Protein AF-0000000085027355 (afdb_homodimer)

InterPro domains:
  IPR032396 Spindle assembly abnormal protein 6, N-terminal [PF16531] (20-152)
  IPR038558 SAS-6, N-terminal domain superfamily [G3DSA:2.170.210.20] (17-202)

pLDDT: mean 87.63, std 15.62, range [23.45, 98.81]

Organism: Micromonas commoda (strain RCC299 / NOUM17 / CCMP2709) (NCBI:txid296587)

Solvent-accessible surface area (backbone atoms only — not comparable to full-atom values): 22354 Å² total; per-residue (Å²): 132,74,84,71,63,80,66,77,73,63,72,82,41,53,94,65,28,38,83,74,43,77,48,74,34,56,28,31,42,26,59,26,64,80,91,42,73,54,73,63,88,41,61,77,37,69,31,36,39,35,35,28,36,28,65,51,93,83,50,54,56,30,40,37,35,38,41,36,31,87,91,39,69,79,45,42,34,38,29,74,39,39,64,71,54,40,52,53,51,29,64,75,66,69,52,92,64,54,76,66,45,44,64,56,55,52,49,52,54,49,48,38,22,61,74,35,57,90,38,21,42,34,38,36,40,35,38,87,89,37,42,30,37,40,35,33,34,35,52,69,87,85,47,79,41,80,76,47,73,47,65,30,33,49,56,54,69,69,58,41,51,51,50,41,52,47,52,50,49,52,49,52,51,50,43,52,52,49,50,51,50,46,51,50,50,49,52,49,30,44,70,74,37,48,70,54,42,55,52,51,55,50,55,72,76,99,133,73,85,73,62,79,66,77,73,62,73,82,42,52,96,65,29,38,82,74,43,76,48,73,33,58,27,31,43,26,60,25,64,82,91,43,74,55,75,61,88,40,61,77,38,69,30,35,38,35,34,30,34,27,64,50,92,81,51,54,57,31,40,37,35,38,40,34,33,89,91,39,68,79,45,40,33,38,30,74,37,40,63,70,56,40,52,53,51,28,64,74,68,67,49,92,65,55,76,65,46,44,64,58,53,52,49,50,55,49,49,38,22,61,76,35,57,89,38,22,44,33,38,36,40,35,38,86,89,37,43,31,37,40,35,32,33,35,53,68,86,85,48,79,42,78,75,48,74,46,65,30,33,49,57,54,69,69,57,41,51,50,51,41,51,48,54,51,49,52,47,53,50,50,43,53,52,50,51,50,50,47,51,50,51,50,51,49,30,46,70,76,36,51,72,54,41,56,54,51,53,51,57,72,75,97

Foldseek 3Di:
DPCPPPQPDQPVCPPNKDWPDWDWFWAFEFEDEPPDDGPDRGDTFTKIKTKIFHDDQLDTQKIKIWIAHPVDLLDIKMFIDGQVRVVVQCVVVVPPDHPSCVVVLVVVLRVCCVVPVVFWHWYWYAYPVFKIKIWIWGHPVVDIDTDGMGIMGRDDPVVSVVNSVSVVVNVVSVVVVVVVVVVVVLVVCCVPPVVVNVVVVVVVVD/DPCPPPLPDQPVCPPNKDWDDWDWFWAFEFEDEPPDDGPDRGDTFTKIKTKIFHDDQLDTQKIKIWIAHPVDLLDIKMFIDGQVRVVCQCVVQVPPDHPSCVVVLVVVLRVCCVVPVPFWHWYWYAYPVFKIKIWIWGHPVVDIDTDGMGIMGRDDPVVSVVNSVSVVVNVVSVVVVVVVVVVVVLVVCCVPPVVVNVVVVVVVVD

Nearest PDB structures (foldseek):
  4ttz-assembly2_B  TM=8.623E-01  e=1.866E-10  Chlamydomonas reinhardtii
  4ckn-assembly1_B  TM=7.982E-01  e=2.360E-11  Leishmania major
  4ckp-assembly1_E  TM=7.379E-01  e=6.435E-12  Leishmania major
  4ckp-assembly1_B  TM=7.775E-01  e=1.977E-11  Leishmania major
  4ckm-assembly1_A-2  TM=8.085E-01  e=1.235E-09  Leishmania major

Structure (mmCIF, N/CA/C/O backbone):
data_AF-0000000085027355-model_v1
#
loop_
_entity.id
_entity.type
_entity.pdbx_description
1 polymer 'Spindle assembly abnormal protein 6 N-terminal domain-containing protein'
#
loop_
_atom_site.group_PDB
_atom_site.id
_atom_site.type_symbol
_atom_site.label_atom_id
_atom_site.label_alt_id
_atom_site.label_comp_id
_atom_site.label_asym_id
_atom_site.label_entity_id
_atom_site.label_seq_id
_atom_site.pdbx_PDB_ins_code
_atom_site.Cartn_x
_atom_site.Cartn_y
_atom_site.Cartn_z
_atom_site.occupancy
_atom_site.B_iso_or_equiv
_atom_site.auth_seq_id
_atom_site.auth_comp_id
_atom_site.auth_asym_id
_atom_site.auth_atom_id
_atom_site.pdbx_PDB_model_num
ATOM 1 N N . MET A 1 1 ? 18.672 12.516 -22.016 1 23.64 1 MET A N 1
ATOM 2 C CA . MET A 1 1 ? 17.266 12.703 -21.641 1 23.64 1 MET A CA 1
ATOM 3 C C . MET A 1 1 ? 17 12.156 -20.25 1 23.64 1 MET A C 1
ATOM 5 O O . MET A 1 1 ? 17.25 10.984 -19.984 1 23.64 1 MET A O 1
ATOM 9 N N . GLY A 1 2 ? 17.203 12.805 -19.141 1 30.3 2 GLY A N 1
ATOM 10 C CA . GLY A 1 2 ? 17.25 12.461 -17.734 1 30.3 2 GLY A CA 1
ATOM 11 C C . GLY A 1 2 ? 16.047 11.641 -17.281 1 30.3 2 GLY A C 1
ATOM 12 O O . GLY A 1 2 ? 14.977 11.727 -17.875 1 30.3 2 GLY A O 1
ATOM 13 N N . LEU A 1 3 ? 16.297 10.359 -16.875 1 35.25 3 LEU A N 1
ATOM 14 C CA . LEU A 1 3 ? 15.211 9.508 -16.391 1 35.25 3 LEU A CA 1
ATOM 15 C C . LEU A 1 3 ? 14.125 10.336 -15.711 1 35.25 3 LEU A C 1
ATOM 17 O O . LEU A 1 3 ? 14.266 10.719 -14.547 1 35.25 3 LEU A O 1
ATOM 21 N N . HIS A 1 4 ? 13.672 11.305 -16.297 1 37.69 4 HIS A N 1
ATOM 22 C CA . HIS A 1 4 ? 12.453 11.984 -15.891 1 37.69 4 HIS A CA 1
ATOM 23 C C . HIS A 1 4 ? 11.422 11 -15.352 1 37.69 4 HIS A C 1
ATOM 25 O O . HIS A 1 4 ? 10.75 10.312 -16.125 1 37.69 4 HIS A O 1
ATOM 31 N N . GLU A 1 5 ? 11.805 10.148 -14.43 1 43.03 5 GLU A N 1
ATOM 32 C CA . GLU A 1 5 ? 11.023 9.18 -13.672 1 43.03 5 GLU A CA 1
ATOM 33 C C . GLU A 1 5 ? 9.594 9.672 -13.469 1 43.03 5 GLU A C 1
ATOM 35 O O . GLU A 1 5 ? 9.367 10.836 -13.133 1 43.03 5 GLU A O 1
ATOM 40 N N . LEU A 1 6 ? 8.672 9.297 -14.266 1 46.62 6 LEU A N 1
ATOM 41 C CA . LEU A 1 6 ? 7.238 9.555 -14.18 1 46.62 6 LEU A CA 1
ATOM 42 C C . LEU A 1 6 ? 6.805 9.703 -12.719 1 46.62 6 LEU A C 1
ATOM 44 O O . LEU A 1 6 ? 6.672 8.703 -12.008 1 46.62 6 LEU A O 1
ATOM 48 N N . GLU A 1 7 ? 7.438 10.57 -12.039 1 56.44 7 GLU A N 1
ATOM 49 C CA . GLU A 1 7 ? 7.023 10.828 -10.664 1 56.44 7 GLU A CA 1
ATOM 50 C C . GLU A 1 7 ? 5.5 10.875 -10.539 1 56.44 7 GLU A C 1
ATOM 52 O O . GLU A 1 7 ? 4.836 11.594 -11.289 1 56.44 7 GLU A O 1
ATOM 57 N N . GLU A 1 8 ? 4.973 9.719 -10.227 1 70.38 8 GLU A N 1
ATOM 58 C CA . GLU A 1 8 ? 3.537 9.75 -9.953 1 70.38 8 GLU A CA 1
ATOM 59 C C . GLU A 1 8 ? 3.146 11.016 -9.195 1 70.38 8 GLU A C 1
ATOM 61 O O . GLU A 1 8 ? 3.836 11.43 -8.258 1 70.38 8 GLU A O 1
ATOM 66 N N . VAL A 1 9 ? 2.252 11.758 -9.773 1 82.06 9 VAL A N 1
ATOM 67 C CA . VAL A 1 9 ? 1.75 13 -9.188 1 82.06 9 VAL A CA 1
ATOM 68 C C . VAL A 1 9 ? 1.026 12.695 -7.879 1 82.06 9 VAL A C 1
ATOM 70 O O . VAL A 1 9 ? 0.212 11.773 -7.812 1 82.06 9 VAL A O 1
ATOM 73 N N . ASP A 1 10 ? 1.48 13.359 -6.852 1 92.94 10 ASP A N 1
ATOM 74 C CA . ASP A 1 10 ? 0.798 13.297 -5.562 1 92.94 10 ASP A CA 1
ATOM 75 C C . ASP A 1 10 ? -0.682 13.648 -5.707 1 92.94 10 ASP A C 1
ATOM 77 O O . ASP A 1 10 ? -1.025 14.773 -6.078 1 92.94 10 ASP A O 1
ATOM 81 N N . PRO A 1 11 ? -1.512 12.664 -5.461 1 94.19 11 PRO A N 1
ATOM 82 C CA . PRO A 1 11 ? -2.943 12.93 -5.621 1 94.19 11 PRO A CA 1
ATOM 83 C C . PRO A 1 11 ? -3.434 14.086 -4.75 1 94.19 11 PRO A C 1
ATOM 85 O O . PRO A 1 11 ? -4.441 14.719 -5.074 1 94.19 11 PRO A O 1
ATOM 88 N N . SER A 1 12 ? -2.791 14.383 -3.67 1 94.38 12 SER A N 1
ATOM 89 C CA . SER A 1 12 ? -3.178 15.453 -2.758 1 94.38 12 SER A CA 1
ATOM 90 C C . SER A 1 12 ? -3.088 16.812 -3.436 1 94.38 12 SER A C 1
ATOM 92 O O . SER A 1 12 ? -3.666 17.797 -2.953 1 94.38 12 SER A O 1
ATOM 94 N N . LEU A 1 13 ? -2.391 16.906 -4.496 1 93.75 13 LEU A N 1
ATOM 95 C CA . LEU A 1 13 ? -2.15 18.188 -5.152 1 93.75 13 LEU A CA 1
ATOM 96 C C . LEU A 1 13 ? -3.15 18.422 -6.281 1 93.75 13 LEU A C 1
ATOM 98 O O . LEU A 1 13 ? -3.104 19.453 -6.957 1 93.75 13 LEU A O 1
ATOM 102 N N . ALA A 1 14 ? -4 17.469 -6.355 1 87.81 14 ALA A N 1
ATOM 103 C CA . ALA A 1 14 ? -5.008 17.594 -7.406 1 87.81 14 ALA A CA 1
ATOM 104 C C . ALA A 1 14 ? -5.832 18.859 -7.238 1 87.81 14 ALA A C 1
ATOM 106 O O . ALA A 1 14 ? -5.859 19.453 -6.156 1 87.81 14 ALA A O 1
ATOM 107 N N . ASP A 1 15 ? -6.379 19.422 -8.18 1 85.62 15 ASP A N 1
ATOM 108 C CA . ASP A 1 15 ? -7.352 20.5 -8.203 1 85.62 15 ASP A CA 1
ATOM 109 C C . ASP A 1 15 ? -6.707 21.828 -7.789 1 85.62 15 ASP A C 1
ATOM 111 O O . ASP A 1 15 ? -7.363 22.672 -7.176 1 85.62 15 ASP A O 1
ATOM 115 N N . GLY A 1 16 ? -5.402 21.953 -7.871 1 87.12 16 GLY A N 1
ATOM 116 C CA . GLY A 1 16 ? -4.742 23.234 -7.672 1 87.12 16 GLY A CA 1
ATOM 117 C C . GLY A 1 16 ? -4.25 23.438 -6.254 1 87.12 16 GLY A C 1
ATOM 118 O O . GLY A 1 16 ? -3.836 24.547 -5.887 1 87.12 16 GLY A O 1
ATOM 119 N N . HIS A 1 17 ? -4.297 22.438 -5.453 1 92 17 HIS A N 1
ATOM 120 C CA . HIS A 1 17 ? -3.799 22.547 -4.086 1 92 17 HIS A CA 1
ATOM 121 C C . HIS A 1 17 ? -2.275 22.609 -4.059 1 92 17 HIS A C 1
ATOM 123 O O . HIS A 1 17 ? -1.607 22.016 -4.91 1 92 17 HIS A O 1
ATOM 129 N N . ARG A 1 18 ? -1.827 23.406 -3.127 1 92.81 18 ARG A N 1
ATOM 130 C CA . ARG A 1 18 ? -0.389 23.484 -2.893 1 92.81 18 ARG A CA 1
ATOM 131 C C . ARG A 1 18 ? -0.044 23.094 -1.461 1 92.81 18 ARG A C 1
ATOM 133 O O . ARG A 1 18 ? -0.806 23.375 -0.533 1 92.81 18 ARG A O 1
ATOM 140 N N . ILE A 1 19 ? 1.086 22.547 -1.385 1 94.44 19 ILE A N 1
ATOM 141 C CA . ILE A 1 19 ? 1.514 22.109 -0.058 1 94.44 19 ILE A CA 1
ATOM 142 C C . ILE A 1 19 ? 1.962 23.328 0.757 1 94.44 19 ILE A C 1
ATOM 144 O O . ILE A 1 19 ? 2.82 24.094 0.318 1 94.44 19 ILE A O 1
ATOM 148 N N . PHE A 1 20 ? 1.403 23.453 1.896 1 94 20 PHE A N 1
ATOM 149 C CA . PHE A 1 20 ? 1.743 24.516 2.826 1 94 20 PHE A CA 1
ATOM 150 C C . PHE A 1 20 ? 2.631 24 3.951 1 94 20 PHE A C 1
ATOM 152 O O . PHE A 1 20 ? 3.441 24.75 4.504 1 94 20 PHE A O 1
ATOM 159 N N . TYR A 1 21 ? 2.48 22.828 4.254 1 97 21 TYR A N 1
ATOM 160 C CA . TYR A 1 21 ? 3.143 22.172 5.383 1 97 21 TYR A CA 1
ATOM 161 C C . TYR A 1 21 ? 3.107 20.656 5.242 1 97 21 TYR A C 1
ATOM 163 O O . TYR A 1 21 ? 2.1 20.094 4.812 1 97 21 TYR A O 1
ATOM 171 N N . GLU A 1 22 ? 4.199 20 5.527 1 97.75 22 GLU A N 1
ATOM 172 C CA . GLU A 1 22 ? 4.242 18.531 5.508 1 97.75 22 GLU A CA 1
ATOM 173 C C . GLU A 1 22 ? 5.301 18 6.465 1 97.75 22 GLU A C 1
ATOM 175 O O . GLU A 1 22 ? 6.5 18.125 6.203 1 97.75 22 GLU A O 1
ATOM 180 N N . ARG A 1 23 ? 4.852 17.391 7.602 1 98.06 23 ARG A N 1
ATOM 181 C CA . ARG A 1 23 ? 5.758 16.812 8.586 1 98.06 23 ARG A CA 1
ATOM 182 C C . ARG A 1 23 ? 5.09 15.672 9.352 1 98.06 23 ARG A C 1
ATOM 184 O O . ARG A 1 23 ? 3.863 15.555 9.344 1 98.06 23 ARG A O 1
ATOM 191 N N . GLU A 1 24 ? 5.918 14.875 9.914 1 98.06 24 GLU A N 1
ATOM 192 C CA . GLU A 1 24 ? 5.426 13.922 10.906 1 98.06 24 GLU A CA 1
ATOM 193 C C . GLU A 1 24 ? 5.305 14.57 12.281 1 98.06 24 GLU A C 1
ATOM 195 O O . GLU A 1 24 ? 6.227 15.25 12.742 1 98.06 24 GLU A O 1
ATOM 200 N N . VAL A 1 25 ? 4.242 14.414 12.898 1 98.5 25 VAL A N 1
ATOM 201 C CA . VAL A 1 25 ? 3.947 15.016 14.188 1 98.5 25 VAL A CA 1
ATOM 202 C C . VAL A 1 25 ? 3.461 13.945 15.164 1 98.5 25 VAL A C 1
ATOM 204 O O . VAL A 1 25 ? 2.672 13.078 14.797 1 98.5 25 VAL A O 1
ATOM 207 N N . PRO A 1 26 ? 3.928 13.984 16.406 1 97.81 26 PRO A N 1
ATOM 208 C CA . PRO A 1 26 ? 3.418 13.023 17.375 1 97.81 26 PRO A CA 1
ATOM 209 C C . PRO A 1 26 ? 1.979 13.312 17.797 1 97.81 26 PRO A C 1
ATOM 211 O O . PRO A 1 26 ? 1.661 14.43 18.203 1 97.81 26 PRO A O 1
ATOM 214 N N . PHE A 1 27 ? 1.113 12.312 17.656 1 97.56 27 PHE A N 1
ATOM 215 C CA . PHE A 1 27 ? -0.279 12.391 18.094 1 97.56 27 PHE A CA 1
ATOM 216 C C . PHE A 1 27 ? -0.585 11.336 19.141 1 97.56 27 PHE A C 1
ATOM 218 O O . PHE A 1 27 ? -0.101 10.203 19.047 1 97.56 27 PHE A O 1
ATOM 225 N N . GLU A 1 28 ? -1.309 11.766 20.062 1 95.44 28 GLU A N 1
ATOM 226 C CA . GLU A 1 28 ? -1.983 10.766 20.875 1 95.44 28 GLU A CA 1
ATOM 227 C C . GLU A 1 28 ? -3.293 10.312 20.234 1 95.44 28 GLU A C 1
ATOM 229 O O . GLU A 1 28 ? -4.199 11.125 20.031 1 95.44 28 GLU A O 1
ATOM 234 N N . LEU A 1 29 ? -3.379 9.07 19.953 1 94.81 29 LEU A N 1
ATOM 235 C CA . LEU A 1 29 ? -4.586 8.547 19.312 1 94.81 29 LEU A CA 1
ATOM 236 C C . LEU A 1 29 ? -5.512 7.926 20.359 1 94.81 29 LEU A C 1
ATOM 238 O O . LEU A 1 29 ? -5.078 7.121 21.172 1 94.81 29 LEU A O 1
ATOM 242 N N . ARG A 1 30 ? -6.723 8.297 20.25 1 92.56 30 ARG A N 1
ATOM 243 C CA . ARG A 1 30 ? -7.75 7.754 21.125 1 92.56 30 ARG A CA 1
ATOM 244 C C . ARG A 1 30 ? -8.961 7.289 20.328 1 92.56 30 ARG A C 1
ATOM 246 O O . ARG A 1 30 ? -9.289 7.867 19.297 1 92.56 30 ARG A O 1
ATOM 253 N N . SER A 1 31 ? -9.5 6.199 20.812 1 89 31 SER A N 1
ATOM 254 C CA . SER A 1 31 ? -10.734 5.711 20.203 1 89 31 SER A CA 1
ATOM 255 C C . SER A 1 31 ? -11.945 5.98 21.078 1 89 31 SER A C 1
ATOM 257 O O . SER A 1 31 ? -11.883 5.773 22.297 1 89 31 SER A O 1
ATOM 259 N N . ALA A 1 32 ? -12.844 6.547 20.5 1 79.38 32 ALA A N 1
ATOM 260 C CA . ALA A 1 32 ? -14.07 6.793 21.25 1 79.38 32 ALA A CA 1
ATOM 261 C C . ALA A 1 32 ? -15.133 5.75 20.922 1 79.38 32 ALA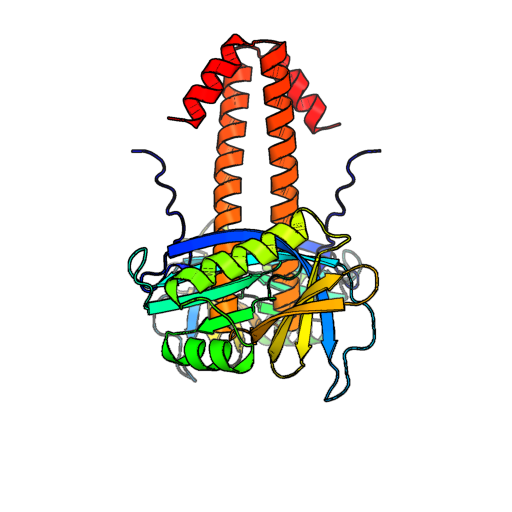 A C 1
ATOM 263 O O . ALA A 1 32 ? -15.266 5.332 19.766 1 79.38 32 ALA A O 1
ATOM 264 N N . GLN A 1 33 ? -15.445 4.977 21.953 1 69.88 33 GLN A N 1
ATOM 265 C CA . GLN A 1 33 ? -16.562 4.062 21.781 1 69.88 33 GLN A CA 1
ATOM 266 C C . GLN A 1 33 ? -17.891 4.762 22.062 1 69.88 33 GLN A C 1
ATOM 268 O O . GLN A 1 33 ? -18.188 5.113 23.219 1 69.88 33 GLN A O 1
ATOM 273 N N . GLY A 1 34 ? -18.703 4.969 21.125 1 59.41 34 GLY A N 1
ATOM 274 C CA . GLY A 1 34 ? -19.969 5.652 21.312 1 59.41 34 GLY A CA 1
ATOM 275 C C . GLY A 1 34 ? -19.812 7.078 21.812 1 59.41 34 GLY A C 1
ATOM 276 O O . GLY A 1 34 ? -19 7.84 21.266 1 59.41 34 GLY A O 1
ATOM 277 N N . ASN A 1 35 ? -20.656 7.512 22.672 1 55.94 35 ASN A N 1
ATOM 278 C CA . ASN A 1 35 ? -20.688 8.836 23.281 1 55.94 35 ASN A CA 1
ATOM 279 C C . ASN A 1 35 ? -19.703 8.953 24.438 1 55.94 35 ASN A C 1
ATOM 281 O O . ASN A 1 35 ? -19.672 9.969 25.125 1 55.94 35 ASN A O 1
ATOM 285 N N . GLU A 1 36 ? -19.062 7.855 24.594 1 56.22 36 GLU A N 1
ATOM 286 C CA . GLU A 1 36 ? -18.219 7.895 25.781 1 56.22 36 GLU A CA 1
ATOM 287 C C . GLU A 1 36 ? -16.844 8.453 25.469 1 56.22 36 GLU A C 1
ATOM 289 O O . GLU A 1 36 ? -16.328 8.273 24.359 1 56.22 36 GLU A O 1
ATOM 294 N N . GLU A 1 37 ? -16.484 9.398 26.344 1 57.44 37 GLU A N 1
ATOM 295 C CA . GLU A 1 37 ? -15.18 10.047 26.266 1 57.44 37 GLU A CA 1
ATOM 296 C C . GLU A 1 37 ? -14.062 9.008 26.141 1 57.44 37 GLU A C 1
ATOM 298 O O . GLU A 1 37 ? -14.125 7.941 26.75 1 57.44 37 GLU A O 1
ATOM 303 N N . PRO A 1 38 ? -13.195 9.203 25.188 1 60.81 38 PRO A N 1
ATOM 304 C CA . PRO A 1 38 ? -12.094 8.258 25 1 60.81 38 PRO A CA 1
ATOM 305 C C . PRO A 1 38 ? -11.367 7.918 26.297 1 60.81 38 PRO A C 1
ATOM 307 O O . PRO A 1 38 ? -11.086 8.812 27.094 1 60.81 38 PRO A O 1
ATOM 310 N N . ARG A 1 39 ? -11.461 6.773 26.828 1 52.19 39 ARG A N 1
ATOM 311 C CA . ARG A 1 39 ? -10.875 6.375 28.094 1 52.19 39 ARG A CA 1
ATOM 312 C C . ARG A 1 39 ? -9.352 6.355 28.016 1 52.19 39 ARG A C 1
ATOM 314 O O . ARG A 1 39 ? -8.672 6.723 28.984 1 52.19 39 ARG A O 1
ATOM 321 N N . GLU A 1 40 ? -8.797 5.527 27.312 1 52.97 40 GLU A N 1
ATOM 322 C CA . GLU A 1 40 ? -7.426 5.133 27.625 1 52.97 40 GLU A CA 1
ATOM 323 C C . GLU A 1 40 ? -6.418 5.961 26.828 1 52.97 40 GLU A C 1
ATOM 325 O O . GLU A 1 40 ? -6.711 6.414 25.719 1 52.97 40 GLU A O 1
ATOM 330 N N . VAL A 1 41 ? -5.531 6.594 27.609 1 54.28 41 VAL A N 1
ATOM 331 C CA . VAL A 1 41 ? -4.348 7.273 27.094 1 54.28 41 VAL A CA 1
ATOM 332 C C . VAL A 1 41 ? -3.742 6.457 25.953 1 54.28 41 VAL A C 1
ATOM 334 O O . VAL A 1 41 ? -3.42 5.281 26.125 1 54.28 41 VAL A O 1
ATOM 337 N N . GLY A 1 42 ? -4.004 6.926 24.766 1 63.69 42 GLY A N 1
ATOM 338 C CA . GLY A 1 42 ? -3.588 6.207 23.578 1 63.69 42 GLY A CA 1
ATOM 339 C C . GLY A 1 42 ? -2.094 6.285 23.312 1 63.69 42 GLY A C 1
ATOM 340 O O . GLY A 1 42 ? -1.369 6.965 24.047 1 63.69 42 GLY A O 1
ATOM 341 N N . ALA A 1 43 ? -1.544 5.562 22.578 1 75.88 43 ALA A N 1
ATOM 342 C CA . ALA A 1 43 ? -0.158 5.457 22.141 1 75.88 43 ALA A CA 1
ATOM 343 C C . ALA A 1 43 ? 0.221 6.637 21.25 1 75.88 43 ALA A C 1
ATOM 345 O O . ALA A 1 43 ? -0.613 7.148 20.5 1 75.88 43 ALA A O 1
ATOM 346 N N . LEU A 1 44 ? 1.394 7.281 21.656 1 89.44 44 LEU A N 1
ATOM 347 C CA . LEU A 1 44 ? 1.94 8.281 20.75 1 89.44 44 LEU A CA 1
ATOM 348 C C . LEU A 1 44 ? 2.344 7.648 19.422 1 89.44 44 LEU A C 1
ATOM 350 O O . LEU A 1 44 ? 2.994 6.598 19.406 1 89.44 44 LEU A O 1
ATOM 354 N N . GLU A 1 45 ? 1.798 8.266 18.406 1 94.38 45 GLU A N 1
ATOM 355 C CA . GLU A 1 45 ? 2.113 7.789 17.062 1 94.38 45 GLU A CA 1
ATOM 356 C C . GLU A 1 45 ? 2.617 8.922 16.172 1 94.38 45 GLU A C 1
ATOM 358 O O . GLU A 1 45 ? 2.16 10.062 16.297 1 94.38 45 GLU A O 1
ATOM 363 N N . ALA A 1 46 ? 3.539 8.594 15.383 1 96.5 46 ALA A N 1
ATOM 364 C CA . ALA A 1 46 ? 3.982 9.555 14.383 1 96.5 46 ALA A CA 1
ATOM 365 C C . ALA A 1 46 ? 2.98 9.648 13.234 1 96.5 46 ALA A C 1
ATOM 367 O O . ALA A 1 46 ? 2.787 8.688 12.492 1 96.5 46 ALA A O 1
ATOM 368 N N . ILE A 1 47 ? 2.363 10.773 13.102 1 98.25 47 ILE A N 1
ATOM 369 C CA . ILE A 1 47 ? 1.374 11.008 12.055 1 98.25 47 ILE A CA 1
ATOM 370 C C . ILE A 1 47 ? 1.909 12.023 11.055 1 98.25 47 ILE A C 1
ATOM 372 O O . ILE A 1 47 ? 2.408 13.086 11.438 1 98.25 47 ILE A O 1
ATOM 376 N N . ARG A 1 48 ? 1.837 11.664 9.781 1 98.38 48 ARG A N 1
ATOM 377 C CA . ARG A 1 48 ? 2.193 12.641 8.75 1 98.38 48 ARG A CA 1
ATOM 378 C C . ARG A 1 48 ? 1.05 13.617 8.508 1 98.38 48 ARG A C 1
ATOM 380 O O . ARG A 1 48 ? -0.07 13.211 8.195 1 98.38 48 ARG A O 1
ATOM 387 N N . VAL A 1 49 ? 1.352 14.859 8.664 1 98.75 49 VAL A N 1
ATOM 388 C CA . VAL A 1 49 ? 0.367 15.914 8.461 1 98.75 49 VAL A CA 1
ATOM 389 C C . VAL A 1 49 ? 0.721 16.719 7.215 1 98.75 49 VAL A C 1
ATOM 391 O O . VAL A 1 49 ? 1.839 17.219 7.09 1 98.75 49 VAL A O 1
ATOM 394 N N . LYS A 1 50 ? -0.238 16.781 6.328 1 98.25 50 LYS A N 1
ATOM 395 C CA . LYS A 1 50 ? -0.111 17.625 5.152 1 98.25 50 LYS A CA 1
ATOM 396 C C . LYS A 1 50 ? -1.168 18.734 5.16 1 98.25 50 LYS A C 1
ATOM 398 O O . LYS A 1 50 ? -2.359 18.453 5.305 1 98.25 50 LYS A O 1
ATOM 403 N N . ILE A 1 51 ? -0.734 19.953 5.172 1 98.06 51 ILE A N 1
ATOM 404 C CA . ILE A 1 51 ? -1.648 21.078 5.02 1 98.06 51 ILE A CA 1
ATOM 405 C C . ILE A 1 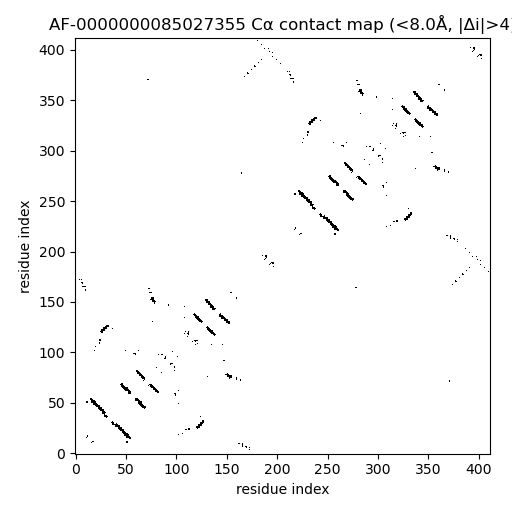51 ? -1.575 21.609 3.59 1 98.06 51 ILE A C 1
ATOM 407 O O . ILE A 1 51 ? -0.503 22 3.119 1 98.06 51 ILE A O 1
ATOM 411 N N . LEU A 1 52 ? -2.729 21.609 2.93 1 96.81 52 LEU A N 1
ATOM 412 C CA . LEU A 1 52 ? -2.844 22.031 1.539 1 96.81 52 LEU A CA 1
ATOM 413 C C . LEU A 1 52 ? -3.727 23.266 1.42 1 96.81 52 LEU A C 1
ATOM 415 O O . LEU A 1 52 ? -4.789 23.344 2.037 1 96.81 52 LEU A O 1
ATOM 419 N N . ALA A 1 53 ? -3.299 24.188 0.679 1 94.25 53 ALA A N 1
ATOM 420 C CA . ALA A 1 53 ? -4.07 25.406 0.478 1 94.25 53 ALA A CA 1
ATOM 421 C C . ALA A 1 53 ? -4.508 25.547 -0.978 1 94.25 53 ALA A C 1
ATOM 423 O O . ALA A 1 53 ? -3.76 25.203 -1.894 1 94.25 53 ALA A O 1
ATOM 424 N N . LEU A 1 54 ? -5.703 25.938 -1.103 1 93.12 54 LEU A N 1
ATOM 425 C CA . LEU A 1 54 ? -6.246 26.266 -2.418 1 93.12 54 LEU A CA 1
ATOM 426 C C . LEU A 1 54 ? -6.301 27.781 -2.625 1 93.12 54 LEU A C 1
ATOM 428 O O . LEU A 1 54 ? -6.742 28.516 -1.738 1 93.12 54 LEU A O 1
ATOM 432 N N . GLY A 1 55 ? -5.836 28.203 -3.818 1 87.38 55 GLY A N 1
ATOM 433 C CA . GLY A 1 55 ? -5.848 29.625 -4.102 1 87.38 55 GLY A CA 1
ATOM 434 C C . GLY A 1 55 ? -4.473 30.266 -4.02 1 87.38 55 GLY A C 1
ATOM 435 O O . GLY A 1 55 ? -3.473 29.562 -3.828 1 87.38 55 GLY A O 1
ATOM 436 N N . ASP A 1 56 ? -4.438 31.516 -4.188 1 82.38 56 ASP A N 1
ATOM 437 C CA . ASP A 1 56 ? -3.174 32.25 -4.211 1 82.38 56 ASP A CA 1
ATOM 438 C C . ASP A 1 56 ? -2.701 32.562 -2.793 1 82.38 56 ASP A C 1
ATOM 440 O O . ASP A 1 56 ? -3.508 32.625 -1.863 1 82.38 56 ASP A O 1
ATOM 444 N N . GLU A 1 57 ? -1.359 32.688 -2.717 1 74.81 57 GLU A N 1
ATOM 445 C CA . GLU A 1 57 ? -0.781 33.031 -1.425 1 74.81 57 GLU A CA 1
ATOM 446 C C . GLU A 1 57 ? -1.414 34.312 -0.869 1 74.81 57 GLU A C 1
ATOM 448 O O . GLU A 1 57 ? -1.469 35.344 -1.554 1 74.81 57 GLU A O 1
ATOM 453 N N . GLY A 1 58 ? -1.911 34.25 0.258 1 75.69 58 GLY A N 1
ATOM 454 C CA . GLY A 1 58 ? -2.553 35.406 0.897 1 75.69 58 GLY A CA 1
ATOM 455 C C . GLY A 1 58 ? -4.035 35.5 0.595 1 75.69 58 GLY A C 1
ATOM 456 O O . GLY A 1 58 ? -4.738 36.344 1.171 1 75.69 58 GLY A O 1
ATOM 457 N N . ALA A 1 59 ? -4.43 34.781 -0.359 1 85.62 59 ALA A N 1
ATOM 458 C CA . ALA A 1 59 ? -5.848 34.781 -0.714 1 85.62 59 ALA A CA 1
ATOM 459 C C . ALA A 1 59 ? -6.355 33.344 -0.914 1 85.62 59 ALA A C 1
ATOM 461 O O . ALA A 1 59 ? -6.871 33 -1.981 1 85.62 59 ALA A O 1
ATOM 462 N N . PHE A 1 60 ? -6.273 32.688 0.227 1 89.19 60 PHE A N 1
ATOM 463 C CA . PHE A 1 60 ? -6.695 31.297 0.167 1 89.19 60 PHE A CA 1
ATOM 464 C C . PHE A 1 60 ? -8.219 31.188 0.142 1 89.19 60 PHE A C 1
ATOM 466 O O . PHE A 1 60 ? -8.906 31.953 0.819 1 89.19 60 PHE A O 1
ATOM 473 N N . THR A 1 61 ? -8.688 30.266 -0.643 1 92.19 61 THR A N 1
ATOM 474 C CA . THR A 1 61 ? -10.133 30.047 -0.713 1 92.19 61 THR A CA 1
ATOM 475 C C . THR A 1 61 ? -10.508 28.719 -0.043 1 92.19 61 THR A C 1
ATOM 477 O O . THR A 1 61 ? -11.688 28.469 0.204 1 92.19 61 THR A O 1
ATOM 480 N N . GLY A 1 62 ? -9.508 27.906 0.24 1 94.5 62 GLY A N 1
ATOM 481 C CA . GLY A 1 62 ? -9.75 26.609 0.859 1 94.5 62 GLY A CA 1
ATOM 482 C C . GLY A 1 62 ? -8.516 26.016 1.508 1 94.5 62 GLY A C 1
ATOM 483 O O . GLY A 1 62 ? -7.391 26.344 1.131 1 94.5 62 GLY A O 1
ATOM 484 N N . LEU A 1 63 ? -8.727 25.266 2.498 1 95.81 63 LEU A N 1
ATOM 485 C CA . LEU A 1 63 ? -7.66 24.578 3.217 1 95.81 63 LEU A CA 1
ATOM 486 C C . LEU A 1 63 ? -8.023 23.109 3.449 1 95.81 63 LEU A C 1
ATOM 488 O O . LEU A 1 63 ? -9.156 22.797 3.807 1 95.81 63 LEU A O 1
ATOM 492 N N . ARG A 1 64 ? -7.039 22.234 3.201 1 97.12 64 ARG A N 1
ATOM 493 C CA . ARG A 1 64 ? -7.215 20.812 3.477 1 97.12 64 ARG A CA 1
ATOM 494 C C . ARG A 1 64 ? -6.062 20.281 4.32 1 97.12 64 ARG A C 1
ATOM 496 O O . ARG A 1 64 ? -4.895 20.562 4.043 1 97.12 64 ARG A O 1
ATOM 503 N N . VAL A 1 65 ? -6.402 19.594 5.312 1 98.44 65 VAL A N 1
ATOM 504 C CA . VAL A 1 65 ? -5.422 18.891 6.137 1 98.44 65 VAL A CA 1
ATOM 505 C C . VAL A 1 65 ? -5.578 17.375 5.949 1 98.44 65 VAL A C 1
ATOM 507 O O . VAL A 1 65 ? -6.684 16.844 6.051 1 98.44 65 VAL A O 1
ATOM 510 N N . GLU A 1 66 ? -4.52 16.766 5.652 1 98.56 66 GLU A N 1
ATOM 511 C CA . GLU A 1 66 ? -4.512 15.305 5.52 1 98.56 66 GLU A CA 1
ATOM 512 C C . GLU A 1 66 ? -3.629 14.656 6.578 1 98.56 66 GLU A C 1
ATOM 514 O O . GLU A 1 66 ? -2.5 15.102 6.809 1 98.56 66 GLU A O 1
ATOM 519 N N . LEU A 1 67 ? -4.195 13.688 7.215 1 98.75 67 LEU A N 1
ATOM 520 C CA . LEU A 1 67 ? -3.449 12.883 8.172 1 98.75 67 LEU A CA 1
ATOM 521 C C . LEU A 1 67 ? -3.227 11.477 7.645 1 98.75 67 LEU A C 1
ATOM 523 O O . LEU A 1 67 ? -4.18 10.797 7.242 1 98.75 67 LEU A O 1
ATOM 527 N N . THR A 1 68 ? -1.986 11.039 7.602 1 98.31 68 THR A N 1
ATOM 528 C CA . THR A 1 68 ? -1.658 9.68 7.184 1 98.31 68 THR A CA 1
ATOM 529 C C . THR A 1 68 ? -0.646 9.055 8.141 1 98.31 68 THR A C 1
ATOM 531 O O . THR A 1 68 ? -0.036 9.75 8.953 1 98.31 68 THR A O 1
ATOM 534 N N . SER A 1 69 ? -0.511 7.742 8.07 1 96.38 69 SER A N 1
ATOM 535 C CA . SER A 1 69 ? 0.418 7 8.922 1 96.38 69 SER A CA 1
ATOM 536 C C . SER A 1 69 ? 1.194 5.965 8.109 1 96.38 69 SER A C 1
ATOM 538 O O . SER A 1 69 ? 0.628 5.297 7.246 1 96.38 69 SER A O 1
ATOM 540 N N . GLU A 1 70 ? 2.439 5.82 8.414 1 92.88 70 GLU A N 1
ATOM 541 C CA . GLU A 1 70 ? 3.256 4.781 7.797 1 92.88 70 GLU A CA 1
ATOM 542 C C . GLU A 1 70 ? 2.998 3.42 8.438 1 92.88 70 GLU A C 1
ATOM 544 O O . GLU A 1 70 ? 3.279 2.381 7.84 1 92.88 70 GLU A O 1
ATOM 549 N N . SER A 1 71 ? 2.535 3.48 9.641 1 91.5 71 SER A N 1
ATOM 550 C CA . SER A 1 71 ? 2.301 2.236 10.367 1 91.5 71 SER A CA 1
ATOM 551 C C . SER A 1 71 ? 0.946 1.634 10 1 91.5 71 SER A C 1
ATOM 553 O O . SER A 1 71 ? 0.705 0.448 10.234 1 91.5 71 SER A O 1
ATOM 555 N N . ASN A 1 72 ? 0.051 2.412 9.484 1 94.5 72 ASN A N 1
ATOM 556 C CA . ASN A 1 72 ? -1.255 1.987 8.992 1 94.5 72 ASN A CA 1
ATOM 557 C C . ASN A 1 72 ? -1.602 2.666 7.668 1 94.5 72 ASN A C 1
ATOM 559 O O . ASN A 1 72 ? -2.131 3.779 7.656 1 94.5 72 ASN A O 1
ATOM 563 N N . LEU A 1 73 ? -1.438 1.953 6.617 1 95.12 73 LEU A N 1
ATOM 564 C CA . LEU A 1 73 ? -1.562 2.525 5.281 1 95.12 73 LEU A CA 1
ATOM 565 C C . LEU A 1 73 ? -2.992 2.984 5.016 1 95.12 73 LEU A C 1
ATOM 567 O O . LEU A 1 73 ? -3.229 3.814 4.133 1 95.12 73 LEU A O 1
ATOM 571 N N . PHE A 1 74 ? -3.895 2.473 5.78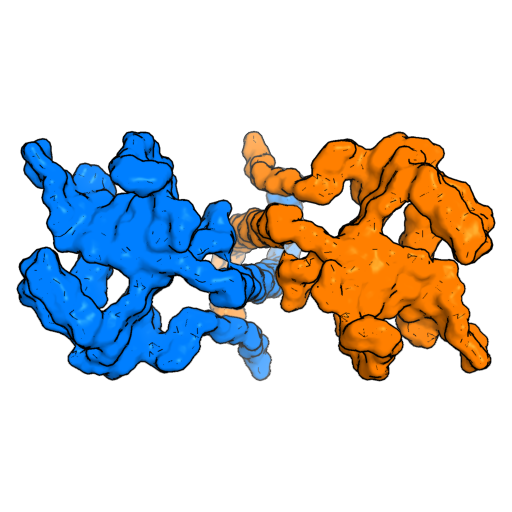5 1 96.12 74 PHE A N 1
ATOM 572 C CA . PHE A 1 74 ? -5.301 2.756 5.508 1 96.12 74 PHE A CA 1
ATOM 573 C C . PHE A 1 74 ? -5.793 3.922 6.355 1 96.12 74 PHE A C 1
ATOM 575 O O . PHE A 1 74 ? -6.941 4.348 6.227 1 96.12 74 PHE A O 1
ATOM 582 N N . PHE A 1 75 ? -4.949 4.398 7.188 1 96.88 75 PHE A N 1
ATOM 583 C CA . PHE A 1 75 ? -5.219 5.582 7.996 1 96.88 75 PHE A CA 1
ATOM 584 C C . PHE A 1 75 ? -5.141 6.848 7.148 1 96.88 75 PHE A C 1
ATOM 586 O O . PHE A 1 75 ? -4.062 7.234 6.703 1 96.88 75 PHE A O 1
ATOM 593 N N . HIS A 1 76 ? -6.305 7.414 6.895 1 98.25 76 HIS A N 1
ATOM 594 C CA . HIS A 1 76 ? -6.379 8.641 6.113 1 98.25 76 HIS A CA 1
ATOM 595 C C . HIS A 1 76 ? -7.566 9.5 6.539 1 98.25 76 HIS A C 1
ATOM 597 O O . HIS A 1 76 ? -8.719 9.109 6.352 1 98.25 76 HIS A O 1
ATOM 603 N N . TYR A 1 77 ? -7.297 10.594 7.148 1 98.62 77 TYR A N 1
ATOM 604 C CA . TYR A 1 77 ? -8.32 11.531 7.598 1 98.62 77 TYR A CA 1
ATOM 605 C C . TYR A 1 77 ? -8.125 12.906 6.957 1 98.62 77 TYR A C 1
ATOM 607 O O . TYR A 1 77 ? -6.992 13.305 6.68 1 98.62 77 TYR A O 1
ATOM 615 N N . VAL A 1 78 ? -9.258 13.57 6.793 1 98.56 78 VAL A N 1
ATOM 616 C CA . VAL A 1 78 ? -9.164 14.867 6.121 1 98.56 78 VAL A CA 1
ATOM 617 C C . VAL A 1 78 ? -10.008 15.898 6.867 1 98.56 78 VAL A C 1
ATOM 619 O O . VAL A 1 78 ? -11.102 15.586 7.344 1 98.56 78 VAL A O 1
ATOM 622 N N . HIS A 1 79 ? -9.492 17.047 7.059 1 98.25 79 HIS A N 1
ATOM 623 C CA . HIS A 1 79 ? -10.18 18.266 7.453 1 98.25 79 HIS A CA 1
ATOM 624 C C . HIS A 1 79 ? -10.188 19.281 6.32 1 98.25 79 HIS A C 1
ATOM 626 O O . HIS A 1 79 ? -9.125 19.719 5.863 1 98.25 79 HIS A O 1
ATOM 632 N N . GLU A 1 80 ? -11.336 19.609 5.867 1 96.62 80 GLU A N 1
ATOM 633 C CA . GLU A 1 80 ? -11.461 20.562 4.777 1 96.62 80 GLU A CA 1
ATOM 634 C C . GLU A 1 80 ? -12.336 21.75 5.188 1 96.62 80 GLU A C 1
ATOM 636 O O . GLU A 1 80 ? -13.414 21.562 5.746 1 96.62 80 GLU A O 1
ATOM 641 N N . LEU A 1 81 ? -11.805 22.906 4.844 1 95.19 81 LEU A N 1
ATOM 642 C CA . LEU A 1 81 ? -12.539 24.109 5.223 1 95.19 81 LEU A CA 1
ATOM 643 C C . LEU A 1 81 ? -12.438 25.172 4.129 1 95.19 81 LEU A C 1
ATOM 645 O O . LEU A 1 81 ? -11.359 25.391 3.576 1 95.19 81 LEU A O 1
ATOM 649 N N . ASP A 1 82 ? -13.594 25.75 3.779 1 94.56 82 ASP A N 1
ATOM 650 C CA . ASP A 1 82 ? -13.594 26.984 2.998 1 94.56 82 ASP A CA 1
ATOM 651 C C . ASP A 1 82 ? -13.805 28.203 3.893 1 94.56 82 ASP A C 1
ATOM 653 O O . ASP A 1 82 ? -13.812 28.078 5.121 1 94.56 82 ASP A O 1
ATOM 657 N N . ILE A 1 83 ? -13.953 29.344 3.324 1 93.69 83 ILE A N 1
ATOM 658 C CA . ILE A 1 83 ? -14.055 30.594 4.066 1 93.69 83 ILE A CA 1
ATOM 659 C C . ILE A 1 83 ? -15.289 30.562 4.965 1 93.69 83 ILE A C 1
ATOM 661 O O . ILE A 1 83 ? -15.227 30.969 6.129 1 93.69 83 ILE A O 1
ATOM 665 N N . ALA A 1 84 ? -16.328 30.078 4.441 1 94.69 84 ALA A N 1
ATOM 666 C CA . ALA A 1 84 ? -17.578 30.016 5.211 1 94.69 84 ALA A CA 1
ATOM 667 C C . ALA A 1 84 ? -17.422 29.062 6.398 1 94.69 84 ALA A C 1
ATOM 669 O O . ALA A 1 84 ? -17.844 29.391 7.516 1 94.69 84 ALA A O 1
ATOM 670 N N . GLY A 1 85 ? -16.859 27.922 6.148 1 95.31 85 GLY A N 1
ATOM 671 C CA . GLY A 1 85 ? -16.609 26.969 7.223 1 95.31 85 GLY A CA 1
ATOM 672 C C . GLY A 1 85 ? -15.688 27.516 8.297 1 95.31 85 GLY A C 1
ATOM 673 O O . GLY A 1 85 ? -15.891 27.25 9.484 1 95.31 85 GLY A O 1
ATOM 674 N N . PHE A 1 86 ? -14.805 28.281 7.855 1 96.31 86 PHE A N 1
ATOM 675 C CA . PHE A 1 86 ? -13.859 28.859 8.812 1 96.31 86 PHE A CA 1
ATOM 676 C C . PHE A 1 86 ? -14.555 29.859 9.719 1 96.31 86 PHE A C 1
ATOM 678 O O . PHE A 1 86 ? -14.25 29.953 10.914 1 96.31 86 PHE A O 1
ATOM 685 N N . LYS A 1 87 ? -15.406 30.609 9.188 1 95.88 87 LYS A N 1
ATOM 686 C CA . LYS A 1 87 ? -16.109 31.609 9.992 1 95.88 87 LYS A CA 1
ATOM 687 C C . LYS A 1 87 ? -16.828 30.953 11.172 1 95.88 87 LYS A C 1
ATOM 689 O O . LYS A 1 87 ? -16.828 31.484 12.281 1 95.88 87 LYS A O 1
ATOM 694 N N . LYS A 1 88 ? -17.406 29.844 10.922 1 96.12 88 LYS A N 1
ATOM 695 C CA . LYS A 1 88 ? -18.062 29.094 11.984 1 96.12 88 LYS A CA 1
ATOM 696 C C . LYS A 1 88 ? -17.062 28.625 13.039 1 96.12 88 LYS A C 1
ATOM 698 O O . LYS A 1 88 ? -17.328 28.734 14.242 1 96.12 88 LYS A O 1
ATOM 703 N N . LEU A 1 89 ? -15.953 28.125 12.609 1 96.19 89 LEU A N 1
ATOM 704 C CA . LEU A 1 89 ? -14.891 27.672 13.5 1 96.19 89 LEU A CA 1
ATOM 705 C C . LEU A 1 89 ? -14.32 28.844 14.297 1 96.19 89 LEU A C 1
ATOM 707 O O . LEU A 1 89 ? -14.109 28.719 15.508 1 96.19 89 LEU A O 1
ATOM 711 N N . GLN A 1 90 ? -14.109 29.891 13.578 1 96.38 90 GLN A N 1
ATOM 712 C CA . GLN A 1 90 ? -13.562 31.109 14.156 1 96.38 90 GLN A CA 1
ATOM 713 C C . GLN A 1 90 ? -14.445 31.625 15.289 1 96.38 90 GLN A C 1
ATOM 715 O O . GLN A 1 90 ? -13.953 31.906 16.375 1 96.38 90 GLN A O 1
ATOM 720 N N . GLN A 1 91 ? -15.703 31.719 15.031 1 95.88 91 GLN A N 1
ATOM 721 C CA . GLN A 1 91 ? -16.656 32.188 16.016 1 95.88 91 GLN A CA 1
ATOM 722 C C . GLN A 1 91 ? -16.797 31.203 17.172 1 95.88 91 GLN A C 1
ATOM 724 O O . GLN A 1 91 ? -16.781 31.578 18.344 1 95.88 91 GLN A O 1
ATOM 729 N N . GLY A 1 92 ? -16.875 29.969 16.828 1 96.12 92 GLY A N 1
ATOM 730 C CA . GLY A 1 92 ? -17.094 28.922 17.812 1 96.12 92 GLY A CA 1
ATOM 731 C C . GLY A 1 92 ? -15.938 28.766 18.781 1 96.12 92 GLY A C 1
ATOM 732 O O . GLY A 1 92 ? -16.141 28.391 19.938 1 96.12 92 GLY A O 1
ATOM 733 N N . GLN A 1 93 ? -14.727 29.078 18.312 1 96.19 93 GLN A N 1
ATOM 734 C CA . GLN A 1 93 ? -13.562 28.859 19.156 1 96.19 93 GLN A CA 1
ATOM 735 C C . GLN A 1 93 ? -12.867 30.172 19.5 1 96.19 93 GLN A C 1
ATOM 737 O O . GLN A 1 93 ? -11.75 30.172 20.016 1 96.19 93 GLN A O 1
ATOM 742 N N . ASN A 1 94 ? -13.484 31.297 19.203 1 96.12 94 ASN A N 1
ATOM 743 C CA . ASN A 1 94 ? -13.016 32.625 19.516 1 96.12 94 ASN A CA 1
ATOM 744 C C . ASN A 1 94 ? -11.602 32.875 19 1 96.12 94 ASN A C 1
ATOM 746 O O . ASN A 1 94 ? -10.742 33.344 19.75 1 96.12 94 ASN A O 1
ATOM 750 N N . LEU A 1 95 ? -11.461 32.438 17.734 1 94.88 95 LEU A N 1
ATOM 751 C CA . LEU A 1 95 ? -10.172 32.688 17.094 1 94.88 95 LEU A CA 1
ATOM 752 C C . LEU A 1 95 ? -10.055 34.125 16.656 1 94.88 95 LEU A C 1
ATOM 754 O O . LEU A 1 95 ? -11.016 34.719 16.141 1 94.88 95 LEU A O 1
ATOM 758 N N . MET A 1 96 ? -8.891 34.719 16.828 1 94.94 96 MET A N 1
ATOM 759 C CA . MET A 1 96 ? -8.68 36.125 16.484 1 94.94 96 MET A CA 1
ATOM 760 C C . MET A 1 96 ? -7.887 36.281 15.195 1 94.94 96 MET A C 1
ATOM 762 O O . MET A 1 96 ? -7.137 37.219 15.016 1 94.94 96 MET A O 1
ATOM 766 N N . VAL A 1 97 ? -7.973 35.375 14.391 1 95.25 97 VAL A N 1
ATOM 767 C CA . VAL A 1 97 ? -7.25 35.406 13.125 1 95.25 97 VAL A CA 1
ATOM 768 C C . VAL A 1 97 ? -8.242 35.312 11.961 1 95.25 97 VAL A C 1
ATOM 770 O O . VAL A 1 97 ? -9.391 34.906 12.156 1 95.25 97 VAL A O 1
ATOM 773 N N . ASP A 1 98 ? -7.766 35.75 10.797 1 93.38 98 ASP A N 1
ATOM 774 C CA . ASP A 1 98 ? -8.578 35.594 9.594 1 93.38 98 ASP A CA 1
ATOM 775 C C . ASP A 1 98 ? -8.219 34.281 8.875 1 93.38 98 ASP A C 1
ATOM 777 O O . ASP A 1 98 ? -7.332 33.562 9.312 1 93.38 98 ASP A O 1
ATOM 781 N N . PHE A 1 99 ? -9 33.969 7.832 1 94.19 99 PHE A N 1
ATOM 782 C CA . PHE A 1 99 ? -8.844 32.688 7.121 1 94.19 99 PHE A CA 1
ATOM 783 C C . PHE A 1 99 ? -7.434 32.594 6.543 1 94.19 99 PHE A C 1
ATOM 785 O O . PHE A 1 99 ? -6.852 31.5 6.539 1 94.19 99 PHE A O 1
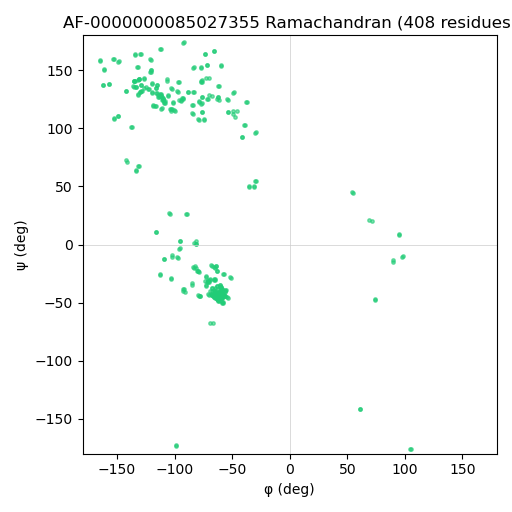ATOM 792 N N . ALA A 1 100 ? -6.844 33.656 6.066 1 91.5 100 ALA A N 1
ATOM 793 C CA . ALA A 1 100 ? -5.516 33.656 5.457 1 91.5 100 ALA A CA 1
ATOM 794 C C . ALA A 1 100 ? -4.449 33.25 6.473 1 91.5 100 ALA A C 1
ATOM 796 O O . ALA A 1 100 ? -3.383 32.75 6.094 1 91.5 100 ALA A O 1
ATOM 797 N N . GLU A 1 101 ? -4.703 33.406 7.766 1 93.38 101 GLU A N 1
ATOM 798 C CA . GLU A 1 101 ? -3.736 33.125 8.828 1 93.38 101 GLU A CA 1
ATOM 799 C C . GLU A 1 101 ? -3.959 31.75 9.422 1 93.38 101 GLU A C 1
ATOM 801 O O . GLU A 1 101 ? -3.111 31.25 10.164 1 93.38 101 GLU A O 1
ATOM 806 N N . TYR A 1 102 ? -5.035 31.172 9.086 1 94.81 102 TYR A N 1
ATOM 807 C CA . TYR A 1 102 ? -5.461 29.906 9.695 1 94.81 102 TYR A CA 1
ATOM 808 C C . TYR A 1 102 ? -4.414 28.828 9.484 1 94.81 102 TYR A C 1
ATOM 810 O O . TYR A 1 102 ? -4.035 28.125 10.43 1 94.81 102 TYR A O 1
ATOM 818 N N . PRO A 1 103 ? -3.863 28.688 8.281 1 95 103 PRO A N 1
ATOM 819 C CA . PRO A 1 103 ? -2.826 27.672 8.094 1 95 103 PRO A CA 1
ATOM 820 C C . PRO A 1 103 ? -1.625 27.875 9.016 1 95 103 PRO A C 1
ATOM 822 O O . PRO A 1 103 ? -1.09 26.922 9.562 1 95 103 PRO A O 1
ATOM 825 N N . SER A 1 104 ? -1.257 29.094 9.219 1 94.81 104 SER A N 1
ATOM 826 C CA . SER A 1 104 ? -0.114 29.391 10.078 1 94.81 104 SER A CA 1
ATOM 827 C C . SER A 1 104 ? -0.403 29.047 11.531 1 94.81 104 SER A C 1
ATOM 829 O O . SER A 1 104 ? 0.491 28.609 12.258 1 94.81 104 SER A O 1
ATOM 831 N N . VAL A 1 105 ? -1.584 29.281 11.922 1 95.94 105 VAL A N 1
ATOM 832 C CA . VAL A 1 105 ? -1.997 28.906 13.273 1 95.94 105 VAL A CA 1
ATOM 833 C C . VAL A 1 105 ? -1.859 27.406 13.469 1 95.94 105 VAL A C 1
ATOM 835 O O . VAL A 1 105 ? -1.319 26.938 14.477 1 95.94 105 VAL A O 1
ATOM 838 N N . MET A 1 106 ? -2.309 26.641 12.5 1 96.62 106 MET A N 1
ATOM 839 C CA . MET A 1 106 ? -2.219 25.188 12.555 1 96.62 106 MET A CA 1
ATOM 840 C C . MET A 1 106 ? -0.764 24.734 12.617 1 96.62 106 MET A C 1
ATOM 842 O O . MET A 1 106 ? -0.406 23.906 13.453 1 96.62 106 MET A O 1
ATOM 846 N N . VAL A 1 107 ? 0.017 25.328 11.789 1 98.19 107 VAL A N 1
ATOM 847 C CA . VAL A 1 107 ? 1.431 24.969 11.711 1 98.19 107 VAL A CA 1
ATOM 848 C C . VAL A 1 107 ? 2.104 25.219 13.062 1 98.19 107 VAL A C 1
ATOM 850 O O . VAL A 1 107 ? 2.871 24.391 13.539 1 98.19 107 VAL A O 1
ATOM 853 N N . ARG A 1 108 ? 1.8 26.312 13.617 1 98 108 ARG A N 1
ATOM 854 C CA . ARG A 1 108 ? 2.383 26.656 14.906 1 98 108 ARG A CA 1
ATOM 855 C C . ARG A 1 108 ? 2.053 25.609 15.961 1 98 108 ARG A C 1
ATOM 857 O O . ARG A 1 108 ? 2.93 25.188 16.703 1 98 108 ARG A O 1
ATOM 864 N N . ASN A 1 109 ? 0.837 25.234 16 1 98.06 109 ASN A N 1
ATOM 865 C CA . ASN A 1 109 ? 0.429 24.203 16.953 1 98.06 109 ASN A CA 1
ATOM 866 C C . ASN A 1 109 ? 1.13 22.875 16.688 1 98.06 109 ASN A C 1
ATOM 868 O O . ASN A 1 109 ? 1.602 22.219 17.625 1 98.06 109 ASN A O 1
ATOM 872 N N . LEU A 1 110 ? 1.219 22.547 15.477 1 98.62 110 LEU A N 1
ATOM 873 C CA . LEU A 1 110 ? 1.887 21.312 15.086 1 98.62 110 LEU A CA 1
ATOM 874 C C . LEU A 1 110 ? 3.365 21.359 15.453 1 98.62 110 LEU A C 1
ATOM 876 O O . LEU A 1 110 ? 3.891 20.406 16.047 1 98.62 110 LEU A O 1
ATOM 880 N N . ASP A 1 111 ? 3.957 22.422 15.18 1 98.56 111 ASP A N 1
ATOM 881 C CA . ASP A 1 111 ? 5.379 22.562 15.477 1 98.56 111 ASP A CA 1
ATOM 882 C C . ASP A 1 111 ? 5.637 22.531 16.984 1 98.56 111 ASP A C 1
ATOM 884 O O . ASP A 1 111 ? 6.641 21.969 17.422 1 98.56 111 ASP A O 1
ATOM 888 N N . ASN A 1 112 ? 4.805 23.125 17.672 1 98.25 112 ASN A N 1
ATOM 889 C CA . ASN A 1 112 ? 4.945 23.094 19.125 1 98.25 112 ASN A CA 1
ATOM 890 C C . ASN A 1 112 ? 4.879 21.672 19.656 1 98.25 112 ASN A C 1
ATOM 892 O O . ASN A 1 112 ? 5.594 21.328 20.594 1 98.25 112 ASN A O 1
ATOM 896 N N . CYS A 1 113 ? 4.047 20.844 19.062 1 97.94 113 CYS A N 1
ATOM 897 C CA . CYS A 1 113 ? 3.947 19.453 19.469 1 97.94 113 CYS A CA 1
ATOM 898 C C . CYS A 1 113 ? 5.25 18.703 19.203 1 97.94 113 CYS A C 1
ATOM 900 O O . CYS A 1 113 ? 5.582 17.75 19.922 1 97.94 113 CYS A O 1
ATOM 902 N N . ILE A 1 114 ? 5.902 19.125 18.234 1 98 114 ILE A N 1
ATOM 903 C CA . ILE A 1 114 ? 7.18 18.516 17.875 1 98 114 ILE A CA 1
ATOM 904 C C . ILE A 1 114 ? 8.273 19.031 18.812 1 98 114 ILE A C 1
ATOM 906 O O . ILE A 1 114 ? 9.031 18.25 19.391 1 98 114 ILE A O 1
ATOM 910 N N . LYS A 1 115 ? 8.305 20.297 19.078 1 97.69 115 LYS A N 1
ATOM 911 C CA . LYS A 1 115 ? 9.414 20.953 19.75 1 97.69 115 LYS A CA 1
ATOM 912 C C . LYS A 1 115 ? 9.281 20.844 21.266 1 97.69 115 LYS A C 1
ATOM 914 O O . LYS A 1 115 ? 10.281 20.766 21.984 1 97.69 115 LYS A O 1
ATOM 919 N N . GLN A 1 116 ? 8.039 20.859 21.703 1 97.12 116 GLN A N 1
ATOM 920 C CA . GLN A 1 116 ? 7.758 20.891 23.125 1 97.12 116 GLN A CA 1
ATOM 921 C C . GLN A 1 116 ? 6.707 19.844 23.5 1 97.12 116 GLN A C 1
ATOM 923 O O . GLN A 1 116 ? 5.645 20.188 24.031 1 97.12 116 GLN A O 1
ATOM 928 N N . PRO A 1 117 ? 7.035 18.578 23.391 1 92.5 117 PRO A N 1
ATOM 929 C CA . PRO A 1 117 ? 6.027 17.531 23.578 1 92.5 117 PRO A CA 1
ATOM 930 C C . PRO A 1 117 ? 5.543 17.422 25.016 1 92.5 117 PRO A C 1
ATOM 932 O O . PRO A 1 117 ? 4.473 16.875 25.281 1 92.5 117 PRO A O 1
ATOM 935 N N . HIS A 1 118 ? 6.293 17.984 25.953 1 91.62 118 HIS A N 1
ATOM 936 C CA . HIS A 1 118 ? 5.895 17.906 27.359 1 91.62 118 HIS A CA 1
ATOM 937 C C . HIS A 1 118 ? 4.824 18.953 27.672 1 91.62 118 HIS A C 1
ATOM 939 O O . HIS A 1 118 ? 4.086 18.797 28.656 1 91.62 118 HIS A O 1
ATOM 945 N N . SER A 1 119 ? 4.801 19.969 26.844 1 96.12 119 SER A N 1
ATOM 946 C CA . SER A 1 119 ? 3.875 21.047 27.141 1 96.12 119 SER A CA 1
ATOM 947 C C . SER A 1 119 ? 2.766 21.141 26.094 1 96.12 119 SER A C 1
ATOM 949 O O . SER A 1 119 ? 1.695 21.688 26.359 1 96.12 119 SER A O 1
ATOM 951 N N . HIS A 1 120 ? 3.062 20.672 24.906 1 97.19 120 HIS A N 1
ATOM 952 C CA . HIS A 1 120 ? 2.094 20.734 23.828 1 97.19 120 HIS A CA 1
ATOM 953 C C . HIS A 1 120 ? 1.763 19.328 23.312 1 97.19 120 HIS A C 1
ATOM 955 O O . HIS A 1 120 ? 2.666 18.547 23.016 1 97.19 120 HIS A O 1
ATOM 961 N N . LEU A 1 121 ? 0.415 19.109 23.203 1 96 121 LEU A N 1
ATOM 962 C CA . LEU A 1 121 ? -0.044 17.797 22.797 1 96 121 LEU A CA 1
ATOM 963 C C . LEU A 1 121 ? -1.087 17.906 21.688 1 96 121 LEU A C 1
ATOM 965 O O . LEU A 1 121 ? -1.904 18.828 21.688 1 96 121 LEU A O 1
ATOM 969 N N . ALA A 1 122 ? -1.006 17.016 20.797 1 97.88 122 ALA A N 1
ATOM 970 C CA . ALA A 1 122 ? -2.074 16.797 19.812 1 97.88 122 ALA A CA 1
ATOM 971 C C . ALA A 1 122 ? -2.811 15.484 20.094 1 97.88 122 ALA A C 1
ATOM 973 O O . ALA A 1 122 ? -2.191 14.414 20.156 1 97.88 122 ALA A O 1
ATOM 974 N N . VAL A 1 123 ? -4.082 15.594 20.281 1 96.69 123 VAL A N 1
ATOM 975 C CA . VAL A 1 123 ? -4.883 14.414 20.594 1 96.69 123 VAL A CA 1
ATOM 976 C C . VAL A 1 123 ? -5.934 14.195 19.516 1 96.69 123 VAL A C 1
ATOM 978 O O . VAL A 1 123 ? -6.766 15.062 19.266 1 96.69 123 VAL A O 1
ATOM 981 N N . LEU A 1 124 ? -5.883 13.102 18.875 1 97.31 124 LEU A N 1
ATOM 982 C CA . LEU A 1 124 ? -6.859 12.719 17.875 1 97.31 124 LEU A CA 1
ATOM 983 C C . LEU A 1 124 ? -7.836 11.68 18.422 1 97.31 124 LEU A C 1
ATOM 985 O O . LEU A 1 124 ? -7.441 10.562 18.734 1 97.31 124 LEU A O 1
ATOM 989 N N . VAL A 1 125 ? -9.016 12.047 18.484 1 96.06 125 VAL A N 1
ATOM 990 C CA . VAL A 1 125 ? -10.062 11.148 18.953 1 96.06 125 VAL A CA 1
ATOM 991 C C . VAL A 1 125 ? -10.867 10.633 17.766 1 96.06 125 VAL A C 1
ATOM 993 O O . VAL A 1 125 ? -11.539 11.406 17.078 1 96.06 125 VAL A O 1
ATOM 996 N N . MET A 1 126 ? -10.812 9.414 17.562 1 95.25 126 MET A N 1
ATOM 997 C CA . MET A 1 126 ? -11.445 8.805 16.406 1 95.25 126 MET A CA 1
ATOM 998 C C . MET A 1 126 ? -12.703 8.031 16.812 1 95.25 126 MET A C 1
ATOM 1000 O O . MET A 1 126 ? -12.703 7.348 17.844 1 95.25 126 MET A O 1
ATOM 1004 N N . LYS A 1 127 ? -13.68 8.117 16.016 1 94.5 127 LYS A N 1
ATOM 1005 C CA . LYS A 1 127 ? -14.922 7.406 16.266 1 94.5 127 LYS A CA 1
ATOM 1006 C C . LYS A 1 127 ? -15.148 6.297 15.242 1 94.5 127 LYS A C 1
ATOM 1008 O O . LYS A 1 127 ? -14.516 6.289 14.188 1 94.5 127 LYS A O 1
ATOM 1013 N N . ARG A 1 128 ? -16.094 5.449 15.5 1 91 128 ARG A N 1
ATOM 1014 C CA . ARG A 1 128 ? -16.359 4.285 14.664 1 91 128 ARG A CA 1
ATOM 1015 C C . ARG A 1 128 ? -17 4.695 13.336 1 91 128 ARG A C 1
ATOM 1017 O O . ARG A 1 128 ? -16.844 4.008 12.328 1 91 128 ARG A O 1
ATOM 1024 N N . ASP A 1 129 ? -17.734 5.844 13.336 1 94.31 129 ASP A N 1
ATOM 1025 C CA . ASP A 1 129 ? -18.438 6.262 12.133 1 94.31 129 ASP A CA 1
ATOM 1026 C C . ASP A 1 129 ? -17.5 6.98 11.164 1 94.31 129 ASP A C 1
ATOM 1028 O O . ASP A 1 129 ? -17.953 7.488 10.133 1 94.31 129 ASP A O 1
ATOM 1032 N N . GLY A 1 130 ? -16.281 7.059 11.508 1 95.31 130 GLY A N 1
ATOM 1033 C CA . GLY A 1 130 ? -15.305 7.668 10.617 1 95.31 130 GLY A CA 1
ATOM 1034 C C . GLY A 1 130 ? -15.008 9.117 10.953 1 95.31 130 GLY A C 1
ATOM 1035 O O . GLY A 1 130 ? -14.102 9.719 10.383 1 95.31 130 GLY A O 1
ATOM 1036 N N . SER A 1 131 ? -15.812 9.711 11.852 1 97.38 131 SER A N 1
ATOM 1037 C CA . SER A 1 131 ? -15.531 11.07 12.289 1 97.38 131 SER A CA 1
ATOM 1038 C C . SER A 1 131 ? -14.383 11.094 13.297 1 97.38 131 SER A C 1
ATOM 1040 O O . SER A 1 131 ? -14.133 10.109 13.992 1 97.38 131 SER A O 1
ATOM 1042 N N . ALA A 1 132 ? -13.68 12.234 13.32 1 97.44 132 ALA A N 1
ATOM 1043 C CA . ALA A 1 132 ? -12.594 12.414 14.281 1 97.44 132 ALA A CA 1
ATOM 1044 C C . ALA A 1 132 ? -12.445 13.875 14.68 1 97.44 132 ALA A C 1
ATOM 1046 O O . ALA A 1 132 ? -12.945 14.766 13.992 1 97.44 132 ALA A O 1
ATOM 1047 N N . ARG A 1 133 ? -11.867 14.031 15.797 1 97.94 133 ARG A N 1
ATOM 1048 C CA . ARG A 1 133 ? -11.562 15.367 16.297 1 97.94 133 ARG A CA 1
ATOM 1049 C C . ARG A 1 133 ? -10.102 15.469 16.734 1 97.94 133 ARG A C 1
ATOM 1051 O O . ARG A 1 133 ? -9.594 14.602 17.438 1 97.94 133 ARG A O 1
ATOM 1058 N N . LEU A 1 134 ? -9.469 16.453 16.297 1 98.25 134 LEU A N 1
ATOM 1059 C CA . LEU A 1 134 ? -8.086 16.734 16.688 1 98.25 134 LEU A CA 1
ATOM 1060 C C . LEU A 1 134 ? -8.016 17.953 17.594 1 98.25 134 LEU A C 1
ATOM 1062 O O . LEU A 1 134 ? -8.406 19.047 17.203 1 98.25 134 LEU A O 1
ATOM 1066 N N . ASP A 1 135 ? -7.465 17.719 18.766 1 97.94 135 ASP A N 1
ATOM 1067 C CA . ASP A 1 135 ? -7.324 18.797 19.75 1 97.94 135 ASP A CA 1
ATOM 1068 C C . ASP A 1 135 ? -5.855 19.125 20 1 97.94 135 ASP A C 1
ATOM 1070 O O . ASP A 1 135 ? -5.059 18.234 20.297 1 97.94 135 ASP A O 1
ATOM 1074 N N . PHE A 1 136 ? -5.57 20.328 19.859 1 98.31 136 PHE A N 1
ATOM 1075 C CA . PHE A 1 136 ? -4.273 20.828 20.328 1 98.31 136 PHE A CA 1
ATOM 1076 C C . PHE A 1 136 ? -4.371 21.359 21.75 1 98.31 136 PHE A C 1
ATOM 1078 O O . PHE A 1 136 ? -5.16 22.281 22.016 1 98.31 136 PHE A O 1
ATOM 1085 N N . ILE A 1 137 ? -3.52 20.812 22.562 1 97.56 137 ILE A N 1
ATOM 1086 C CA . ILE A 1 137 ? -3.648 21.094 24 1 97.56 137 ILE A CA 1
ATOM 1087 C C . ILE A 1 137 ? -2.318 21.609 24.547 1 97.56 137 ILE A C 1
ATOM 1089 O O . ILE A 1 137 ? -1.257 21.078 24.203 1 97.56 137 ILE A O 1
ATOM 1093 N N . GLN A 1 138 ? -2.332 22.609 25.312 1 97.12 138 GLN A N 1
ATOM 1094 C CA . GLN A 1 138 ? -1.152 23.094 26.016 1 97.12 138 GLN A CA 1
ATOM 1095 C C . GLN A 1 138 ? -1.275 22.859 27.516 1 97.12 138 GLN A C 1
ATOM 1097 O O . GLN A 1 138 ? -2.297 23.188 28.125 1 97.12 138 GLN A O 1
ATOM 1102 N N . ASN A 1 139 ? -0.342 22.25 28.078 1 94.88 139 ASN A N 1
ATOM 1103 C CA . ASN A 1 139 ? -0.216 22.125 29.531 1 94.88 139 ASN A CA 1
ATOM 1104 C C . ASN A 1 139 ? 0.364 23.375 30.156 1 94.88 139 ASN A C 1
ATOM 1106 O O . ASN A 1 139 ? 1.554 23.672 30 1 94.88 139 ASN A O 1
ATOM 1110 N N . MET A 1 140 ? -0.467 24.141 30.859 1 91.44 140 MET A N 1
ATOM 1111 C CA . MET A 1 140 ? -0.056 25.375 31.516 1 91.44 140 MET A CA 1
ATOM 1112 C C . MET A 1 140 ? 0.421 25.109 32.938 1 91.44 140 MET A C 1
ATOM 1114 O O . MET A 1 140 ? 0.503 26.031 33.75 1 91.44 140 MET A O 1
ATOM 1118 N N . GLU A 1 141 ? 0.907 23.953 33.281 1 89.25 141 GLU A N 1
ATOM 1119 C CA . GLU A 1 141 ? 1.388 23.516 34.594 1 89.25 141 GLU A CA 1
ATOM 1120 C C . GLU A 1 141 ? 0.228 23.266 35.562 1 89.25 141 GLU A C 1
ATOM 1122 O O . GLU A 1 141 ? 0.174 22.219 36.219 1 89.25 141 GLU A O 1
ATOM 1127 N N . TYR A 1 142 ? -0.724 24.203 35.625 1 92.56 142 TYR A N 1
ATOM 1128 C CA . TYR A 1 142 ? -1.821 24.062 36.562 1 92.56 142 TYR A CA 1
ATOM 1129 C C . TYR A 1 142 ? -3.092 23.594 35.875 1 92.56 142 TYR A C 1
ATOM 1131 O O . TYR A 1 142 ? -4.074 23.234 36.531 1 92.56 142 TYR A O 1
ATOM 1139 N N . LYS A 1 143 ? -3.1 23.594 34.5 1 94.94 143 LYS A N 1
ATOM 1140 C CA . LYS A 1 143 ? -4.273 23.141 33.75 1 94.94 143 LYS A CA 1
ATOM 1141 C C . LYS A 1 143 ? -3.932 22.875 32.281 1 94.94 143 LYS A C 1
ATOM 1143 O O . LYS A 1 143 ? -2.949 23.391 31.766 1 94.94 143 LYS A O 1
ATOM 1148 N N . PHE A 1 144 ? -4.812 22.031 31.656 1 92.75 144 PHE A N 1
ATOM 1149 C CA . PHE A 1 144 ? -4.746 21.812 30.219 1 92.75 144 PHE A CA 1
ATOM 1150 C C . PHE A 1 144 ? -5.668 22.766 29.484 1 92.75 144 PHE A C 1
ATOM 1152 O O . PHE A 1 144 ? -6.844 22.906 29.828 1 92.75 144 PHE A O 1
ATOM 1159 N N . VAL A 1 145 ? -5.012 23.484 28.5 1 95.69 145 VAL A N 1
ATOM 1160 C CA . VAL A 1 145 ? -5.781 24.438 27.719 1 95.69 145 VAL A CA 1
ATOM 1161 C C . VAL A 1 145 ? -5.879 23.969 26.281 1 95.69 145 VAL A C 1
ATOM 1163 O O . VAL A 1 145 ? -4.867 23.656 25.656 1 95.69 145 VAL A O 1
ATOM 1166 N N . GLU A 1 146 ? -7.113 23.906 25.766 1 96.38 146 GLU A N 1
ATOM 1167 C CA . GLU A 1 146 ? -7.324 23.594 24.359 1 96.38 146 GLU A CA 1
ATOM 1168 C C . GLU A 1 146 ? -7.027 24.812 23.484 1 96.38 146 GLU A C 1
ATOM 1170 O O . GLU A 1 146 ? -7.641 25.875 23.656 1 96.38 146 GLU A O 1
ATOM 1175 N N . LEU A 1 147 ? -6.137 24.703 22.609 1 97 147 LEU A N 1
ATOM 1176 C CA . LEU A 1 147 ? -5.715 25.797 21.75 1 97 147 LEU A CA 1
ATOM 1177 C C . LEU A 1 147 ? -6.523 25.828 20.469 1 97 147 LEU A C 1
ATOM 1179 O O . LEU A 1 147 ? -6.906 26.906 19.984 1 97 147 LEU A O 1
ATOM 1183 N N . LEU A 1 148 ? -6.773 24.734 19.922 1 97.62 148 LEU A N 1
ATOM 1184 C CA . LEU A 1 148 ? -7.48 24.562 18.656 1 97.62 148 LEU A CA 1
ATOM 1185 C C . LEU A 1 148 ? -8.094 23.172 18.562 1 97.62 148 LEU A C 1
ATOM 1187 O O . LEU A 1 148 ? -7.469 22.188 18.953 1 97.62 148 LEU A O 1
ATOM 1191 N N . SER A 1 149 ? -9.258 23.141 18.078 1 98.06 149 SER A N 1
ATOM 1192 C CA . SER A 1 149 ? -9.945 21.875 17.844 1 98.06 149 SER A CA 1
ATOM 1193 C C . SER A 1 149 ? -10.547 21.812 16.438 1 98.06 149 SER A C 1
ATOM 1195 O O . SER A 1 149 ? -11.242 22.734 16.031 1 98.06 149 SER A O 1
ATOM 1197 N N . ILE A 1 150 ? -10.266 20.75 15.734 1 98.31 150 ILE A N 1
ATOM 1198 C CA . ILE A 1 150 ? -10.812 20.672 14.383 1 98.31 150 ILE A CA 1
ATOM 1199 C C . ILE A 1 150 ? -11.445 19.297 14.172 1 98.31 150 ILE A C 1
ATOM 1201 O O . ILE A 1 150 ? -11.008 18.312 14.758 1 98.31 150 ILE A O 1
ATOM 1205 N N . ASP A 1 151 ? -12.414 19.281 13.281 1 97.94 151 ASP A N 1
ATOM 1206 C CA . ASP A 1 151 ? -13.078 18.031 12.922 1 97.94 151 ASP A CA 1
ATOM 1207 C C . ASP A 1 151 ? -12.484 17.438 11.648 1 97.94 151 ASP A C 1
ATOM 1209 O O . ASP A 1 151 ? -12.148 18.172 10.711 1 97.94 151 ASP A O 1
ATOM 1213 N N . LEU A 1 152 ? -12.367 16.172 11.703 1 98.56 152 LEU A N 1
ATOM 1214 C CA . LEU A 1 152 ? -11.883 15.438 10.539 1 98.56 152 LEU A CA 1
ATOM 1215 C C . LEU A 1 152 ? -12.812 14.273 10.219 1 98.56 152 LEU A C 1
ATOM 1217 O O . LEU A 1 152 ? -13.664 13.906 11.031 1 98.56 152 LEU A O 1
ATOM 1221 N N . LYS A 1 153 ? -12.633 13.805 9.039 1 98.5 153 LYS A N 1
ATOM 1222 C CA . LYS A 1 153 ? -13.367 12.617 8.602 1 98.5 153 LYS A CA 1
ATOM 1223 C C . LYS A 1 153 ? -12.445 11.633 7.883 1 98.5 153 LYS A C 1
ATOM 1225 O O . LYS A 1 153 ? -11.594 12.039 7.09 1 98.5 153 LYS A O 1
ATOM 1230 N N . ALA A 1 154 ? -12.68 10.398 8.156 1 98.25 154 ALA A N 1
ATOM 1231 C CA . ALA A 1 154 ? -11.969 9.375 7.395 1 98.25 154 ALA A CA 1
ATOM 1232 C C . ALA A 1 154 ? -12.32 9.445 5.91 1 98.25 154 ALA A C 1
ATOM 1234 O O . ALA A 1 154 ? -13.484 9.641 5.551 1 98.25 154 ALA A O 1
ATOM 1235 N N . SER A 1 155 ? -11.32 9.336 5.113 1 98.12 155 SER A N 1
ATOM 1236 C CA . SER A 1 155 ? -11.555 9.391 3.674 1 98.12 155 SER A CA 1
ATOM 1237 C C . SER A 1 155 ? -12.242 8.125 3.176 1 98.12 155 SER A C 1
ATOM 1239 O O . SER A 1 155 ? -12.148 7.074 3.811 1 98.12 155 SER A O 1
ATOM 1241 N N . GLY A 1 156 ? -12.938 8.32 2.057 1 96.38 156 GLY A N 1
ATOM 1242 C CA . GLY A 1 156 ? -13.562 7.172 1.418 1 96.38 156 GLY A CA 1
ATOM 1243 C C . GLY A 1 156 ? -12.562 6.172 0.873 1 96.38 156 GLY A C 1
ATOM 1244 O O . GLY A 1 156 ? -11.375 6.48 0.739 1 96.38 156 GLY A O 1
ATOM 1245 N N . GLU A 1 157 ? -13.047 5.027 0.54 1 93.69 157 GLU A N 1
ATOM 1246 C CA . GLU A 1 157 ? -12.211 3.918 0.094 1 93.69 157 GLU A CA 1
ATOM 1247 C C . GLU A 1 157 ? -11.43 4.289 -1.162 1 93.69 157 GLU A C 1
ATOM 1249 O O . GLU A 1 157 ? -10.25 3.943 -1.29 1 93.69 157 GLU A O 1
ATOM 1254 N N . ASP A 1 158 ? -12.016 4.965 -2.074 1 95.19 158 ASP A N 1
ATOM 1255 C CA . ASP A 1 158 ? -11.359 5.32 -3.33 1 95.19 158 ASP A CA 1
ATOM 1256 C C . ASP A 1 158 ? -10.156 6.219 -3.086 1 95.19 158 ASP A C 1
ATOM 1258 O O . ASP A 1 158 ? -9.094 6.02 -3.68 1 95.19 158 ASP A O 1
ATOM 1262 N N . VAL A 1 159 ? -10.328 7.156 -2.238 1 95.69 159 VAL A N 1
ATOM 1263 C CA . VAL A 1 159 ? -9.25 8.086 -1.917 1 95.69 159 VAL A CA 1
ATOM 1264 C C . VAL A 1 159 ? -8.109 7.344 -1.219 1 95.69 159 VAL A C 1
ATOM 1266 O O . VAL A 1 159 ? -6.941 7.531 -1.554 1 95.69 159 VAL A O 1
ATOM 1269 N N . VAL A 1 160 ? -8.5 6.496 -0.288 1 96.81 160 VAL A N 1
ATOM 1270 C CA . VAL A 1 160 ? -7.508 5.73 0.463 1 96.81 160 VAL A CA 1
ATOM 1271 C C . VAL A 1 160 ? -6.707 4.848 -0.489 1 96.81 160 VAL A C 1
ATOM 1273 O O . VAL A 1 160 ? -5.477 4.805 -0.419 1 96.81 160 VAL A O 1
ATOM 1276 N N . ARG A 1 161 ? -7.395 4.215 -1.392 1 96 161 ARG A N 1
ATOM 1277 C CA . ARG A 1 161 ? -6.734 3.352 -2.365 1 96 161 ARG A CA 1
ATOM 1278 C C . ARG A 1 161 ? -5.762 4.145 -3.23 1 96 161 ARG A C 1
ATOM 1280 O O . ARG A 1 161 ? -4.633 3.705 -3.467 1 96 161 ARG A O 1
ATOM 1287 N N . GLU A 1 162 ? -6.168 5.277 -3.629 1 95.5 162 GLU A N 1
ATOM 1288 C CA . GLU A 1 162 ? -5.328 6.133 -4.461 1 95.5 162 GLU A CA 1
ATOM 1289 C C . GLU A 1 162 ? -4.086 6.594 -3.707 1 95.5 162 GLU A C 1
ATOM 1291 O O . GLU A 1 162 ? -2.979 6.566 -4.25 1 95.5 162 GLU A O 1
ATOM 1296 N N . GLN A 1 163 ? -4.328 6.93 -2.537 1 96 163 GLN A N 1
ATOM 1297 C CA . GLN A 1 163 ? -3.227 7.426 -1.716 1 96 163 GLN A CA 1
ATOM 1298 C C . GLN A 1 163 ? -2.217 6.32 -1.425 1 96 163 GLN A C 1
ATOM 1300 O O . GLN A 1 163 ? -1.006 6.543 -1.49 1 96 163 GLN A O 1
ATOM 1305 N N . ILE A 1 164 ? -2.695 5.195 -1.108 1 96.19 164 ILE A N 1
ATOM 1306 C CA . ILE A 1 164 ? -1.821 4.059 -0.83 1 96.19 164 ILE A CA 1
ATOM 1307 C C . ILE A 1 164 ? -1.017 3.707 -2.08 1 96.19 164 ILE A C 1
ATOM 1309 O O . ILE A 1 164 ? 0.196 3.496 -2.006 1 96.19 164 ILE A O 1
ATOM 1313 N N . SER A 1 165 ? -1.688 3.617 -3.195 1 96 165 SER A N 1
ATOM 1314 C CA . SER A 1 165 ? -1.016 3.318 -4.457 1 96 165 SER A CA 1
ATOM 1315 C C . SER A 1 165 ? 0.082 4.336 -4.754 1 96 165 SER A C 1
ATOM 1317 O O . SER A 1 165 ? 1.189 3.963 -5.148 1 96 165 SER A O 1
ATOM 1319 N N . TYR A 1 166 ? -0.211 5.578 -4.559 1 95.31 166 TYR A N 1
ATOM 1320 C CA . TYR A 1 166 ? 0.77 6.637 -4.777 1 95.31 166 TYR A CA 1
ATOM 1321 C C . TYR A 1 166 ? 1.995 6.434 -3.893 1 95.31 166 TYR A C 1
ATOM 1323 O O . TYR A 1 166 ? 3.129 6.477 -4.375 1 95.31 166 TYR A O 1
ATOM 1331 N N . ARG A 1 167 ? 1.714 6.234 -2.646 1 94.81 167 ARG A N 1
ATOM 1332 C CA . ARG A 1 167 ? 2.811 6.09 -1.695 1 94.81 167 ARG A CA 1
ATOM 1333 C C . ARG A 1 167 ? 3.672 4.879 -2.031 1 94.81 167 ARG A C 1
ATOM 1335 O O . ARG A 1 167 ? 4.902 4.945 -1.956 1 94.81 167 ARG A O 1
ATOM 1342 N N . TYR A 1 168 ? 3.004 3.826 -2.346 1 95.12 168 TYR A N 1
ATOM 1343 C CA . TYR A 1 168 ? 3.721 2.613 -2.715 1 95.12 168 TYR A CA 1
ATOM 1344 C C . TYR A 1 168 ? 4.574 2.84 -3.957 1 95.12 168 TYR A C 1
ATOM 1346 O O . TYR A 1 168 ? 5.75 2.475 -3.986 1 95.12 168 TYR A O 1
ATOM 1354 N N . ASN A 1 169 ? 4.016 3.391 -4.922 1 94.56 169 ASN A N 1
ATOM 1355 C CA . ASN A 1 169 ? 4.727 3.641 -6.172 1 94.56 169 ASN A CA 1
ATOM 1356 C C . ASN A 1 169 ? 5.883 4.621 -5.973 1 94.56 169 ASN A C 1
ATOM 1358 O O . ASN A 1 169 ? 6.938 4.477 -6.59 1 94.56 169 ASN A O 1
ATOM 1362 N N . ALA A 1 170 ? 5.648 5.605 -5.23 1 93.06 170 ALA A N 1
ATOM 1363 C CA . ALA A 1 170 ? 6.719 6.547 -4.906 1 93.06 170 ALA A CA 1
ATOM 1364 C C . ALA A 1 170 ? 7.906 5.832 -4.266 1 93.06 170 ALA A C 1
ATOM 1366 O O . ALA A 1 170 ? 9.062 6.113 -4.598 1 93.06 170 ALA A O 1
ATOM 1367 N N . MET A 1 171 ? 7.578 4.961 -3.352 1 92.12 171 MET A N 1
ATOM 1368 C CA . MET A 1 171 ? 8.625 4.18 -2.695 1 92.12 171 MET A CA 1
ATOM 1369 C C . MET A 1 171 ? 9.344 3.287 -3.697 1 92.12 171 MET A C 1
ATOM 1371 O O . MET A 1 171 ? 10.57 3.166 -3.654 1 92.12 171 MET A O 1
ATOM 1375 N N . LYS A 1 172 ? 8.586 2.623 -4.477 1 92.5 172 LYS A N 1
ATOM 1376 C CA . LYS A 1 172 ? 9.148 1.766 -5.516 1 92.5 172 LYS A CA 1
ATOM 1377 C C . LYS A 1 172 ? 10.117 2.543 -6.406 1 92.5 172 LYS A C 1
ATOM 1379 O O . LYS A 1 172 ? 11.211 2.066 -6.703 1 92.5 172 LYS A O 1
ATOM 1384 N N . ASN A 1 173 ? 9.742 3.678 -6.809 1 92.75 173 ASN A N 1
ATOM 1385 C CA . ASN A 1 173 ? 10.586 4.527 -7.645 1 92.75 173 ASN A CA 1
ATOM 1386 C C . ASN A 1 173 ? 11.859 4.941 -6.918 1 92.75 173 ASN A C 1
ATOM 1388 O O . ASN A 1 173 ? 12.945 4.926 -7.504 1 92.75 173 ASN A O 1
ATOM 1392 N N . ARG A 1 174 ? 11.672 5.328 -5.734 1 92.06 174 ARG A N 1
ATOM 1393 C CA . ARG A 1 174 ? 12.836 5.688 -4.926 1 92.06 174 ARG A CA 1
ATOM 1394 C C . ARG A 1 174 ? 13.805 4.516 -4.805 1 92.06 174 ARG A C 1
ATOM 1396 O O . ARG A 1 174 ? 15.016 4.699 -4.879 1 92.06 174 ARG A O 1
ATOM 1403 N N . MET A 1 175 ? 13.266 3.387 -4.598 1 91 175 MET A N 1
ATOM 1404 C CA . MET A 1 175 ? 14.078 2.174 -4.5 1 91 175 MET A CA 1
ATOM 1405 C C . MET A 1 175 ? 14.867 1.943 -5.785 1 91 175 MET A C 1
ATOM 1407 O O . MET A 1 175 ? 16.047 1.604 -5.738 1 91 175 MET A O 1
ATOM 1411 N N . ALA A 1 176 ? 14.188 2.08 -6.848 1 91.5 176 ALA A N 1
ATOM 1412 C CA . ALA A 1 176 ? 14.844 1.895 -8.141 1 91.5 176 ALA A CA 1
ATOM 1413 C C . ALA A 1 176 ? 16 2.869 -8.312 1 91.5 176 ALA A C 1
ATOM 1415 O O . ALA A 1 176 ? 17.062 2.496 -8.82 1 91.5 176 ALA A O 1
ATOM 1416 N N . LEU A 1 177 ? 15.797 4.074 -7.941 1 90.56 177 LEU A N 1
ATOM 1417 C CA . LEU A 1 177 ? 16.844 5.094 -8.016 1 90.56 177 LEU A CA 1
ATOM 1418 C C . LEU A 1 177 ? 18.016 4.73 -7.125 1 90.56 177 LEU A C 1
ATOM 1420 O O . LEU A 1 177 ? 19.172 4.883 -7.527 1 90.56 177 LEU A O 1
ATOM 1424 N N . MET A 1 178 ? 17.672 4.277 -5.977 1 89 178 MET A N 1
ATOM 1425 C CA . MET A 1 178 ? 18.719 3.889 -5.031 1 89 178 MET A CA 1
ATOM 1426 C C . MET A 1 178 ? 19.531 2.709 -5.566 1 89 178 MET A C 1
ATOM 1428 O O . MET A 1 178 ? 20.75 2.672 -5.426 1 89 178 MET A O 1
ATOM 1432 N N . GLN A 1 179 ? 18.891 1.783 -6.094 1 89.56 179 GLN A N 1
ATOM 1433 C CA . GLN A 1 179 ? 19.562 0.633 -6.684 1 89.56 179 GLN A CA 1
ATOM 1434 C C . GLN A 1 179 ? 20.484 1.062 -7.82 1 89.56 179 GLN A C 1
ATOM 1436 O O . GLN A 1 179 ? 21.609 0.574 -7.926 1 89.56 179 GLN A O 1
ATOM 1441 N N . ALA A 1 180 ? 19.922 1.914 -8.586 1 89.56 180 ALA A N 1
ATOM 1442 C CA . ALA A 1 180 ? 20.734 2.434 -9.68 1 89.56 180 ALA A CA 1
ATOM 1443 C C . ALA A 1 180 ? 21.969 3.154 -9.156 1 89.56 180 ALA A C 1
ATOM 1445 O O . ALA A 1 180 ? 23.062 2.994 -9.695 1 89.56 180 ALA A O 1
ATOM 1446 N N . ARG A 1 181 ? 21.781 3.945 -8.164 1 86.31 181 ARG A N 1
ATOM 1447 C CA . ARG A 1 181 ? 22.891 4.672 -7.547 1 86.31 181 ARG A CA 1
ATOM 1448 C C . ARG A 1 181 ? 23.922 3.713 -6.98 1 86.31 181 ARG A C 1
ATOM 1450 O O . ARG A 1 181 ? 25.125 3.92 -7.156 1 86.31 181 ARG A O 1
ATOM 1457 N N . LEU A 1 182 ? 23.516 2.73 -6.32 1 86.62 182 LEU A N 1
ATOM 1458 C CA . LEU A 1 182 ? 24.422 1.73 -5.758 1 86.62 182 LEU A CA 1
ATOM 1459 C C . LEU A 1 182 ? 25.203 1.02 -6.855 1 86.62 182 LEU A C 1
ATOM 1461 O O . LEU A 1 182 ? 26.391 0.755 -6.707 1 86.62 182 LEU A O 1
ATOM 1465 N N . ALA A 1 183 ? 24.453 0.658 -7.836 1 86.19 183 ALA A N 1
ATOM 1466 C CA . ALA A 1 183 ? 25.094 0.011 -8.969 1 86.19 183 ALA A CA 1
ATOM 1467 C C . ALA A 1 183 ? 26.188 0.908 -9.562 1 86.19 183 ALA A C 1
ATOM 1469 O O . ALA A 1 183 ? 27.281 0.436 -9.898 1 86.19 183 ALA A O 1
ATOM 1470 N N . ASP A 1 184 ? 25.891 2.16 -9.695 1 83.94 184 ASP A N 1
ATOM 1471 C CA . ASP A 1 184 ? 26.844 3.135 -10.219 1 83.94 184 ASP A CA 1
ATOM 1472 C C . ASP A 1 184 ? 28.078 3.232 -9.328 1 83.94 184 ASP A C 1
ATOM 1474 O O . ASP A 1 184 ? 29.203 3.248 -9.82 1 83.94 184 ASP A O 1
ATOM 1478 N N . VAL A 1 185 ? 27.859 3.316 -8.109 1 82.44 185 VAL A N 1
ATOM 1479 C CA . VAL A 1 185 ? 28.953 3.43 -7.141 1 82.44 185 VAL A CA 1
ATOM 1480 C C . VAL A 1 185 ? 29.812 2.172 -7.191 1 82.44 185 VAL A C 1
ATOM 1482 O O . VAL A 1 185 ? 31.047 2.258 -7.176 1 82.44 185 VAL A O 1
ATOM 1485 N N . ASN A 1 186 ? 29.188 1.046 -7.238 1 80.81 186 ASN A N 1
ATOM 1486 C CA . ASN A 1 186 ? 29.922 -0.213 -7.324 1 80.81 186 ASN A CA 1
ATOM 1487 C C . ASN A 1 186 ? 30.766 -0.284 -8.594 1 80.81 186 ASN A C 1
ATOM 1489 O O . ASN A 1 186 ? 31.906 -0.765 -8.562 1 80.81 186 ASN A O 1
ATOM 1493 N N . ALA A 1 187 ? 30.125 0.154 -9.625 1 83.31 187 ALA A N 1
ATOM 1494 C CA . ALA A 1 187 ? 30.859 0.166 -10.891 1 83.31 187 ALA A CA 1
ATOM 1495 C C . ALA A 1 187 ? 32.094 1.077 -10.805 1 83.31 187 ALA A C 1
ATOM 1497 O O . ALA A 1 187 ? 33.156 0.736 -11.312 1 83.31 187 ALA A O 1
ATOM 1498 N N . LEU A 1 188 ? 31.891 2.207 -10.188 1 78.19 188 LEU A N 1
ATOM 1499 C CA . LEU A 1 188 ? 32.969 3.164 -10.039 1 78.19 188 LEU A CA 1
ATOM 1500 C C . LEU A 1 188 ? 34.062 2.604 -9.141 1 78.19 188 LEU A C 1
ATOM 1502 O O . LEU A 1 188 ? 35.25 2.752 -9.438 1 78.19 188 LEU A O 1
ATOM 1506 N N . VAL A 1 189 ? 33.688 1.954 -8.109 1 76.81 189 VAL A N 1
ATOM 1507 C CA . VAL A 1 189 ? 34.625 1.363 -7.176 1 76.81 189 VAL A CA 1
ATOM 1508 C C . VAL A 1 189 ? 35.406 0.237 -7.863 1 76.81 189 VAL A C 1
ATOM 1510 O O . VAL A 1 189 ? 36.625 0.077 -7.648 1 76.81 189 VAL A O 1
ATOM 1513 N N . LYS A 1 190 ? 34.625 -0.546 -8.57 1 77.75 190 LYS A N 1
ATOM 1514 C CA . LYS A 1 190 ? 35.25 -1.635 -9.305 1 77.75 190 LYS A CA 1
ATOM 1515 C C . LYS A 1 190 ? 36.344 -1.107 -10.234 1 77.75 190 LYS A C 1
ATOM 1517 O O . LYS A 1 190 ? 37.406 -1.729 -10.367 1 77.75 190 LYS A O 1
ATOM 1522 N N . ILE A 1 191 ? 36.062 -0.034 -10.797 1 76.06 191 ILE A N 1
ATOM 1523 C CA . ILE A 1 191 ? 37 0.54 -11.766 1 76.06 191 ILE A CA 1
ATOM 1524 C C . ILE A 1 191 ? 38.156 1.219 -11.031 1 76.06 191 ILE A C 1
ATOM 1526 O O . ILE A 1 191 ? 39.312 1.044 -11.398 1 76.06 191 ILE A O 1
ATOM 1530 N N . LYS A 1 192 ? 37.844 1.971 -10 1 72.81 192 LYS A N 1
ATOM 1531 C CA . LYS A 1 192 ? 38.844 2.85 -9.406 1 72.81 192 LYS A CA 1
ATOM 1532 C C . LYS A 1 192 ? 39.594 2.15 -8.266 1 72.81 192 LYS A C 1
ATOM 1534 O O . LYS A 1 192 ? 40.75 2.465 -7.984 1 72.81 192 LYS A O 1
ATOM 1539 N N . ASN A 1 193 ? 38.875 1.395 -7.52 1 70.19 193 ASN A N 1
ATOM 1540 C CA . ASN A 1 193 ? 39.5 0.693 -6.402 1 70.19 193 ASN A CA 1
ATOM 1541 C C . ASN A 1 193 ? 38.938 -0.707 -6.223 1 70.19 193 ASN A C 1
ATOM 1543 O O . ASN A 1 193 ? 38.188 -0.954 -5.281 1 70.19 193 ASN A O 1
ATOM 1547 N N . PRO A 1 194 ? 39.281 -1.609 -7.184 1 66.44 194 PRO A N 1
ATOM 1548 C CA . PRO A 1 194 ? 38.719 -2.965 -7.188 1 66.44 194 PRO A CA 1
ATOM 1549 C C . PRO A 1 194 ? 38.875 -3.664 -5.836 1 66.44 194 PRO A C 1
ATOM 1551 O O . PRO A 1 194 ? 38.031 -4.496 -5.48 1 66.44 194 PRO A O 1
ATOM 1554 N N . SER A 1 195 ? 39.969 -3.195 -5.137 1 66.56 195 SER A N 1
ATOM 1555 C CA . SER A 1 195 ? 40.188 -3.857 -3.854 1 66.56 195 SER A CA 1
ATOM 1556 C C . SER A 1 195 ? 39.094 -3.486 -2.85 1 66.56 195 SER A C 1
ATOM 1558 O O . SER A 1 195 ? 38.781 -4.277 -1.964 1 66.56 195 SER A O 1
ATOM 1560 N N . LEU A 1 196 ? 38.562 -2.279 -3.002 1 63.75 196 LEU A N 1
ATOM 1561 C CA . LEU A 1 196 ? 37.531 -1.774 -2.105 1 63.75 196 LEU A CA 1
ATOM 1562 C C . LEU A 1 196 ? 36.219 -2.51 -2.326 1 63.75 196 LEU A C 1
ATOM 1564 O O . LEU A 1 196 ? 35.438 -2.697 -1.387 1 63.75 196 LEU A O 1
ATOM 1568 N N . LEU A 1 197 ? 35.969 -2.918 -3.549 1 63 197 LEU A N 1
ATOM 1569 C CA . LEU A 1 197 ? 34.75 -3.65 -3.879 1 63 197 LEU A CA 1
ATOM 1570 C C . LEU A 1 197 ? 34.656 -4.953 -3.09 1 63 197 LEU A C 1
ATOM 1572 O O . LEU A 1 197 ? 33.594 -5.34 -2.631 1 63 197 LEU A O 1
ATOM 1576 N N . LEU A 1 198 ? 35.812 -5.492 -3.002 1 62.47 198 LEU A N 1
ATOM 1577 C CA . LEU A 1 198 ? 35.906 -6.738 -2.244 1 62.47 198 LEU A CA 1
ATOM 1578 C C . LEU A 1 198 ? 35.531 -6.508 -0.784 1 62.47 198 LEU A C 1
ATOM 1580 O O . LEU A 1 198 ? 34.844 -7.34 -0.176 1 62.47 198 LEU A O 1
ATOM 1584 N N . GLN A 1 199 ? 35.875 -5.402 -0.311 1 60.94 199 GLN A N 1
ATOM 1585 C CA . GLN A 1 199 ? 35.562 -5.066 1.074 1 60.94 199 GLN A CA 1
ATOM 1586 C C . GLN A 1 199 ? 34.094 -4.773 1.25 1 60.94 199 GLN A C 1
ATOM 1588 O O . GLN A 1 199 ? 33.5 -5.141 2.266 1 60.94 199 GLN A O 1
ATOM 1593 N N . LEU A 1 200 ? 33.562 -4.191 0.301 1 64.75 200 LEU A N 1
ATOM 1594 C CA . LEU A 1 200 ? 32.156 -3.818 0.331 1 64.75 200 LEU A CA 1
ATOM 1595 C C . LEU A 1 200 ? 31.281 -5.055 0.24 1 64.75 200 LEU A C 1
ATOM 1597 O O . LEU A 1 200 ? 30.234 -5.125 0.898 1 64.75 200 LEU A O 1
ATOM 1601 N N . LYS A 1 201 ? 31.594 -5.969 -0.595 1 60.16 201 LYS A N 1
ATOM 1602 C CA . LYS A 1 201 ? 30.859 -7.223 -0.704 1 60.16 201 LYS A CA 1
ATOM 1603 C C . LYS A 1 201 ? 30.922 -8.008 0.601 1 60.16 201 LYS A C 1
ATOM 1605 O O . LYS A 1 201 ? 29.938 -8.625 1.005 1 60.16 201 LYS A O 1
ATOM 1610 N N . LYS A 1 202 ? 32.031 -8.016 1.185 1 54.88 202 LYS A N 1
ATOM 1611 C CA . LYS A 1 202 ? 32.188 -8.719 2.453 1 54.88 202 LYS A CA 1
ATOM 1612 C C . LYS A 1 202 ? 31.344 -8.086 3.551 1 54.88 202 LYS A C 1
ATOM 1614 O O . LYS A 1 202 ? 30.766 -8.797 4.387 1 54.88 202 LYS A O 1
ATOM 1619 N N . ALA A 1 203 ? 31.281 -6.82 3.514 1 50.75 203 ALA A N 1
ATOM 1620 C CA . ALA A 1 203 ? 30.5 -6.129 4.539 1 50.75 203 ALA A CA 1
ATOM 1621 C C . ALA A 1 203 ? 29 -6.359 4.336 1 50.75 203 ALA A C 1
ATOM 1623 O O . ALA A 1 203 ? 28.234 -6.344 5.301 1 50.75 203 ALA A O 1
ATOM 1624 N N . SER A 1 204 ? 28.516 -6.527 3.131 1 54.31 204 SER A N 1
ATOM 1625 C CA . SER A 1 204 ? 27.109 -6.801 2.85 1 54.31 204 SER A CA 1
ATOM 1626 C C . SER A 1 204 ? 26.734 -8.219 3.262 1 54.31 204 SER A C 1
ATOM 1628 O O . SER A 1 204 ? 25.562 -8.5 3.533 1 54.31 204 SER A O 1
ATOM 1630 N N . LEU A 1 205 ? 27.625 -9.203 3.186 1 48.06 205 LEU A N 1
ATOM 1631 C CA . LEU A 1 205 ? 27.406 -10.594 3.561 1 48.06 205 LEU A CA 1
ATOM 1632 C C . LEU A 1 205 ? 27.578 -10.789 5.066 1 48.06 205 LEU A C 1
ATOM 1634 O O . LEU A 1 205 ? 27.078 -11.766 5.629 1 48.06 205 LEU A O 1
ATOM 1638 N N . SER A 1 206 ? 28.188 -9.961 5.773 1 40.72 206 SER A N 1
ATOM 1639 C CA . SER A 1 206 ? 28.391 -10.133 7.207 1 40.72 206 SER A CA 1
ATOM 1640 C C . SER A 1 206 ? 27.297 -9.438 8.008 1 40.72 206 SER A C 1
ATOM 1642 O O . SER A 1 206 ? 26.828 -8.359 7.633 1 40.72 206 SER A O 1
ATOM 1644 N N . MET B 1 1 ? 25.266 -8.469 16.953 1 23.45 1 MET B N 1
ATOM 1645 C CA . MET B 1 1 ? 23.875 -8.93 16.875 1 23.45 1 MET B CA 1
ATOM 1646 C C . MET B 1 1 ? 23.203 -8.422 15.594 1 23.45 1 MET B C 1
ATOM 1648 O O . MET B 1 1 ? 23.172 -7.215 15.344 1 23.45 1 MET B O 1
ATOM 1652 N N . GLY B 1 2 ? 23.328 -8.977 14.422 1 30.08 2 GLY B N 1
ATOM 1653 C CA . GLY B 1 2 ? 22.984 -8.625 13.047 1 30.08 2 GLY B CA 1
ATOM 1654 C C . GLY B 1 2 ? 21.578 -8.078 12.906 1 30.08 2 GLY B C 1
ATOM 1655 O O . GLY B 1 2 ? 20.703 -8.391 13.703 1 30.08 2 GLY B O 1
ATOM 1656 N N . LEU B 1 3 ? 21.453 -6.777 12.508 1 35.19 3 LEU B N 1
ATOM 1657 C CA . LEU B 1 3 ? 20.156 -6.164 12.297 1 35.19 3 LEU B CA 1
ATOM 1658 C C . LEU B 1 3 ? 19.141 -7.199 11.82 1 35.19 3 LEU B C 1
ATOM 1660 O O . LEU B 1 3 ? 19.094 -7.52 10.625 1 35.19 3 LEU B O 1
ATOM 1664 N N . HIS B 1 4 ? 19.031 -8.258 12.438 1 37.62 4 HIS B N 1
ATOM 1665 C CA . HIS B 1 4 ? 17.906 -9.172 12.266 1 37.62 4 HIS B CA 1
ATOM 1666 C C . HIS B 1 4 ? 16.609 -8.414 12.023 1 37.62 4 HIS B C 1
ATOM 1668 O O . HIS B 1 4 ? 16 -7.895 12.969 1 37.62 4 HIS B O 1
ATOM 1674 N N . GLU B 1 5 ? 16.578 -7.496 11.125 1 43.16 5 GLU B N 1
ATOM 1675 C CA . GLU B 1 5 ? 15.453 -6.707 10.625 1 43.16 5 GLU B CA 1
ATOM 1676 C C . GLU B 1 5 ? 14.148 -7.496 10.719 1 43.16 5 GLU B C 1
ATOM 1678 O O . GLU B 1 5 ? 14.109 -8.68 10.375 1 43.16 5 GLU B O 1
ATOM 1683 N N . LEU B 1 6 ? 13.375 -7.332 11.703 1 47.03 6 LEU B N 1
ATOM 1684 C CA . LEU B 1 6 ? 12.047 -7.898 11.93 1 47.03 6 LEU B CA 1
ATOM 1685 C C . LEU B 1 6 ? 11.328 -8.141 10.609 1 47.03 6 LEU B C 1
ATOM 1687 O O . LEU B 1 6 ? 10.828 -7.195 9.984 1 47.03 6 LEU B O 1
ATOM 1691 N N . GLU B 1 7 ? 11.961 -8.852 9.758 1 56.53 7 GLU B N 1
ATOM 1692 C CA . GLU B 1 7 ? 11.289 -9.203 8.516 1 56.53 7 GLU B CA 1
ATOM 1693 C C . GLU B 1 7 ? 9.828 -9.578 8.758 1 56.53 7 GLU B C 1
ATOM 1695 O O . GLU B 1 7 ? 9.531 -10.422 9.602 1 56.53 7 GLU B O 1
ATOM 1700 N N . GLU B 1 8 ? 9.008 -8.578 8.641 1 70.25 8 GLU B N 1
ATOM 1701 C CA . GLU B 1 8 ? 7.594 -8.922 8.711 1 70.25 8 GLU B CA 1
ATOM 1702 C C . GLU B 1 8 ? 7.316 -10.258 8.023 1 70.25 8 GLU B C 1
ATOM 1704 O O . GLU B 1 8 ? 7.832 -10.523 6.938 1 70.25 8 GLU B O 1
ATOM 1709 N N . VAL B 1 9 ? 6.77 -11.156 8.766 1 81.88 9 VAL B N 1
ATOM 1710 C CA . VAL B 1 9 ? 6.422 -12.484 8.273 1 81.88 9 VAL B CA 1
ATOM 1711 C C . VAL B 1 9 ? 5.395 -12.367 7.152 1 81.88 9 VAL B C 1
ATOM 1713 O O . VAL B 1 9 ? 4.414 -11.633 7.273 1 81.88 9 VAL B O 1
ATOM 1716 N N . ASP B 1 10 ? 5.758 -12.945 6.031 1 92.94 10 ASP B N 1
ATOM 1717 C CA . ASP B 1 10 ? 4.82 -13.055 4.914 1 92.94 10 ASP B CA 1
ATOM 1718 C C . ASP B 1 10 ? 3.514 -13.711 5.35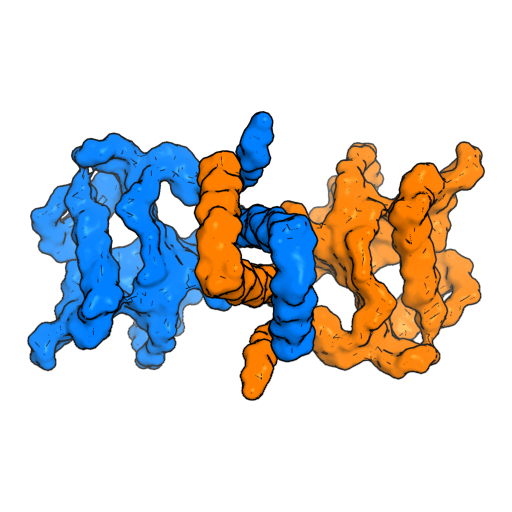9 1 92.94 10 ASP B C 1
ATOM 1720 O O . ASP B 1 10 ? 3.502 -14.875 5.77 1 92.94 10 ASP B O 1
ATOM 1724 N N . PRO B 1 11 ? 2.457 -12.93 5.324 1 94.19 11 PRO B N 1
ATOM 1725 C CA . PRO B 1 11 ? 1.181 -13.484 5.781 1 94.19 11 PRO B CA 1
ATOM 1726 C C . PRO B 1 11 ? 0.772 -14.734 5.012 1 94.19 11 PRO B C 1
ATOM 1728 O O . PRO B 1 11 ? 0.014 -15.562 5.527 1 94.19 11 PRO B O 1
ATOM 1731 N N . SER B 1 12 ? 1.218 -14.914 3.805 1 94.38 12 SER B N 1
ATOM 1732 C CA . SER B 1 12 ? 0.878 -16.062 2.973 1 94.38 12 SER B CA 1
ATOM 1733 C C . SER B 1 12 ? 1.397 -17.359 3.584 1 94.38 12 SER B C 1
ATOM 1735 O O . SER B 1 12 ? 0.949 -18.453 3.217 1 94.38 12 SER B O 1
ATOM 1737 N N . LEU B 1 13 ? 2.322 -17.281 4.473 1 93.81 13 LEU B N 1
ATOM 1738 C CA . LEU B 1 13 ? 2.963 -18.469 5.027 1 93.81 13 LEU B CA 1
ATOM 1739 C C . LEU B 1 13 ? 2.299 -18.875 6.336 1 93.81 13 LEU B C 1
ATOM 1741 O O . LEU B 1 13 ? 2.707 -19.859 6.961 1 93.81 13 LEU B O 1
ATOM 1745 N N . ALA B 1 14 ? 1.305 -18.141 6.621 1 87.88 14 ALA B N 1
ATOM 1746 C CA . ALA B 1 14 ? 0.596 -18.453 7.859 1 87.88 14 ALA B CA 1
ATOM 1747 C C . ALA B 1 14 ? 0.045 -19.875 7.836 1 87.88 14 ALA B C 1
ATOM 1749 O O . ALA B 1 14 ? -0.078 -20.484 6.77 1 87.88 14 ALA B O 1
ATOM 1750 N N . ASP B 1 15 ? -0.167 -20.5 8.867 1 85.81 15 ASP B N 1
ATOM 1751 C CA . ASP B 1 15 ? -0.861 -21.781 9.07 1 85.81 15 ASP B CA 1
ATOM 1752 C C . ASP B 1 15 ? -0.056 -22.938 8.492 1 85.81 15 ASP B C 1
ATOM 1754 O O . ASP B 1 15 ? -0.628 -23.922 8.008 1 85.81 15 ASP B O 1
ATOM 1758 N N . GLY B 1 16 ? 1.247 -22.781 8.297 1 87.31 16 GLY B N 1
ATOM 1759 C CA . GLY B 1 16 ? 2.105 -23.906 7.93 1 87.31 16 GLY B CA 1
ATOM 1760 C C . GLY B 1 16 ? 2.316 -24.031 6.434 1 87.31 16 GLY B C 1
ATOM 1761 O O . GLY B 1 16 ? 2.877 -25.016 5.961 1 87.31 16 GLY B O 1
ATOM 1762 N N . HIS B 1 17 ? 1.879 -23.078 5.688 1 92.12 17 HIS B N 1
ATOM 1763 C CA . HIS B 1 17 ? 2.086 -23.094 4.242 1 92.12 17 HIS B CA 1
ATOM 1764 C C . HIS B 1 17 ? 3.549 -22.859 3.891 1 92.12 17 HIS B C 1
ATOM 1766 O O . HIS B 1 17 ? 4.242 -22.109 4.594 1 92.12 17 HIS B O 1
ATOM 1772 N N . ARG B 1 18 ? 3.947 -23.547 2.865 1 93 18 ARG B N 1
ATOM 1773 C CA . ARG B 1 18 ? 5.285 -23.328 2.328 1 93 18 ARG B CA 1
ATOM 1774 C C . ARG B 1 18 ? 5.227 -22.906 0.865 1 93 18 ARG B C 1
ATOM 1776 O O . ARG B 1 18 ? 4.363 -23.359 0.114 1 93 18 ARG B O 1
ATOM 1783 N N . ILE B 1 19 ? 6.168 -22.141 0.557 1 94.5 19 ILE B N 1
ATOM 1784 C CA . ILE B 1 19 ? 6.203 -21.656 -0.82 1 94.5 19 ILE B CA 1
ATOM 1785 C C . ILE B 1 19 ? 6.715 -22.766 -1.74 1 94.5 19 ILE B C 1
ATOM 1787 O O . ILE B 1 19 ? 7.793 -23.328 -1.513 1 94.5 19 ILE B O 1
ATOM 1791 N N . PHE B 1 20 ? 5.965 -23.031 -2.738 1 94.12 20 PHE B N 1
ATOM 1792 C CA . PHE B 1 20 ? 6.316 -24.016 -3.746 1 94.12 20 PHE B CA 1
ATOM 1793 C C . PHE B 1 20 ? 6.812 -23.344 -5.02 1 94.12 20 PHE B C 1
ATOM 1795 O O . PHE B 1 20 ? 7.625 -23.922 -5.75 1 94.12 20 PHE B O 1
ATOM 1802 N N . TYR B 1 21 ? 6.363 -22.234 -5.258 1 97 21 TYR B N 1
ATOM 1803 C CA . TYR B 1 21 ? 6.617 -21.484 -6.484 1 97 21 TYR B CA 1
ATOM 1804 C C . TYR B 1 21 ? 6.289 -20 -6.301 1 97 21 TYR B C 1
ATOM 1806 O O . TYR B 1 21 ? 5.301 -19.656 -5.652 1 97 21 TYR B O 1
ATOM 1814 N N . GLU B 1 22 ? 7.121 -19.141 -6.797 1 97.75 22 GLU B N 1
ATOM 1815 C CA . GLU B 1 22 ? 6.852 -17.703 -6.754 1 97.75 22 GLU B CA 1
ATOM 1816 C C . GLU B 1 22 ? 7.543 -16.984 -7.906 1 97.75 22 GLU B C 1
ATOM 1818 O O . GLU B 1 22 ? 8.766 -16.844 -7.906 1 97.75 22 GLU B O 1
ATOM 1823 N N . ARG B 1 23 ? 6.75 -16.5 -8.906 1 98.06 23 ARG B N 1
ATOM 1824 C CA . ARG B 1 23 ? 7.281 -15.773 -10.055 1 98.06 23 ARG B CA 1
ATOM 1825 C C . ARG B 1 23 ? 6.234 -14.82 -10.625 1 98.06 23 ARG B C 1
ATOM 1827 O O . ARG B 1 23 ? 5.043 -14.961 -10.359 1 98.06 23 ARG B O 1
ATOM 1834 N N . GLU B 1 24 ? 6.734 -13.883 -11.344 1 98.06 24 GLU B N 1
ATOM 1835 C CA . GLU B 1 24 ? 5.852 -13.086 -12.18 1 98.06 24 GLU B CA 1
ATOM 1836 C C . GLU B 1 24 ? 5.578 -13.773 -13.516 1 98.06 24 GLU B C 1
ATOM 1838 O O . GLU B 1 24 ? 6.504 -14.25 -14.172 1 98.06 24 GLU B O 1
ATOM 1843 N N . VAL B 1 25 ? 4.398 -13.859 -13.883 1 98.5 25 VAL B N 1
ATOM 1844 C CA . VAL B 1 25 ? 3.969 -14.547 -15.094 1 98.5 25 VAL B CA 1
ATOM 1845 C C . VAL B 1 25 ? 3.072 -13.633 -15.922 1 98.5 25 VAL B C 1
ATOM 1847 O O . VAL B 1 25 ? 2.215 -12.938 -15.383 1 98.5 25 VAL B O 1
ATOM 1850 N N . PRO B 1 26 ? 3.27 -13.602 -17.234 1 97.88 26 PRO B N 1
ATOM 1851 C CA . PRO B 1 26 ? 2.373 -12.789 -18.062 1 97.88 26 PRO B CA 1
ATOM 1852 C C . PRO B 1 26 ? 0.971 -13.391 -18.172 1 97.88 26 PRO B C 1
ATOM 1854 O O . PRO B 1 26 ? 0.819 -14.562 -18.516 1 97.88 26 PRO B O 1
ATOM 1857 N N . PHE B 1 27 ? -0.037 -12.594 -17.828 1 97.5 27 PHE B N 1
ATOM 1858 C CA . PHE B 1 27 ? -1.438 -12.977 -17.938 1 97.5 27 PHE B CA 1
ATOM 1859 C C . PHE B 1 27 ? -2.182 -12.031 -18.875 1 97.5 27 PHE B C 1
ATOM 1861 O O . PHE B 1 27 ? -1.941 -10.82 -18.875 1 97.5 27 PHE B O 1
ATOM 1868 N N . GLU B 1 28 ? -2.979 -12.633 -19.641 1 95.56 28 GLU B N 1
ATOM 1869 C CA . GLU B 1 28 ? -4.012 -11.812 -20.266 1 95.56 28 GLU B CA 1
ATOM 1870 C C . GLU B 1 28 ? -5.215 -11.641 -19.344 1 95.56 28 GLU B C 1
ATOM 1872 O O . GLU B 1 28 ? -5.859 -12.617 -18.969 1 95.56 28 GLU B O 1
ATOM 1877 N N . LEU B 1 29 ? -5.492 -10.438 -19.016 1 94.75 29 LEU B N 1
ATOM 1878 C CA . LEU B 1 29 ? -6.621 -10.164 -18.125 1 94.75 29 LEU B CA 1
ATOM 1879 C C . LEU B 1 29 ? -7.859 -9.781 -18.922 1 94.75 29 LEU B C 1
ATOM 1881 O O . LEU B 1 29 ? -7.789 -8.922 -19.812 1 94.75 29 LEU B O 1
ATOM 1885 N N . ARG B 1 30 ? -8.922 -10.391 -18.594 1 92.62 30 ARG B N 1
ATOM 1886 C CA . ARG B 1 30 ? -10.203 -10.102 -19.219 1 92.62 30 ARG B CA 1
ATOM 1887 C C . ARG B 1 30 ? -11.289 -9.883 -18.172 1 92.62 30 ARG B C 1
ATOM 1889 O O . ARG B 1 30 ? -11.258 -10.492 -17.109 1 92.62 30 ARG B O 1
ATOM 1896 N N . SER B 1 31 ? -12.125 -8.945 -18.516 1 89.12 31 SER B N 1
ATOM 1897 C CA . SER B 1 31 ? -13.273 -8.711 -17.641 1 89.12 31 SER B CA 1
ATOM 1898 C C . SER B 1 31 ? -14.562 -9.242 -18.25 1 89.12 31 SER B C 1
ATOM 1900 O O . SER B 1 31 ? -14.812 -9.062 -19.438 1 89.12 31 SER B O 1
ATOM 1902 N N . ALA B 1 32 ? -15.18 -9.969 -17.484 1 79.75 32 ALA B N 1
ATOM 1903 C CA . ALA B 1 32 ? -16.469 -10.492 -17.969 1 79.75 32 ALA B CA 1
ATOM 1904 C C . ALA B 1 32 ? -17.625 -9.688 -17.391 1 79.75 32 ALA B C 1
ATOM 1906 O O . ALA B 1 32 ? -17.594 -9.281 -16.234 1 79.75 32 ALA B O 1
ATOM 1907 N N . GLN B 1 33 ? -18.328 -9.031 -18.312 1 70.12 33 GLN B N 1
ATOM 1908 C CA . GLN B 1 33 ? -19.547 -8.375 -17.891 1 70.12 33 GLN B CA 1
ATOM 1909 C C . GLN B 1 33 ? -20.719 -9.352 -17.891 1 70.12 33 GLN B C 1
ATOM 1911 O O . GLN B 1 33 ? -21.172 -9.789 -18.938 1 70.12 33 GLN B O 1
ATOM 1916 N N . GLY B 1 34 ? -21.25 -9.664 -16.797 1 59.5 34 GLY B N 1
ATOM 1917 C CA . GLY B 1 34 ? -22.359 -10.602 -16.734 1 59.5 34 GLY B CA 1
ATOM 1918 C C . GLY B 1 34 ? -22.016 -11.977 -17.266 1 59.5 34 GLY B C 1
ATOM 1919 O O . GLY B 1 34 ? -20.969 -12.539 -16.922 1 59.5 34 GLY B O 1
ATOM 1920 N N . ASN B 1 35 ? -22.891 -12.609 -17.938 1 56.19 35 ASN B N 1
ATOM 1921 C CA . ASN B 1 35 ? -22.781 -13.93 -18.547 1 56.19 35 ASN B CA 1
ATOM 1922 C C . ASN B 1 35 ? -22.062 -13.859 -19.891 1 56.19 35 ASN B C 1
ATOM 1924 O O . ASN B 1 35 ? -21.969 -14.867 -20.594 1 56.19 35 ASN B O 1
ATOM 1928 N N . GLU B 1 36 ? -21.719 -12.656 -20.156 1 56.62 36 GLU B N 1
ATOM 1929 C CA . GLU B 1 36 ? -21.156 -12.547 -21.5 1 56.62 36 GLU B CA 1
ATOM 1930 C C . GLU B 1 36 ? -19.656 -12.805 -21.5 1 56.62 36 GLU B C 1
ATOM 1932 O O . GLU B 1 36 ? -18.969 -12.5 -20.516 1 56.62 36 GLU B O 1
ATOM 1937 N N . GLU B 1 37 ? -19.297 -13.68 -22.453 1 58.06 37 GLU B N 1
ATOM 1938 C CA . GLU B 1 37 ? -17.891 -14.031 -22.672 1 58.06 37 GLU B CA 1
ATOM 1939 C C . GLU B 1 37 ? -17.016 -12.789 -22.766 1 58.06 37 GLU B C 1
ATOM 1941 O O . GLU B 1 37 ? -17.438 -11.773 -23.328 1 58.06 37 GLU B O 1
ATOM 1946 N N . PRO B 1 38 ? -15.969 -12.773 -22.062 1 61.69 38 PRO B N 1
ATOM 1947 C CA . PRO B 1 38 ? -15.07 -11.609 -22.078 1 61.69 38 PRO B CA 1
ATOM 1948 C C . PRO B 1 38 ? -14.719 -11.164 -23.484 1 61.69 38 PRO B C 1
ATOM 1950 O O . PRO B 1 38 ? -14.445 -12 -24.359 1 61.69 38 PRO B O 1
ATOM 1953 N N . ARG B 1 39 ? -15.148 -10.031 -23.922 1 52.91 39 ARG B N 1
ATOM 1954 C CA . ARG B 1 39 ? -14.961 -9.539 -25.297 1 52.91 39 ARG B CA 1
ATOM 1955 C C . ARG B 1 39 ? -13.492 -9.219 -25.547 1 52.91 39 ARG B C 1
ATOM 1957 O O . ARG B 1 39 ? -12.984 -9.453 -26.656 1 52.91 39 ARG B O 1
ATOM 1964 N N . GLU B 1 40 ? -12.961 -8.32 -24.984 1 53.22 40 GLU B N 1
ATOM 1965 C CA . GLU B 1 40 ? -11.805 -7.668 -25.578 1 53.22 40 GLU B CA 1
ATOM 1966 C C . GLU B 1 40 ? -10.5 -8.25 -25.031 1 53.22 40 GLU B C 1
ATOM 1968 O O . GLU B 1 40 ? -10.453 -8.719 -23.891 1 53.22 40 GLU B O 1
ATOM 1973 N N . VAL B 1 41 ? -9.688 -8.711 -26 1 54.59 41 VAL B N 1
ATOM 1974 C CA . VAL B 1 41 ? -8.305 -9.102 -25.75 1 54.59 41 VAL B CA 1
ATOM 1975 C C . VAL B 1 41 ? -7.656 -8.133 -24.766 1 54.59 41 VAL B C 1
ATOM 1977 O O . VAL B 1 41 ? -7.633 -6.922 -25 1 54.59 41 VAL B O 1
ATOM 1980 N N . GLY B 1 42 ? -7.555 -8.602 -23.547 1 63.81 42 GLY B N 1
ATOM 1981 C CA . GLY B 1 42 ? -7.055 -7.754 -22.469 1 63.81 42 GLY B CA 1
ATOM 1982 C C . GLY B 1 42 ? -5.559 -7.527 -22.547 1 63.81 42 GLY B C 1
ATOM 1983 O O . GLY B 1 42 ? -4.879 -8.086 -23.406 1 63.81 42 GLY B O 1
ATOM 1984 N N . ALA B 1 43 ? -5.031 -6.668 -21.938 1 75.88 43 ALA B N 1
ATOM 1985 C CA . ALA B 1 43 ? -3.633 -6.273 -21.781 1 75.88 43 ALA B CA 1
ATOM 1986 C C . ALA B 1 43 ? -2.842 -7.328 -21.016 1 75.88 43 ALA B C 1
ATOM 1988 O O . ALA B 1 43 ? -3.379 -7.984 -20.125 1 75.88 43 ALA B O 1
ATOM 1989 N N . LEU B 1 44 ? -1.667 -7.734 -21.672 1 89.5 44 LEU B N 1
ATOM 1990 C CA . LEU B 1 44 ? -0.748 -8.57 -20.922 1 89.5 44 LEU B CA 1
ATOM 1991 C C . LEU B 1 44 ? -0.215 -7.832 -19.688 1 89.5 44 LEU B C 1
ATOM 1993 O O . LEU B 1 44 ? 0.194 -6.672 -19.797 1 89.5 44 LEU B O 1
ATOM 1997 N N . GLU B 1 45 ? -0.401 -8.531 -18.609 1 94.44 45 GLU B N 1
ATOM 1998 C CA . GLU B 1 45 ? 0.087 -7.961 -17.359 1 94.44 45 GLU B CA 1
ATOM 1999 C C . GLU B 1 45 ? 0.994 -8.938 -16.625 1 94.44 45 GLU B C 1
ATOM 2001 O O . GLU B 1 45 ? 0.771 -10.148 -16.656 1 94.44 45 GLU B O 1
ATOM 2006 N N . ALA B 1 46 ? 1.974 -8.383 -16.031 1 96.56 46 ALA B N 1
ATOM 2007 C CA . ALA B 1 46 ? 2.812 -9.203 -15.164 1 96.56 46 ALA B CA 1
ATOM 2008 C C . ALA B 1 46 ? 2.121 -9.484 -13.828 1 96.56 46 ALA B C 1
ATOM 2010 O O . ALA B 1 46 ? 1.897 -8.562 -13.039 1 96.56 46 ALA B O 1
ATOM 2011 N N . ILE B 1 47 ? 1.8 -10.711 -13.594 1 98.25 47 ILE B N 1
ATOM 2012 C CA . ILE B 1 47 ? 1.125 -11.117 -12.367 1 98.25 47 ILE B CA 1
ATOM 2013 C C . ILE B 1 47 ? 2.062 -11.977 -11.523 1 98.25 47 ILE B C 1
ATOM 2015 O O . ILE B 1 47 ? 2.682 -12.914 -12.039 1 98.25 47 ILE B O 1
ATOM 2019 N N . ARG B 1 48 ? 2.188 -11.609 -10.258 1 98.38 48 ARG B N 1
ATOM 2020 C CA . ARG B 1 48 ? 2.953 -12.461 -9.352 1 98.38 48 ARG B CA 1
ATOM 2021 C C . ARG B 1 48 ? 2.125 -13.656 -8.891 1 98.38 48 ARG B C 1
ATOM 2023 O O . ARG B 1 48 ? 1.035 -13.484 -8.336 1 98.38 48 ARG B O 1
ATOM 2030 N N . VAL B 1 49 ? 2.635 -14.805 -9.141 1 98.81 49 VAL B N 1
ATOM 2031 C CA . VAL B 1 49 ? 1.967 -16.047 -8.758 1 98.81 49 VAL B CA 1
ATOM 2032 C C . VAL B 1 49 ? 2.742 -16.719 -7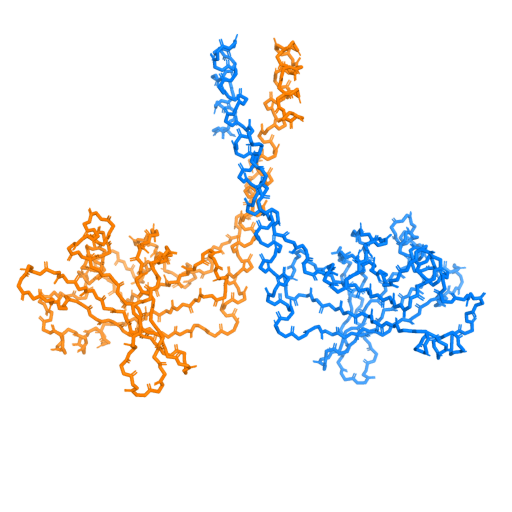.625 1 98.81 49 VAL B C 1
ATOM 2034 O O . VAL B 1 49 ? 3.943 -16.969 -7.75 1 98.81 49 VAL B O 1
ATOM 2037 N N . LYS B 1 50 ? 2.031 -16.969 -6.559 1 98.25 50 LYS B N 1
ATOM 2038 C CA . LYS B 1 50 ? 2.582 -17.75 -5.457 1 98.25 50 LYS B CA 1
ATOM 2039 C C . LYS B 1 50 ? 1.809 -19.047 -5.262 1 98.25 50 LYS B C 1
ATOM 2041 O O . LYS B 1 50 ? 0.582 -19.031 -5.141 1 98.25 50 LYS B O 1
ATOM 2046 N N . ILE B 1 51 ? 2.484 -20.141 -5.395 1 98.12 51 ILE B N 1
ATOM 2047 C CA . ILE B 1 51 ? 1.884 -21.438 -5.078 1 98.12 51 ILE B CA 1
ATOM 2048 C C . ILE B 1 51 ? 2.371 -21.906 -3.711 1 98.12 51 ILE B C 1
ATOM 2050 O O . ILE B 1 51 ? 3.576 -22.047 -3.488 1 98.12 51 ILE B O 1
ATOM 2054 N N . LEU B 1 52 ? 1.406 -22.141 -2.82 1 96.94 52 LEU B N 1
ATOM 2055 C CA . LEU B 1 52 ? 1.682 -22.547 -1.447 1 96.94 52 LEU B CA 1
ATOM 2056 C C . LEU B 1 52 ? 1.13 -23.938 -1.172 1 96.94 52 LEU B C 1
ATOM 2058 O O . LEU B 1 52 ? -0.004 -24.25 -1.547 1 96.94 52 LEU B O 1
ATOM 2062 N N . ALA B 1 53 ? 1.892 -24.719 -0.564 1 94.44 53 ALA B N 1
ATOM 2063 C CA . ALA B 1 53 ? 1.461 -26.078 -0.234 1 94.44 53 ALA B CA 1
ATOM 2064 C C . ALA B 1 53 ? 1.382 -26.266 1.277 1 94.44 53 ALA B C 1
ATOM 2066 O O . ALA B 1 53 ? 2.213 -25.75 2.023 1 94.44 53 ALA B O 1
ATOM 2067 N N . LEU B 1 54 ? 0.355 -26.906 1.652 1 93.38 54 LEU B N 1
ATOM 2068 C CA . LEU B 1 54 ? 0.19 -27.312 3.045 1 93.38 54 LEU B CA 1
ATOM 2069 C C . LEU B 1 54 ? 0.495 -28.797 3.219 1 93.38 54 LEU B C 1
ATOM 2071 O O . LEU B 1 54 ? 0.043 -29.625 2.424 1 93.38 54 LEU B O 1
ATOM 2075 N N . GLY B 1 55 ? 1.278 -29.094 4.27 1 87.75 55 GLY B N 1
ATOM 2076 C CA . GLY B 1 55 ? 1.63 -30.469 4.512 1 87.75 55 GLY B CA 1
ATOM 2077 C C . GLY B 1 55 ? 3.061 -30.812 4.125 1 87.75 55 GLY B C 1
ATOM 2078 O O . GLY B 1 55 ? 3.826 -29.922 3.748 1 87.75 55 GLY B O 1
ATOM 2079 N N . ASP B 1 56 ? 3.387 -32.031 4.25 1 83.19 56 ASP B N 1
ATOM 2080 C CA . ASP B 1 56 ? 4.75 -32.469 3.988 1 83.19 56 ASP B CA 1
ATOM 2081 C C . ASP B 1 56 ? 4.973 -32.719 2.496 1 83.19 56 ASP B C 1
ATOM 2083 O O . ASP B 1 56 ? 4.02 -32.969 1.758 1 83.19 56 ASP B O 1
ATOM 2087 N N . GLU B 1 57 ? 6.27 -32.531 2.133 1 75.62 57 GLU B N 1
ATOM 2088 C CA . GLU B 1 57 ? 6.621 -32.781 0.739 1 75.62 57 GLU B CA 1
ATOM 2089 C C . GLU B 1 57 ? 6.172 -34.188 0.3 1 75.62 57 GLU B C 1
ATOM 2091 O O . GLU B 1 57 ? 6.48 -35.188 0.958 1 75.62 57 GLU B O 1
ATOM 2096 N N . GLY B 1 58 ? 5.43 -34.281 -0.702 1 76.44 58 GLY B N 1
ATOM 2097 C CA . GLY B 1 58 ? 4.922 -35.531 -1.215 1 76.44 58 GLY B CA 1
ATOM 2098 C C . GLY B 1 58 ? 3.594 -35.938 -0.605 1 76.44 58 GLY B C 1
ATOM 2099 O O . GLY B 1 58 ? 2.973 -36.906 -1.042 1 76.44 58 GLY B O 1
ATOM 2100 N N . ALA B 1 59 ? 3.275 -35.281 0.433 1 86 59 ALA B N 1
ATOM 2101 C CA . ALA B 1 59 ? 1.999 -35.562 1.085 1 86 59 ALA B CA 1
ATOM 2102 C C . ALA B 1 59 ? 1.259 -34.281 1.42 1 86 59 ALA B C 1
ATOM 2104 O O . ALA B 1 59 ? 0.925 -34.031 2.582 1 86 59 ALA B O 1
ATOM 2105 N N . PHE B 1 60 ? 0.961 -33.656 0.312 1 89.81 60 PHE B N 1
ATOM 2106 C CA . PHE B 1 60 ? 0.277 -32.375 0.491 1 89.81 60 PHE B CA 1
ATOM 2107 C C . PHE B 1 60 ? -1.188 -32.594 0.851 1 89.81 60 PHE B C 1
ATOM 2109 O O . PHE B 1 60 ? -1.833 -33.5 0.325 1 89.81 60 PHE B O 1
ATOM 2116 N N . THR B 1 61 ? -1.672 -31.766 1.742 1 92.44 61 THR B N 1
ATOM 2117 C CA . THR B 1 61 ? -3.074 -31.859 2.133 1 92.44 61 THR B CA 1
ATOM 2118 C C . THR B 1 61 ? -3.861 -30.656 1.592 1 92.44 61 THR B C 1
ATOM 2120 O O . THR B 1 61 ? -5.094 -30.656 1.613 1 92.44 61 THR B O 1
ATOM 2123 N N . GLY B 1 62 ? -3.141 -29.656 1.115 1 94.56 62 GLY B N 1
ATOM 2124 C CA . GLY B 1 62 ? -3.783 -28.453 0.593 1 94.56 62 GLY B CA 1
ATOM 2125 C C . GLY B 1 62 ? -2.871 -27.625 -0.294 1 94.56 62 GLY B C 1
ATOM 2126 O O . GLY B 1 62 ? -1.646 -27.719 -0.183 1 94.56 62 GLY B O 1
ATOM 2127 N N . LEU B 1 63 ? -3.445 -26.953 -1.188 1 95.94 63 LEU B N 1
ATOM 2128 C CA . LEU B 1 63 ? -2.73 -26.078 -2.105 1 95.94 63 LEU B CA 1
ATOM 2129 C C . LEU B 1 63 ? -3.432 -24.734 -2.219 1 95.94 63 LEU B C 1
ATOM 2131 O O . LEU B 1 63 ? -4.66 -24.672 -2.312 1 95.94 63 LEU B O 1
ATOM 2135 N N . ARG B 1 64 ? -2.625 -23.672 -2.182 1 97.25 64 ARG B N 1
ATOM 2136 C CA . ARG B 1 64 ? -3.152 -22.328 -2.381 1 97.25 64 ARG B CA 1
ATOM 2137 C C . ARG B 1 64 ? -2.348 -21.578 -3.438 1 97.25 64 ARG B C 1
ATOM 2139 O O . ARG B 1 64 ? -1.115 -21.609 -3.424 1 97.25 64 ARG B O 1
ATOM 2146 N N . VAL B 1 65 ? -3.023 -21 -4.312 1 98.5 65 VAL B N 1
ATOM 2147 C CA . VAL B 1 65 ? -2.418 -20.125 -5.309 1 98.5 65 VAL B CA 1
ATOM 2148 C C . VAL B 1 65 ? -2.848 -18.672 -5.055 1 98.5 65 VAL B C 1
ATOM 2150 O O . VAL B 1 65 ? -4.039 -18.391 -4.902 1 98.5 65 VAL B O 1
ATOM 2153 N N . GLU B 1 66 ? -1.916 -17.844 -4.988 1 98.56 66 GLU B N 1
ATOM 2154 C CA . GLU B 1 66 ? -2.189 -16.406 -4.828 1 98.56 66 GLU B CA 1
ATOM 2155 C C . GLU B 1 66 ? -1.711 -15.617 -6.039 1 98.56 66 GLU B C 1
ATOM 2157 O O . GLU B 1 66 ? -0.591 -15.82 -6.516 1 98.56 66 GLU B O 1
ATOM 2162 N N . LEU B 1 67 ? -2.588 -14.805 -6.516 1 98.75 67 LEU B N 1
ATOM 2163 C CA . LEU B 1 67 ? -2.25 -13.883 -7.598 1 98.75 67 LEU B CA 1
ATOM 2164 C C . LEU B 1 67 ? -2.225 -12.445 -7.098 1 98.75 67 LEU B C 1
ATOM 2166 O O . LEU B 1 67 ? -3.189 -11.977 -6.488 1 98.75 67 LEU B O 1
ATOM 2170 N N . THR B 1 68 ? -1.121 -11.758 -7.305 1 98.31 68 THR B N 1
ATOM 2171 C CA . THR B 1 68 ? -1.008 -10.352 -6.941 1 98.31 68 THR B CA 1
ATOM 2172 C C . THR B 1 68 ? -0.376 -9.547 -8.07 1 98.31 68 THR B C 1
ATOM 2174 O O . THR B 1 68 ? 0.182 -10.125 -9.008 1 98.31 68 THR B O 1
ATOM 2177 N N . SER B 1 69 ? -0.519 -8.242 -8.016 1 96.38 69 SER B N 1
ATOM 2178 C CA . SER B 1 69 ? 0.028 -7.34 -9.023 1 96.38 69 SER B CA 1
ATOM 2179 C C . SER B 1 69 ? 0.716 -6.141 -8.375 1 96.38 69 SER B C 1
ATOM 2181 O O . SER B 1 69 ? 0.217 -5.586 -7.395 1 96.38 69 SER B O 1
ATOM 2183 N N . GLU B 1 70 ? 1.812 -5.738 -8.938 1 93.12 70 GLU B N 1
ATOM 2184 C CA . GLU B 1 70 ? 2.498 -4.531 -8.484 1 93.12 70 GLU B CA 1
ATOM 2185 C C . GLU B 1 70 ? 1.828 -3.277 -9.039 1 93.12 70 GLU B C 1
ATOM 2187 O O . GLU B 1 70 ? 2.012 -2.184 -8.5 1 93.12 70 GLU B O 1
ATOM 2192 N N . SER B 1 71 ? 1.14 -3.469 -10.109 1 91.62 71 SER B N 1
ATOM 2193 C CA . SER B 1 71 ? 0.495 -2.324 -10.742 1 91.62 71 SER B CA 1
ATOM 2194 C C . SER B 1 71 ? -0.852 -2.02 -10.094 1 91.62 71 SER B C 1
ATOM 2196 O O . SER B 1 71 ? -1.394 -0.925 -10.266 1 91.62 71 SER B O 1
ATOM 2198 N N . ASN B 1 72 ? -1.425 -2.953 -9.406 1 94.44 72 ASN B N 1
ATOM 2199 C CA . ASN B 1 72 ? -2.656 -2.807 -8.641 1 94.44 72 ASN B CA 1
ATOM 2200 C C . ASN B 1 72 ? -2.562 -3.506 -7.285 1 94.44 72 ASN B C 1
ATOM 2202 O O . ASN B 1 72 ? -2.822 -4.707 -7.184 1 94.44 72 ASN B O 1
ATOM 2206 N N . LEU B 1 73 ? -2.332 -2.744 -6.285 1 95.06 73 LEU B N 1
ATOM 2207 C CA . LEU B 1 73 ? -2.043 -3.289 -4.961 1 95.06 73 LEU B CA 1
ATOM 2208 C C . LEU B 1 73 ? -3.248 -4.039 -4.406 1 95.06 73 LEU B C 1
ATOM 2210 O O . LEU B 1 73 ? -3.104 -4.883 -3.52 1 95.06 73 LEU B O 1
ATOM 2214 N N . PHE B 1 74 ? -4.379 -3.748 -4.945 1 96.12 74 PHE B N 1
ATOM 2215 C CA . PHE B 1 74 ? -5.598 -4.316 -4.383 1 96.12 74 PHE B CA 1
ATOM 2216 C C . PHE B 1 74 ? -6 -5.586 -5.129 1 96.12 74 PHE B C 1
ATOM 2218 O O . PHE B 1 74 ? -6.984 -6.234 -4.773 1 96.12 74 PHE B O 1
ATOM 2225 N N . PHE B 1 75 ? -5.266 -5.895 -6.133 1 96.88 75 PHE B N 1
ATOM 2226 C CA . PHE B 1 75 ? -5.445 -7.129 -6.891 1 96.88 75 PHE B CA 1
ATOM 2227 C C . PHE B 1 75 ? -4.926 -8.328 -6.105 1 96.88 75 PHE B C 1
ATOM 2229 O O . PHE B 1 75 ? -3.717 -8.469 -5.906 1 96.88 75 PHE B O 1
ATOM 2236 N N . HIS B 1 76 ? -5.863 -9.117 -5.617 1 98.25 76 HIS B N 1
ATOM 2237 C CA . HIS B 1 76 ? -5.504 -10.32 -4.863 1 98.25 76 HIS B CA 1
ATOM 2238 C C . HIS B 1 76 ? -6.547 -11.414 -5.051 1 98.25 76 HIS B C 1
ATOM 2240 O O . HIS B 1 76 ? -7.691 -11.273 -4.617 1 98.25 76 HIS B O 1
ATOM 2246 N N . TYR B 1 77 ? -6.184 -12.438 -5.719 1 98.69 77 TYR B N 1
ATOM 2247 C CA . TYR B 1 77 ? -7.055 -13.586 -5.961 1 98.69 77 TYR B CA 1
ATOM 2248 C C . TYR B 1 77 ? -6.441 -14.859 -5.406 1 98.69 77 TYR B C 1
ATOM 2250 O O . TYR B 1 77 ? -5.215 -15.008 -5.383 1 98.69 77 TYR B O 1
ATOM 2258 N N . VAL B 1 78 ? -7.355 -15.758 -5.02 1 98.56 78 VAL B N 1
ATOM 2259 C CA . VAL B 1 78 ? -6.844 -16.984 -4.414 1 98.56 78 VAL B CA 1
ATOM 2260 C C . VAL B 1 78 ? -7.59 -18.188 -4.984 1 98.56 78 VAL B C 1
ATOM 2262 O O . VAL B 1 78 ? -8.797 -18.125 -5.211 1 98.56 78 VAL B O 1
ATOM 2265 N N . HIS B 1 79 ? -6.887 -19.203 -5.305 1 98.25 79 HIS B N 1
ATOM 2266 C CA . HIS B 1 79 ? -7.371 -20.547 -5.57 1 98.25 79 HIS B CA 1
ATOM 2267 C C . HIS B 1 79 ? -6.918 -21.516 -4.488 1 98.25 79 HIS B C 1
ATOM 2269 O O . HIS B 1 79 ? -5.715 -21.719 -4.285 1 98.25 79 HIS B O 1
ATOM 2275 N N . GLU B 1 80 ? -7.852 -22.062 -3.797 1 96.62 80 GLU B N 1
ATOM 2276 C CA . GLU B 1 80 ? -7.535 -23 -2.725 1 96.62 80 GLU B CA 1
ATOM 2277 C C . GLU B 1 80 ? -8.211 -24.344 -2.959 1 96.62 80 GLU B C 1
ATOM 2279 O O . GLU B 1 80 ? -9.398 -24.406 -3.268 1 96.62 80 GLU B O 1
ATOM 2284 N N . LEU B 1 81 ? -7.383 -25.344 -2.77 1 95.25 81 LEU B N 1
ATOM 2285 C CA . LEU B 1 81 ? -7.91 -26.688 -3.006 1 95.25 81 LEU B CA 1
ATOM 2286 C C . LEU B 1 81 ? -7.352 -27.688 -1.987 1 95.25 81 LEU B C 1
ATOM 2288 O O . LEU B 1 81 ? -6.156 -27.656 -1.681 1 95.25 81 LEU B O 1
ATOM 2292 N N . ASP B 1 82 ? -8.25 -28.484 -1.405 1 94.69 82 ASP B N 1
ATOM 2293 C CA . ASP B 1 82 ? -7.812 -29.672 -0.674 1 94.69 82 ASP B CA 1
ATOM 2294 C C . ASP B 1 82 ? -7.949 -30.938 -1.533 1 94.69 82 ASP B C 1
ATOM 2296 O O . ASP B 1 82 ? -8.242 -30.844 -2.727 1 94.69 82 ASP B O 1
ATOM 2300 N N . ILE B 1 83 ? -7.734 -32.062 -0.976 1 93.75 83 ILE B N 1
ATOM 2301 C CA . ILE B 1 83 ? -7.723 -33.312 -1.711 1 93.75 83 ILE B CA 1
ATOM 2302 C C . ILE B 1 83 ? -9.102 -33.594 -2.322 1 93.75 83 ILE B C 1
ATOM 2304 O O . ILE B 1 83 ? -9.203 -34 -3.482 1 93.75 83 ILE B O 1
ATOM 2308 N N . ALA B 1 84 ? -10.086 -33.312 -1.568 1 94.81 84 ALA B N 1
ATOM 2309 C CA . ALA B 1 84 ? -11.453 -33.531 -2.055 1 94.81 84 ALA B CA 1
ATOM 2310 C C . ALA B 1 84 ? -11.766 -32.594 -3.223 1 94.81 84 ALA B C 1
ATOM 2312 O O . ALA B 1 84 ? -12.344 -33.031 -4.227 1 94.81 84 ALA B O 1
ATOM 2313 N N . GLY B 1 85 ? -11.414 -31.359 -3.068 1 95.38 85 GLY B N 1
ATOM 2314 C CA . GLY B 1 85 ? -11.609 -30.406 -4.148 1 95.38 85 GLY B CA 1
ATOM 2315 C C . GLY B 1 85 ? -10.852 -30.766 -5.41 1 95.38 85 GLY B C 1
ATOM 2316 O O . GLY B 1 85 ? -11.352 -30.578 -6.52 1 95.38 85 GLY B O 1
ATOM 2317 N N . PHE B 1 86 ? -9.734 -31.312 -5.188 1 96.44 86 PHE B N 1
ATOM 2318 C CA . PHE B 1 86 ? -8.922 -31.703 -6.332 1 96.44 86 PHE B CA 1
ATOM 2319 C C . PHE B 1 86 ? -9.57 -32.844 -7.094 1 96.44 86 PHE B C 1
ATOM 2321 O O . PHE B 1 86 ? -9.508 -32.906 -8.32 1 96.44 86 PHE B O 1
ATOM 2328 N N . LYS B 1 87 ? -10.109 -33.75 -6.41 1 95.94 87 LYS B N 1
ATOM 2329 C CA . LYS B 1 87 ? -10.742 -34.906 -7.066 1 95.94 87 LYS B CA 1
ATOM 2330 C C . LYS B 1 87 ? -11.82 -34.438 -8.047 1 95.94 87 LYS B C 1
ATOM 2332 O O . LYS B 1 87 ? -11.93 -35 -9.148 1 95.94 87 LYS B O 1
ATOM 2337 N N . LYS B 1 88 ? -12.547 -33.469 -7.668 1 96.19 88 LYS B N 1
ATOM 2338 C CA . LYS B 1 88 ? -13.57 -32.906 -8.547 1 96.19 88 LYS B CA 1
ATOM 2339 C C . LYS B 1 88 ? -12.938 -32.281 -9.781 1 96.19 88 LYS B C 1
ATOM 2341 O O . LYS B 1 88 ? -13.414 -32.469 -10.898 1 96.19 88 LYS B O 1
ATOM 2346 N N . LEU B 1 89 ? -11.891 -31.516 -9.578 1 96.31 89 LEU B N 1
ATOM 2347 C CA . LEU B 1 89 ? -11.156 -30.891 -10.664 1 96.31 89 LEU B CA 1
ATOM 2348 C C . LEU B 1 89 ? -10.539 -31.922 -11.594 1 96.31 89 LEU B C 1
ATOM 2350 O O . LEU B 1 89 ? -10.617 -31.797 -12.82 1 96.31 89 LEU B O 1
ATOM 2354 N N . GLN B 1 90 ? -9.961 -32.906 -10.953 1 96.5 90 GLN B N 1
ATOM 2355 C CA . GLN B 1 90 ? -9.305 -34 -11.656 1 96.5 90 GLN B CA 1
ATOM 2356 C C . GLN B 1 90 ? -10.281 -34.688 -12.586 1 96.5 90 GLN B C 1
ATOM 2358 O O . GLN B 1 90 ? -9.984 -34.906 -13.773 1 96.5 90 GLN B O 1
ATOM 2363 N N . GLN B 1 91 ? -11.406 -35.031 -12.07 1 95.94 91 GLN B N 1
ATOM 2364 C CA . GLN B 1 91 ? -12.438 -35.719 -12.852 1 95.94 91 GLN B CA 1
ATOM 2365 C C . GLN B 1 91 ? -13.031 -34.812 -13.914 1 95.94 91 GLN B C 1
ATOM 2367 O O . GLN B 1 91 ? -13.172 -35.219 -15.07 1 95.94 91 GLN B O 1
ATOM 2372 N N . GLY B 1 92 ? -13.273 -33.625 -13.539 1 96.19 92 GLY B N 1
ATOM 2373 C CA . GLY B 1 92 ? -13.914 -32.656 -14.43 1 96.19 92 GLY B CA 1
ATOM 2374 C C . GLY B 1 92 ? -13.062 -32.281 -15.625 1 96.19 92 GLY B C 1
ATOM 2375 O O . GLY B 1 92 ? -13.586 -32 -16.703 1 96.19 92 GLY B O 1
ATOM 2376 N N . GLN B 1 93 ? -11.742 -32.312 -15.43 1 96.31 93 GLN B N 1
ATOM 2377 C CA . GLN B 1 93 ? -10.859 -31.875 -16.5 1 96.31 93 GLN B CA 1
ATOM 2378 C C . GLN B 1 93 ? -9.992 -33.031 -17 1 96.31 93 GLN B C 1
ATOM 2380 O O . GLN B 1 93 ? -9.031 -32.812 -17.75 1 96.31 93 GLN B O 1
ATOM 2385 N N . ASN B 1 94 ? -10.273 -34.25 -16.594 1 96.25 94 ASN B N 1
ATOM 2386 C CA . ASN B 1 94 ? -9.617 -35.469 -17.047 1 96.25 94 ASN B CA 1
ATOM 2387 C C . ASN B 1 94 ? -8.102 -35.406 -16.859 1 96.25 94 ASN B C 1
ATOM 2389 O O . ASN B 1 94 ? -7.344 -35.688 -17.781 1 96.25 94 ASN B O 1
ATOM 2393 N N . LEU B 1 95 ? -7.797 -34.906 -15.633 1 95.06 95 LEU B N 1
ATOM 2394 C CA . LEU B 1 95 ? -6.375 -34.875 -15.297 1 95.06 95 LEU B CA 1
ATOM 2395 C C . LEU B 1 95 ? -5.863 -36.25 -14.922 1 95.06 95 LEU B C 1
ATOM 2397 O O . LEU B 1 95 ? -6.551 -37 -14.234 1 95.06 95 LEU B O 1
ATOM 2401 N N . MET B 1 96 ? -4.668 -36.594 -15.352 1 95.12 96 MET B N 1
ATOM 2402 C CA . MET B 1 96 ? -4.098 -37.906 -15.102 1 95.12 96 MET B CA 1
ATOM 2403 C C . MET B 1 96 ? -3.037 -37.844 -14.008 1 95.12 96 MET B C 1
ATOM 2405 O O . MET B 1 96 ? -2.09 -38.625 -14.016 1 95.12 96 MET B O 1
ATOM 2409 N N . VAL B 1 97 ? -3.117 -36.969 -13.195 1 95.31 97 VAL B N 1
ATOM 2410 C CA . VAL B 1 97 ? -2.156 -36.812 -12.109 1 95.31 97 VAL B CA 1
ATOM 2411 C C . VAL B 1 97 ? -2.873 -36.906 -10.766 1 95.31 97 VAL B C 1
ATOM 2413 O O . VAL B 1 97 ? -4.094 -36.75 -10.695 1 95.31 97 VAL B O 1
ATOM 2416 N N . ASP B 1 98 ? -2.078 -37.219 -9.734 1 93.5 98 ASP B N 1
ATOM 2417 C CA . ASP B 1 98 ? -2.629 -37.188 -8.383 1 93.5 98 ASP B CA 1
ATOM 2418 C C . ASP B 1 98 ? -2.41 -35.812 -7.738 1 93.5 98 ASP B C 1
ATOM 2420 O O . ASP B 1 98 ? -1.808 -34.938 -8.344 1 93.5 98 ASP B O 1
ATOM 2424 N N . PHE B 1 99 ? -3.002 -35.656 -6.539 1 94.44 99 PHE B N 1
ATOM 2425 C CA . PHE B 1 99 ? -2.961 -34.344 -5.859 1 94.44 99 PHE B CA 1
ATOM 2426 C C . PHE B 1 99 ? -1.521 -33.938 -5.598 1 94.44 99 PHE B C 1
ATOM 2428 O O . PHE B 1 99 ? -1.19 -32.75 -5.707 1 94.44 99 PHE B O 1
ATOM 2435 N N . ALA B 1 100 ? -0.623 -34.844 -5.273 1 91.81 100 ALA B N 1
ATOM 2436 C CA . ALA B 1 100 ? 0.773 -34.531 -4.965 1 91.81 100 ALA B CA 1
ATOM 2437 C C . ALA B 1 100 ? 1.489 -33.938 -6.172 1 91.81 100 ALA B C 1
ATOM 2439 O O . ALA B 1 100 ? 2.48 -33.219 -6.023 1 91.81 100 ALA B O 1
ATOM 2440 N N . GLU B 1 101 ? 1.004 -34.188 -7.391 1 93.62 101 GLU B N 1
ATOM 2441 C CA . GLU B 1 101 ? 1.638 -33.75 -8.625 1 93.62 101 GLU B CA 1
ATOM 2442 C C . GLU B 1 101 ? 1.007 -32.438 -9.133 1 93.62 101 GLU B C 1
ATOM 2444 O O . GLU B 1 101 ? 1.551 -31.797 -10.023 1 93.62 101 GLU B O 1
ATOM 2449 N N . TYR B 1 102 ? -0.078 -32.094 -8.555 1 95 102 TYR B N 1
ATOM 2450 C CA . TYR B 1 102 ? -0.875 -30.969 -9.031 1 95 102 TYR B CA 1
ATOM 2451 C C . TYR B 1 102 ? -0.061 -29.688 -9.016 1 95 102 TYR B C 1
ATOM 2453 O O . TYR B 1 102 ? -0.044 -28.938 -10.008 1 95 102 TYR B O 1
ATOM 2461 N N . PRO B 1 103 ? 0.69 -29.422 -7.953 1 95.12 103 PRO B N 1
ATOM 2462 C CA . PRO B 1 103 ? 1.503 -28.203 -7.965 1 95.12 103 PRO B CA 1
ATOM 2463 C C . PRO B 1 103 ? 2.498 -28.172 -9.125 1 95.12 103 PRO B C 1
ATOM 2465 O O . PRO B 1 103 ? 2.686 -27.125 -9.75 1 95.12 103 PRO B O 1
ATOM 2468 N N . SER B 1 104 ? 3.064 -29.266 -9.438 1 95 104 SER B N 1
ATOM 2469 C CA . SER B 1 104 ? 4.039 -29.344 -10.516 1 95 104 SER B CA 1
ATOM 2470 C C . SER B 1 104 ? 3.381 -29.094 -11.875 1 95 104 SER B C 1
ATOM 2472 O O . SER B 1 104 ? 3.986 -28.5 -12.766 1 95 104 SER B O 1
ATOM 2474 N N . VAL B 1 105 ? 2.219 -29.578 -12.008 1 96 105 VAL B N 1
ATOM 2475 C CA . VAL B 1 105 ? 1.461 -29.344 -13.234 1 96 105 VAL B CA 1
ATOM 2476 C C . VAL B 1 105 ? 1.227 -27.844 -13.422 1 96 105 VAL B C 1
ATOM 2478 O O . VAL B 1 105 ? 1.429 -27.312 -14.508 1 96 105 VAL B O 1
ATOM 2481 N N . MET B 1 106 ? 0.838 -27.188 -12.359 1 96.75 106 MET B N 1
ATOM 2482 C CA . MET B 1 106 ? 0.602 -25.75 -12.398 1 96.75 106 MET B CA 1
ATOM 2483 C C . MET B 1 106 ? 1.878 -25 -12.766 1 96.75 106 MET B C 1
ATOM 2485 O O . MET B 1 106 ? 1.863 -24.125 -13.641 1 96.75 106 MET B O 1
ATOM 2489 N N . VAL B 1 107 ? 2.928 -25.375 -12.141 1 98.25 107 VAL B N 1
ATOM 2490 C CA . VAL B 1 107 ? 4.219 -24.734 -12.352 1 98.25 107 VAL B CA 1
ATOM 2491 C C . VAL B 1 107 ? 4.625 -24.875 -13.82 1 98.25 107 VAL B C 1
ATOM 2493 O O . VAL B 1 107 ? 5.074 -23.906 -14.438 1 98.25 107 VAL B O 1
ATOM 2496 N N . ARG B 1 108 ? 4.441 -26 -14.32 1 98.06 108 ARG B N 1
ATOM 2497 C CA . ARG B 1 108 ? 4.797 -26.25 -15.719 1 98.06 108 ARG B CA 1
ATOM 2498 C C . ARG B 1 108 ? 4.031 -25.328 -16.656 1 98.06 108 ARG B C 1
ATOM 2500 O O . ARG B 1 108 ? 4.617 -24.734 -17.562 1 98.06 108 ARG B O 1
ATOM 2507 N N . ASN B 1 109 ? 2.785 -25.219 -16.422 1 98.12 109 ASN B N 1
ATOM 2508 C CA . ASN B 1 109 ? 1.972 -24.328 -17.25 1 98.12 109 ASN B CA 1
ATOM 2509 C C . ASN B 1 109 ? 2.412 -22.875 -17.109 1 98.12 109 ASN B C 1
ATOM 2511 O O . ASN B 1 109 ? 2.521 -22.156 -18.094 1 98.12 109 ASN B O 1
ATOM 2515 N N . LEU B 1 110 ? 2.684 -22.516 -15.938 1 98.62 110 LEU B N 1
ATOM 2516 C CA . LEU B 1 110 ? 3.141 -21.156 -15.672 1 98.62 110 LEU B CA 1
ATOM 2517 C C . LEU B 1 110 ? 4.48 -20.891 -16.344 1 98.62 110 LEU B C 1
ATOM 2519 O O . LEU B 1 110 ? 4.656 -19.875 -17.016 1 98.62 110 LEU B O 1
ATOM 2523 N N . ASP B 1 111 ? 5.332 -21.781 -16.234 1 98.56 111 ASP B N 1
ATOM 2524 C CA . ASP B 1 111 ? 6.656 -21.641 -16.828 1 98.56 111 ASP B CA 1
ATOM 2525 C C . ASP B 1 111 ? 6.574 -21.578 -18.344 1 98.56 111 ASP B C 1
ATOM 2527 O O . ASP B 1 111 ? 7.32 -20.844 -18.984 1 98.56 111 ASP B O 1
ATOM 2531 N N . ASN B 1 112 ? 5.766 -22.359 -18.859 1 98.25 112 ASN B N 1
ATOM 2532 C CA . ASN B 1 112 ? 5.582 -22.344 -20.312 1 98.25 112 ASN B CA 1
ATOM 2533 C C . ASN B 1 112 ? 5.102 -20.969 -20.781 1 98.25 112 ASN B C 1
ATOM 2535 O O . ASN B 1 112 ? 5.512 -20.5 -21.844 1 98.25 112 ASN B O 1
ATOM 2539 N N . CYS B 1 113 ? 4.262 -20.328 -20 1 97.94 113 CYS B N 1
ATOM 2540 C CA . CYS B 1 113 ? 3.781 -19 -20.359 1 97.94 113 CYS B CA 1
ATOM 2541 C C . CYS B 1 113 ? 4.926 -17.984 -20.359 1 97.94 113 CYS B C 1
ATOM 2543 O O . CYS B 1 113 ? 4.891 -17 -21.109 1 97.94 113 CYS B O 1
ATOM 2545 N N . ILE B 1 114 ? 5.848 -18.25 -19.547 1 98 114 ILE B N 1
ATOM 2546 C CA . ILE B 1 114 ? 7.012 -17.359 -19.469 1 98 114 ILE B CA 1
ATOM 2547 C C . ILE B 1 114 ? 7.961 -17.672 -20.625 1 98 114 ILE B C 1
ATOM 2549 O O . ILE B 1 114 ? 8.398 -16.75 -21.328 1 98 114 ILE B O 1
ATOM 2553 N N . LYS B 1 115 ? 8.203 -18.891 -20.922 1 97.69 115 LYS B N 1
ATOM 2554 C CA . LYS B 1 115 ? 9.258 -19.312 -21.844 1 97.69 115 LYS B CA 1
ATOM 2555 C C . LYS B 1 115 ? 8.781 -19.266 -23.297 1 97.69 115 LYS B C 1
ATOM 2557 O O . LYS B 1 115 ? 9.57 -18.984 -24.203 1 97.69 115 LYS B O 1
ATOM 2562 N N . GLN B 1 116 ? 7.508 -19.578 -23.438 1 97.12 116 GLN B N 1
ATOM 2563 C CA . GLN B 1 116 ? 6.945 -19.688 -24.781 1 97.12 116 GLN B CA 1
ATOM 2564 C C . GLN B 1 116 ? 5.641 -18.906 -24.891 1 97.12 116 GLN B C 1
ATOM 2566 O O . GLN B 1 116 ? 4.59 -19.484 -25.188 1 97.12 116 GLN B O 1
ATOM 2571 N N . PRO B 1 117 ? 5.707 -17.594 -24.812 1 92.56 117 PRO B N 1
ATOM 2572 C CA . PRO B 1 117 ? 4.48 -16.781 -24.766 1 92.56 117 PRO B CA 1
ATOM 2573 C C . PRO B 1 117 ? 3.689 -16.828 -26.062 1 92.56 117 PRO B C 1
ATOM 2575 O O . PRO B 1 117 ? 2.496 -16.516 -26.078 1 92.56 117 PRO B O 1
ATOM 2578 N N . HIS B 1 118 ? 4.324 -17.234 -27.141 1 91.62 118 HIS B N 1
ATOM 2579 C CA . HIS B 1 118 ? 3.629 -17.281 -28.422 1 91.62 118 HIS B CA 1
ATOM 2580 C C . HIS B 1 118 ? 2.76 -18.531 -28.531 1 91.62 118 HIS B C 1
ATOM 2582 O O . HIS B 1 118 ? 1.809 -18.562 -29.312 1 91.62 118 HIS B O 1
ATOM 2588 N N . SER B 1 119 ? 3.135 -19.5 -27.75 1 96.06 119 SER B N 1
ATOM 2589 C CA . SER B 1 119 ? 2.42 -20.766 -27.859 1 96.06 119 SER B CA 1
ATOM 2590 C C . SER B 1 119 ? 1.605 -21.062 -26.609 1 96.06 119 SER B C 1
ATOM 2592 O O . SER B 1 119 ? 0.642 -21.828 -26.641 1 96.06 119 SER B O 1
ATOM 2594 N N . HIS B 1 120 ? 2.039 -20.516 -25.5 1 97.25 120 HIS B N 1
ATOM 2595 C CA . HIS B 1 120 ? 1.359 -20.75 -24.234 1 97.25 120 HIS B CA 1
ATOM 2596 C C . HIS B 1 120 ? 0.856 -19.453 -23.625 1 97.25 120 HIS B C 1
ATOM 2598 O O . HIS B 1 120 ? 1.609 -18.469 -23.531 1 97.25 120 HIS B O 1
ATOM 2604 N N . LEU B 1 121 ? -0.45 -19.516 -23.25 1 96 121 LEU B N 1
ATOM 2605 C CA . LEU B 1 121 ? -1.08 -18.312 -22.719 1 96 121 LEU B CA 1
ATOM 2606 C C . LEU B 1 121 ? -1.814 -18.609 -21.406 1 96 121 LEU B C 1
ATOM 2608 O O . LEU B 1 121 ? -2.4 -19.688 -21.25 1 96 121 LEU B O 1
ATOM 2612 N N . ALA B 1 122 ? -1.74 -17.703 -20.531 1 97.88 122 ALA B N 1
ATOM 2613 C CA . ALA B 1 122 ? -2.598 -17.688 -19.344 1 97.88 122 ALA B CA 1
ATOM 2614 C C . ALA B 1 122 ? -3.635 -16.578 -19.438 1 97.88 122 ALA B C 1
ATOM 2616 O O . ALA B 1 122 ? -3.287 -15.406 -19.609 1 97.88 122 ALA B O 1
ATOM 2617 N N . VAL B 1 123 ? -4.863 -16.953 -19.344 1 96.69 123 VAL B N 1
ATOM 2618 C CA . VAL B 1 123 ? -5.941 -15.977 -19.453 1 96.69 123 VAL B CA 1
ATOM 2619 C C . VAL B 1 123 ? -6.758 -15.961 -18.156 1 96.69 123 VAL B C 1
ATOM 2621 O O . VAL B 1 123 ? -7.309 -16.984 -17.75 1 96.69 123 VAL B O 1
ATOM 2624 N N . LEU B 1 124 ? -6.805 -14.875 -17.531 1 97.25 124 LEU B N 1
ATOM 2625 C CA . LEU B 1 124 ? -7.605 -14.68 -16.328 1 97.25 124 LEU B CA 1
ATOM 2626 C C . LEU B 1 124 ? -8.875 -13.891 -16.625 1 97.25 124 LEU B C 1
ATOM 2628 O O . LEU B 1 124 ? -8.797 -12.719 -17 1 97.25 124 LEU B O 1
ATOM 2632 N N . VAL B 1 125 ? -9.93 -14.5 -16.469 1 96 125 VAL B N 1
ATOM 2633 C CA . VAL B 1 125 ? -11.219 -13.852 -16.672 1 96 125 VAL B CA 1
ATOM 2634 C C . VAL B 1 125 ? -11.844 -13.492 -15.328 1 96 125 VAL B C 1
ATOM 2636 O O . VAL B 1 125 ? -12.172 -14.367 -14.523 1 96 125 VAL B O 1
ATOM 2639 N N . MET B 1 126 ? -12 -12.289 -15.125 1 95.25 126 MET B N 1
ATOM 2640 C CA . MET B 1 126 ? -12.492 -11.797 -13.844 1 95.25 126 MET B CA 1
ATOM 2641 C C . MET B 1 126 ? -13.938 -11.32 -13.961 1 95.25 126 MET B C 1
ATOM 2643 O O . MET B 1 126 ? -14.305 -10.672 -14.945 1 95.25 126 MET B O 1
ATOM 2647 N N . LYS B 1 127 ? -14.68 -11.578 -12.961 1 94.5 127 LYS B N 1
ATOM 2648 C CA . LYS B 1 127 ? -16.078 -11.148 -12.93 1 94.5 127 LYS B CA 1
ATOM 2649 C C . LYS B 1 127 ? -16.297 -10.086 -11.859 1 94.5 127 LYS B C 1
ATOM 2651 O O . LYS B 1 127 ? -15.477 -9.914 -10.961 1 94.5 127 LYS B O 1
ATOM 2656 N N . ARG B 1 128 ? -17.438 -9.453 -11.891 1 90.94 128 ARG B N 1
ATOM 2657 C CA . ARG B 1 128 ? -17.766 -8.344 -10.992 1 90.94 128 ARG B CA 1
ATOM 2658 C C . ARG B 1 128 ? -18.016 -8.852 -9.578 1 90.94 128 ARG B C 1
ATOM 2660 O O . ARG B 1 128 ? -17.797 -8.117 -8.609 1 90.94 128 ARG B O 1
ATOM 2667 N N . ASP B 1 129 ? -18.453 -10.125 -9.445 1 94.31 129 ASP B N 1
ATOM 2668 C CA . ASP B 1 129 ? -18.797 -10.656 -8.125 1 94.31 129 ASP B CA 1
ATOM 2669 C C . ASP B 1 129 ? -17.547 -11.133 -7.395 1 94.31 129 ASP B C 1
ATOM 2671 O O . ASP B 1 129 ? -17.641 -11.703 -6.301 1 94.31 129 ASP B O 1
ATOM 2675 N N . GLY B 1 130 ? -16.438 -10.977 -7.992 1 95.31 130 GLY B N 1
ATOM 2676 C CA . GLY B 1 130 ? -15.188 -11.344 -7.34 1 95.31 130 GLY B CA 1
ATOM 2677 C C . GLY B 1 130 ? -14.672 -12.703 -7.762 1 95.31 130 GLY B C 1
ATOM 2678 O O . GLY B 1 130 ? -13.555 -13.086 -7.41 1 95.31 130 GLY B O 1
ATOM 2679 N N . SER B 1 131 ? -15.5 -13.477 -8.492 1 97.31 131 SER B N 1
ATOM 2680 C CA . SER B 1 131 ? -15.039 -14.758 -9.016 1 97.31 131 SER B CA 1
ATOM 2681 C C . SER B 1 131 ? -14.156 -14.57 -10.242 1 97.31 131 SER B C 1
ATOM 2683 O O . SER B 1 131 ? -14.281 -13.57 -10.953 1 97.31 131 SER B O 1
ATOM 2685 N N . ALA B 1 132 ? -13.242 -15.539 -10.438 1 97.44 132 ALA B N 1
ATOM 2686 C CA . ALA B 1 132 ? -12.367 -15.508 -11.609 1 97.44 132 ALA B CA 1
ATOM 2687 C C . ALA B 1 132 ? -12.008 -16.922 -12.062 1 97.44 132 ALA B C 1
ATOM 2689 O O . ALA B 1 132 ? -12.141 -17.875 -11.297 1 97.44 132 ALA B O 1
ATOM 2690 N N . ARG B 1 133 ? -11.656 -16.969 -13.273 1 97.88 133 ARG B N 1
ATOM 2691 C CA . ARG B 1 133 ? -11.188 -18.219 -13.852 1 97.88 133 ARG B CA 1
ATOM 2692 C C . ARG B 1 133 ? -9.867 -18.031 -14.586 1 97.88 133 ARG B C 1
ATOM 2694 O O . ARG B 1 133 ? -9.711 -17.094 -15.367 1 97.88 133 ARG B O 1
ATOM 2701 N N . LEU B 1 134 ? -8.969 -18.844 -14.32 1 98.25 134 LEU B N 1
ATOM 2702 C CA . LEU B 1 134 ? -7.676 -18.844 -14.992 1 98.25 134 LEU B CA 1
ATOM 2703 C C . LEU B 1 134 ? -7.543 -20.031 -15.93 1 98.25 134 LEU B C 1
ATOM 2705 O O . LEU B 1 134 ? -7.594 -21.188 -15.477 1 98.25 134 LEU B O 1
ATOM 2709 N N . ASP B 1 135 ? -7.312 -19.719 -17.188 1 97.94 135 ASP B N 1
ATOM 2710 C CA . ASP B 1 135 ? -7.16 -20.766 -18.188 1 97.94 135 ASP B CA 1
ATOM 2711 C C . ASP B 1 135 ? -5.742 -20.781 -18.75 1 97.94 135 ASP B C 1
ATOM 2713 O O . ASP B 1 135 ? -5.238 -19.75 -19.203 1 97.94 135 ASP B O 1
ATOM 2717 N N . PHE B 1 136 ? -5.191 -21.906 -18.719 1 98.38 136 PHE B N 1
ATOM 2718 C CA . PHE B 1 136 ? -3.947 -22.125 -19.453 1 98.38 136 PHE B CA 1
ATOM 2719 C C . PHE B 1 136 ? -4.227 -22.703 -20.828 1 98.38 136 PHE B C 1
ATOM 2721 O O . PHE B 1 136 ? -4.84 -23.781 -20.938 1 98.38 136 PHE B O 1
ATOM 2728 N N . ILE B 1 137 ? -3.715 -21.984 -21.812 1 97.5 137 ILE B N 1
ATOM 2729 C CA . ILE B 1 137 ? -4.078 -22.328 -23.188 1 97.5 137 ILE B CA 1
ATOM 2730 C C . ILE B 1 137 ? -2.814 -22.562 -24 1 97.5 137 ILE B C 1
ATOM 2732 O O . ILE B 1 137 ? -1.843 -21.812 -23.891 1 97.5 137 ILE B O 1
ATOM 2736 N N . GLN B 1 138 ? -2.781 -23.578 -24.766 1 97.12 138 GLN B N 1
ATOM 2737 C CA . GLN B 1 138 ? -1.703 -23.828 -25.719 1 97.12 138 GLN B CA 1
ATOM 2738 C C . GLN B 1 138 ? -2.189 -23.656 -27.156 1 97.12 138 GLN B C 1
ATOM 2740 O O . GLN B 1 138 ? -3.223 -24.203 -27.547 1 97.12 138 GLN B O 1
ATOM 2745 N N . ASN B 1 139 ? -1.539 -22.859 -27.891 1 94.88 139 ASN B N 1
ATOM 2746 C CA . ASN B 1 139 ? -1.754 -22.75 -29.328 1 94.88 139 ASN B CA 1
ATOM 2747 C C . ASN B 1 139 ? -1.068 -23.875 -30.094 1 94.88 139 ASN B C 1
ATOM 2749 O O . ASN B 1 139 ? 0.159 -23.906 -30.203 1 94.88 139 ASN B O 1
ATOM 2753 N N . MET B 1 140 ? -1.86 -24.828 -30.609 1 91.56 140 MET B N 1
ATOM 2754 C CA . MET B 1 140 ? -1.348 -25.969 -31.359 1 91.56 140 MET B CA 1
ATOM 2755 C C . MET B 1 140 ? -1.247 -25.641 -32.844 1 91.56 140 MET B C 1
ATOM 2757 O O . MET B 1 140 ? -1.138 -26.531 -33.688 1 91.56 140 MET B O 1
ATOM 2761 N N . GLU B 1 141 ? -1.091 -24.406 -33.281 1 89.25 141 GLU B N 1
ATOM 2762 C CA . GLU B 1 141 ? -1 -23.922 -34.656 1 89.25 141 GLU B CA 1
ATOM 2763 C C . GLU B 1 141 ? -2.363 -23.938 -35.344 1 89.25 141 GLU B C 1
ATOM 2765 O O . GLU B 1 141 ? -2.777 -22.938 -35.938 1 89.25 141 GLU B O 1
ATOM 2770 N N . TYR B 1 142 ? -3.072 -25.078 -35.219 1 92.5 142 TYR B N 1
ATOM 2771 C CA . TYR B 1 142 ? -4.352 -25.172 -35.906 1 92.5 142 TYR B CA 1
ATOM 2772 C C . TYR B 1 142 ? -5.512 -24.969 -34.938 1 92.5 142 TYR B C 1
ATOM 2774 O O . TYR B 1 142 ? -6.664 -24.828 -35.375 1 92.5 142 TYR B O 1
ATOM 2782 N N . LYS B 1 143 ? -5.25 -24.922 -33.625 1 95 143 LYS B N 1
ATOM 2783 C CA . LYS B 1 143 ? -6.309 -24.703 -32.625 1 95 143 LYS B CA 1
ATOM 2784 C C . LYS B 1 143 ? -5.73 -24.328 -31.266 1 95 143 LYS B C 1
ATOM 2786 O O . LYS B 1 143 ? -4.57 -24.625 -30.984 1 95 143 LYS B O 1
ATOM 2791 N N . PHE B 1 144 ? -6.602 -23.688 -30.438 1 92.69 144 PHE B N 1
ATOM 2792 C CA . PHE B 1 144 ? -6.281 -23.422 -29.047 1 92.69 144 PHE B CA 1
ATOM 2793 C C . PHE B 1 144 ? -6.801 -24.531 -28.156 1 92.69 144 PHE B C 1
ATOM 2795 O O . PHE B 1 144 ? -7.965 -24.922 -28.25 1 92.69 144 PHE B O 1
ATOM 2802 N N . VAL B 1 145 ? -5.82 -25.062 -27.359 1 95.75 145 VAL B N 1
ATOM 2803 C CA . VAL B 1 145 ? -6.191 -26.141 -26.453 1 95.75 145 VAL B CA 1
ATOM 2804 C C . VAL B 1 145 ? -6.074 -25.672 -25 1 95.75 145 VAL B C 1
ATOM 2806 O O . VAL B 1 145 ? -5.043 -25.125 -24.609 1 95.75 145 VAL B O 1
ATOM 2809 N N . GLU B 1 146 ? -7.156 -25.844 -24.25 1 96.38 146 GLU B N 1
ATOM 2810 C CA . GLU B 1 146 ? -7.121 -25.562 -22.812 1 96.38 146 GLU B CA 1
ATOM 2811 C C . GLU B 1 146 ? -6.395 -26.672 -22.047 1 96.38 146 GLU B C 1
ATOM 2813 O O . GLU B 1 146 ? -6.789 -27.828 -22.109 1 96.38 146 GLU B O 1
ATOM 2818 N N . LEU B 1 147 ? -5.395 -26.344 -21.375 1 97.06 147 LEU B N 1
ATOM 2819 C CA . LEU B 1 147 ? -4.578 -27.328 -20.656 1 97.06 147 LEU B CA 1
ATOM 2820 C C . LEU B 1 147 ? -5.07 -27.484 -19.219 1 97.06 147 LEU B C 1
ATOM 2822 O O . LEU B 1 147 ? -5.109 -28.609 -18.703 1 97.06 147 LEU B O 1
ATOM 2826 N N . LEU B 1 148 ? -5.422 -26.453 -18.609 1 97.69 148 LEU B N 1
ATOM 2827 C CA . LEU B 1 148 ? -5.863 -26.406 -17.219 1 97.69 148 LEU B CA 1
ATOM 2828 C C . LEU B 1 148 ? -6.723 -25.172 -16.969 1 97.69 148 LEU B C 1
ATOM 2830 O O . LEU B 1 148 ? -6.418 -24.078 -17.469 1 97.69 148 LEU B O 1
ATOM 2834 N N . SER B 1 149 ? -7.746 -25.359 -16.25 1 98.12 149 SER B N 1
ATOM 2835 C CA . SER B 1 149 ? -8.617 -24.266 -15.852 1 98.12 149 SER B CA 1
ATOM 2836 C C . SER B 1 149 ? -8.914 -24.312 -14.352 1 98.12 149 SER B C 1
ATOM 2838 O O . SER B 1 149 ? -9.297 -25.344 -13.82 1 98.12 149 SER B O 1
ATOM 2840 N N . ILE B 1 150 ? -8.703 -23.203 -13.695 1 98.31 150 ILE B N 1
ATOM 2841 C CA . ILE B 1 150 ? -8.953 -23.203 -12.258 1 98.31 150 ILE B CA 1
ATOM 2842 C C . ILE B 1 150 ? -9.797 -21.984 -11.883 1 98.31 150 ILE B C 1
ATOM 2844 O O . ILE B 1 150 ? -9.711 -20.938 -12.531 1 98.31 150 ILE B O 1
ATOM 2848 N N . ASP B 1 151 ? -10.539 -22.156 -10.805 1 97.94 151 ASP B N 1
ATOM 2849 C CA . ASP B 1 151 ? -11.359 -21.062 -10.281 1 97.94 151 ASP B CA 1
ATOM 2850 C C . ASP B 1 151 ? -10.641 -20.328 -9.156 1 97.94 151 ASP B C 1
ATOM 2852 O O . ASP B 1 151 ? -9.969 -20.953 -8.336 1 97.94 151 ASP B O 1
ATOM 2856 N N . LEU B 1 152 ? -10.805 -19.078 -9.211 1 98.56 152 LEU B N 1
ATOM 2857 C CA . LEU B 1 152 ? -10.266 -18.219 -8.164 1 98.56 152 LEU B CA 1
ATOM 2858 C C . LEU B 1 152 ? -11.328 -17.266 -7.625 1 98.56 152 LEU B C 1
ATOM 2860 O O . LEU B 1 152 ? -12.383 -17.109 -8.242 1 98.56 152 LEU B O 1
ATOM 2864 N N . LYS B 1 153 ? -11.008 -16.734 -6.496 1 98.5 153 LYS B N 1
ATOM 2865 C CA . LYS B 1 153 ? -11.859 -15.727 -5.887 1 98.5 153 LYS B CA 1
ATOM 2866 C C . LYS B 1 153 ? -11.039 -14.555 -5.363 1 98.5 153 LYS B C 1
ATOM 2868 O O . LYS B 1 153 ? -9.969 -14.75 -4.781 1 98.5 153 LYS B O 1
ATOM 2873 N N . ALA B 1 154 ? -11.578 -13.406 -5.555 1 98.19 154 ALA B N 1
ATOM 2874 C CA . ALA B 1 154 ? -10.961 -12.242 -4.938 1 98.19 154 ALA B CA 1
ATOM 2875 C C . ALA B 1 154 ? -10.961 -12.359 -3.416 1 98.19 154 ALA B C 1
ATOM 2877 O O . ALA B 1 15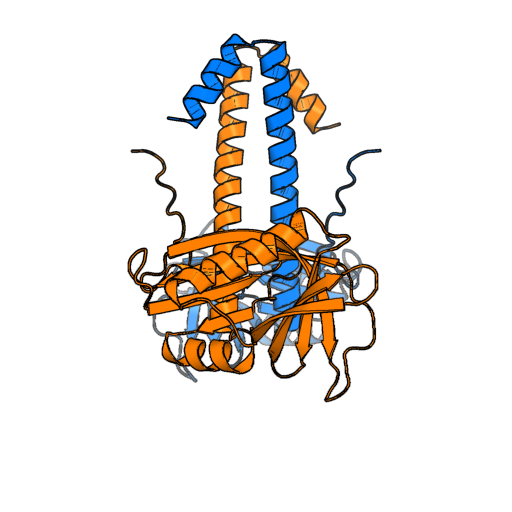4 ? -11.953 -12.781 -2.822 1 98.19 154 ALA B O 1
ATOM 2878 N N . SER B 1 155 ? -9.859 -12.016 -2.852 1 98.12 155 SER B N 1
ATOM 2879 C CA . SER B 1 155 ? -9.758 -12.086 -1.396 1 98.12 155 SER B CA 1
ATOM 2880 C C . SER B 1 155 ? -10.586 -10.984 -0.736 1 98.12 155 SER B C 1
ATOM 2882 O O . SER B 1 155 ? -10.859 -9.945 -1.352 1 98.12 155 SER B O 1
ATOM 2884 N N . GLY B 1 156 ? -10.969 -11.289 0.505 1 96.44 156 GLY B N 1
ATOM 2885 C CA . GLY B 1 156 ? -11.672 -10.289 1.29 1 96.44 156 GLY B CA 1
ATOM 2886 C C . GLY B 1 156 ? -10.812 -9.078 1.631 1 96.44 156 GLY B C 1
ATOM 2887 O O . GLY B 1 156 ? -9.586 -9.125 1.499 1 96.44 156 GLY B O 1
ATOM 2888 N N . GLU B 1 157 ? -11.445 -8.062 2.082 1 93.75 157 GLU B N 1
ATOM 2889 C CA . GLU B 1 157 ? -10.789 -6.793 2.363 1 93.75 157 GLU B CA 1
ATOM 2890 C C . GLU B 1 157 ? -9.695 -6.957 3.414 1 93.75 157 GLU B C 1
ATOM 2892 O O . GLU B 1 157 ? -8.617 -6.363 3.301 1 93.75 157 GLU B O 1
ATOM 2897 N N . ASP B 1 158 ? -9.914 -7.715 4.41 1 95.19 158 ASP B N 1
ATOM 2898 C CA . ASP B 1 158 ? -8.953 -7.898 5.492 1 95.19 158 ASP B CA 1
ATOM 2899 C C . ASP B 1 158 ? -7.66 -8.531 4.98 1 95.19 158 ASP B C 1
ATOM 2901 O O . ASP B 1 158 ? -6.562 -8.094 5.34 1 95.19 158 ASP B O 1
ATOM 2905 N N . VAL B 1 159 ? -7.801 -9.492 4.164 1 95.75 159 VAL B N 1
ATOM 2906 C CA . VAL B 1 159 ? -6.645 -10.188 3.6 1 95.75 159 VAL B CA 1
ATOM 2907 C C . VAL B 1 159 ? -5.867 -9.234 2.691 1 95.75 159 VAL B C 1
ATOM 2909 O O . VAL B 1 159 ? -4.641 -9.156 2.766 1 95.75 159 VAL B O 1
ATOM 2912 N N . VAL B 1 160 ? -6.621 -8.516 1.882 1 96.81 160 VAL B N 1
ATOM 2913 C CA . VAL B 1 160 ? -6 -7.57 0.955 1 96.81 160 VAL B CA 1
ATOM 2914 C C . VAL B 1 160 ? -5.223 -6.516 1.735 1 96.81 160 VAL B C 1
ATOM 2916 O O . VAL B 1 160 ? -4.074 -6.215 1.407 1 96.81 160 VAL B O 1
ATOM 2919 N N . ARG B 1 161 ? -5.805 -6.02 2.775 1 96 161 ARG B N 1
ATOM 2920 C CA . ARG B 1 161 ? -5.152 -5.016 3.607 1 96 161 ARG B CA 1
ATOM 2921 C C . ARG B 1 161 ? -3.869 -5.562 4.227 1 96 161 ARG B C 1
ATOM 2923 O O . ARG B 1 161 ? -2.838 -4.887 4.23 1 96 161 ARG B O 1
ATOM 2930 N N . GLU B 1 162 ? -3.938 -6.75 4.668 1 95.5 162 GLU B N 1
ATOM 2931 C CA . GLU B 1 162 ? -2.779 -7.391 5.285 1 95.5 162 GLU B CA 1
ATOM 2932 C C . GLU B 1 162 ? -1.656 -7.59 4.273 1 95.5 162 GLU B C 1
ATOM 2934 O O . GLU B 1 162 ? -0.49 -7.316 4.566 1 95.5 162 GLU B O 1
ATOM 2939 N N . GLN B 1 163 ? -2.059 -8 3.176 1 96.06 163 GLN B N 1
ATOM 2940 C CA . GLN B 1 163 ? -1.077 -8.266 2.129 1 96.06 163 GLN B CA 1
ATOM 2941 C C . GLN B 1 163 ? -0.412 -6.98 1.657 1 96.06 163 GLN B C 1
ATOM 2943 O O . GLN B 1 163 ? 0.804 -6.938 1.458 1 96.06 163 GLN B O 1
ATOM 2948 N N . ILE B 1 164 ? -1.188 -5.988 1.478 1 96.12 164 ILE B N 1
ATOM 2949 C CA . ILE B 1 164 ? -0.656 -4.699 1.045 1 96.12 164 ILE B CA 1
ATOM 2950 C C . ILE B 1 164 ? 0.302 -4.156 2.102 1 96.12 164 ILE B C 1
ATOM 2952 O O . ILE B 1 164 ? 1.397 -3.693 1.776 1 96.12 164 ILE B O 1
ATOM 2956 N N . SER B 1 165 ? -0.111 -4.184 3.334 1 96 165 SER B N 1
ATOM 2957 C CA . SER B 1 165 ? 0.734 -3.721 4.43 1 96 165 SER B CA 1
ATOM 2958 C C . SER B 1 165 ? 2.059 -4.473 4.461 1 96 165 SER B C 1
ATOM 2960 O O . SER B 1 165 ? 3.121 -3.867 4.617 1 96 165 SER B O 1
ATOM 2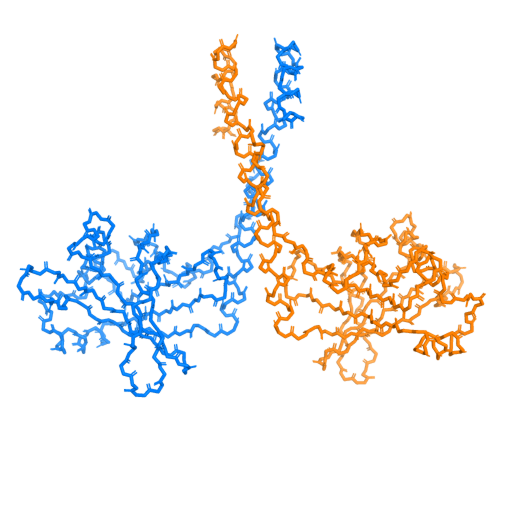962 N N . TYR B 1 166 ? 2 -5.754 4.305 1 95.38 166 TYR B N 1
ATOM 2963 C CA . TYR B 1 166 ? 3.207 -6.574 4.285 1 95.38 166 TYR B CA 1
ATOM 2964 C C . TYR B 1 166 ? 4.145 -6.141 3.164 1 95.38 166 TYR B C 1
ATOM 2966 O O . TYR B 1 166 ? 5.34 -5.934 3.391 1 95.38 166 TYR B O 1
ATOM 2974 N N . ARG B 1 167 ? 3.57 -6.027 2.01 1 94.88 167 ARG B N 1
ATOM 2975 C CA . ARG B 1 167 ? 4.383 -5.676 0.849 1 94.88 167 ARG B CA 1
ATOM 2976 C C . ARG B 1 167 ? 5.023 -4.305 1.025 1 94.88 167 ARG B C 1
ATOM 2978 O O . ARG B 1 167 ? 6.191 -4.109 0.686 1 94.88 167 ARG B O 1
ATOM 2985 N N . TYR B 1 168 ? 4.23 -3.416 1.504 1 95.06 168 TYR B N 1
ATOM 2986 C CA . TYR B 1 168 ? 4.738 -2.068 1.741 1 95.06 168 TYR B CA 1
ATOM 2987 C C . TYR B 1 168 ? 5.863 -2.084 2.77 1 95.06 168 TYR B C 1
ATOM 2989 O O . TYR B 1 168 ? 6.914 -1.475 2.557 1 95.06 168 TYR B O 1
ATOM 2997 N N . ASN B 1 169 ? 5.652 -2.719 3.811 1 94.5 169 ASN B N 1
ATOM 2998 C CA . ASN B 1 169 ? 6.652 -2.785 4.871 1 94.5 169 ASN B CA 1
ATOM 2999 C C . ASN B 1 169 ? 7.918 -3.502 4.41 1 94.5 169 ASN B C 1
ATOM 3001 O O . ASN B 1 169 ? 9.023 -3.123 4.789 1 94.5 169 ASN B O 1
ATOM 3005 N N . ALA B 1 170 ? 7.754 -4.531 3.715 1 93.06 170 ALA B N 1
ATOM 3006 C CA . ALA B 1 170 ? 8.906 -5.23 3.148 1 93.06 170 ALA B CA 1
ATOM 3007 C C . ALA B 1 170 ? 9.742 -4.293 2.287 1 93.06 170 ALA B C 1
ATOM 3009 O O . ALA B 1 170 ? 10.977 -4.309 2.363 1 93.06 170 ALA B O 1
ATOM 3010 N N . MET B 1 171 ? 9.047 -3.527 1.488 1 92.12 171 MET B N 1
ATOM 3011 C CA . MET B 1 171 ? 9.734 -2.557 0.643 1 92.12 171 MET B CA 1
ATOM 3012 C C . MET B 1 171 ? 10.453 -1.508 1.488 1 92.12 171 MET B C 1
ATOM 3014 O O . MET B 1 171 ? 11.578 -1.126 1.188 1 92.12 171 MET B O 1
ATOM 3018 N N . LYS B 1 172 ? 9.75 -1.01 2.432 1 92.5 172 LYS B N 1
ATOM 3019 C CA . LYS B 1 172 ? 10.328 -0.03 3.346 1 92.5 172 LYS B CA 1
ATOM 3020 C C . LYS B 1 172 ? 11.602 -0.565 3.988 1 92.5 172 LYS B C 1
ATOM 3022 O O . LYS B 1 172 ? 12.617 0.139 4.055 1 92.5 172 LYS B O 1
ATOM 3027 N N . ASN B 1 173 ? 11.57 -1.742 4.43 1 92.75 173 ASN B N 1
ATOM 3028 C CA . ASN B 1 173 ? 12.727 -2.375 5.043 1 92.75 173 ASN B CA 1
ATOM 3029 C C . ASN B 1 173 ? 13.883 -2.521 4.051 1 92.75 173 ASN B C 1
ATOM 3031 O O . ASN B 1 173 ? 15.039 -2.266 4.391 1 92.75 173 ASN B O 1
ATOM 3035 N N . ARG B 1 174 ? 13.531 -2.963 2.936 1 92.06 174 ARG B N 1
ATOM 3036 C CA . ARG B 1 174 ? 14.547 -3.088 1.891 1 92.06 174 ARG B CA 1
ATOM 3037 C C . ARG B 1 174 ? 15.195 -1.739 1.591 1 92.06 174 ARG B C 1
ATOM 3039 O O . ARG B 1 174 ? 16.406 -1.656 1.403 1 92.06 174 ARG B O 1
ATOM 3046 N N . MET B 1 175 ? 14.391 -0.76 1.523 1 90.94 175 MET B N 1
ATOM 3047 C CA . MET B 1 175 ? 14.883 0.594 1.284 1 90.94 175 MET B CA 1
ATOM 3048 C C . MET B 1 175 ? 15.859 1.017 2.373 1 90.94 175 MET B C 1
ATOM 3050 O O . MET B 1 175 ? 16.906 1.6 2.082 1 90.94 175 MET B O 1
ATOM 3054 N N . ALA B 1 176 ? 15.477 0.761 3.551 1 91.56 176 ALA B N 1
ATOM 3055 C CA . ALA B 1 176 ? 16.344 1.11 4.676 1 91.56 176 ALA B CA 1
ATOM 3056 C C . ALA B 1 176 ? 17.688 0.408 4.574 1 91.56 176 ALA B C 1
ATOM 3058 O O . ALA B 1 176 ? 18.734 1.009 4.848 1 91.56 176 ALA B O 1
ATOM 3059 N N . LEU B 1 177 ? 17.672 -0.817 4.227 1 90.62 177 LEU B N 1
ATOM 3060 C CA . LEU B 1 177 ? 18.891 -1.588 4.051 1 90.62 177 LEU B CA 1
ATOM 3061 C C . LEU B 1 177 ? 19.75 -1.001 2.936 1 90.62 177 LEU B C 1
ATOM 3063 O O . LEU B 1 177 ? 20.969 -0.897 3.074 1 90.62 177 LEU B O 1
ATOM 3067 N N . MET B 1 178 ? 19.078 -0.648 1.899 1 89.12 178 MET B N 1
ATOM 3068 C CA . MET B 1 178 ? 19.797 -0.068 0.763 1 89.12 178 MET B CA 1
ATOM 3069 C C . MET B 1 178 ? 20.422 1.268 1.141 1 89.12 178 MET B C 1
ATOM 3071 O O . MET B 1 178 ? 21.547 1.561 0.74 1 89.12 178 MET B O 1
ATOM 3075 N N . GLN B 1 179 ? 19.719 2.047 1.815 1 89.62 179 GLN B N 1
ATOM 3076 C CA . GLN B 1 179 ? 20.234 3.328 2.277 1 89.62 179 GLN B CA 1
ATOM 3077 C C . GLN B 1 179 ? 21.453 3.133 3.176 1 89.62 179 GLN B C 1
ATOM 3079 O O . GLN B 1 179 ? 22.453 3.852 3.051 1 89.62 179 GLN B O 1
ATOM 3084 N N . ALA B 1 180 ? 21.281 2.191 4.02 1 89.56 180 ALA B N 1
ATOM 3085 C CA . ALA B 1 180 ? 22.391 1.882 4.906 1 89.56 180 ALA B CA 1
ATOM 3086 C C . ALA B 1 180 ? 23.609 1.43 4.109 1 89.56 180 ALA B C 1
ATOM 3088 O O . ALA B 1 180 ? 24.75 1.834 4.406 1 89.56 180 ALA B O 1
ATOM 3089 N N . ARG B 1 181 ? 23.406 0.598 3.17 1 86.31 181 ARG B N 1
ATOM 3090 C CA . ARG B 1 181 ? 24.469 0.108 2.312 1 86.31 181 ARG B CA 1
ATOM 3091 C C . ARG B 1 181 ? 25.141 1.254 1.556 1 86.31 181 ARG B C 1
ATOM 3093 O O . ARG B 1 181 ? 26.359 1.314 1.461 1 86.31 181 ARG B O 1
ATOM 3100 N N . LEU B 1 182 ? 24.391 2.105 1.009 1 86.62 182 LEU B N 1
ATOM 3101 C CA . LEU B 1 182 ? 24.906 3.262 0.287 1 86.62 182 LEU B CA 1
ATOM 3102 C C . LEU B 1 182 ? 25.734 4.148 1.209 1 86.62 182 LEU B C 1
ATOM 3104 O O . LEU B 1 182 ? 26.797 4.66 0.809 1 86.62 182 LEU B O 1
ATOM 3108 N N . ALA B 1 183 ? 25.156 4.367 2.34 1 86.19 183 ALA B N 1
ATOM 3109 C CA . ALA B 1 183 ? 25.891 5.164 3.32 1 86.19 183 ALA B CA 1
ATOM 3110 C C . ALA B 1 183 ? 27.234 4.531 3.643 1 86.19 183 ALA B C 1
ATOM 3112 O O . ALA B 1 183 ? 28.25 5.234 3.746 1 86.19 183 ALA B O 1
ATOM 3113 N N . ASP B 1 184 ? 27.25 3.252 3.805 1 83.94 184 ASP B N 1
ATOM 3114 C CA . ASP B 1 184 ? 28.484 2.516 4.09 1 83.94 184 ASP B CA 1
ATOM 3115 C C . ASP B 1 184 ? 29.484 2.666 2.949 1 83.94 184 ASP B C 1
ATOM 3117 O O . ASP B 1 184 ? 30.672 2.906 3.186 1 83.94 184 ASP B O 1
ATOM 3121 N N . VAL B 1 185 ? 29.047 2.512 1.797 1 82.56 185 VAL B N 1
ATOM 3122 C CA . VAL B 1 185 ? 29.891 2.613 0.618 1 82.56 185 VAL B CA 1
ATOM 3123 C C . VAL B 1 185 ? 30.469 4.027 0.513 1 82.56 185 VAL B C 1
ATOM 3125 O O . VAL B 1 185 ? 31.656 4.207 0.23 1 82.56 185 VAL B O 1
ATOM 3128 N N . ASN B 1 186 ? 29.625 4.992 0.718 1 80.81 186 ASN B N 1
ATOM 3129 C CA . ASN B 1 186 ? 30.062 6.379 0.677 1 80.81 186 ASN B CA 1
ATOM 3130 C C . ASN B 1 186 ? 31.141 6.656 1.734 1 80.81 186 ASN B C 1
ATOM 3132 O O . ASN B 1 186 ? 32.094 7.371 1.473 1 80.81 186 ASN B O 1
ATOM 3136 N N . ALA B 1 187 ? 30.844 6.113 2.869 1 83.25 187 ALA B N 1
ATOM 3137 C CA . ALA B 1 187 ? 31.812 6.285 3.943 1 83.25 187 ALA B CA 1
ATOM 3138 C C . ALA B 1 187 ? 33.156 5.656 3.576 1 83.25 187 ALA B C 1
ATOM 3140 O O . ALA B 1 187 ? 34.219 6.23 3.85 1 83.25 187 ALA B O 1
ATOM 3141 N N . LEU B 1 188 ? 33.062 4.492 2.99 1 78.25 188 LEU B N 1
ATOM 3142 C CA . LEU B 1 188 ? 34.281 3.789 2.584 1 78.25 188 LEU B CA 1
ATOM 3143 C C . LEU B 1 188 ? 35.031 4.555 1.485 1 78.25 188 LEU B C 1
ATOM 3145 O O . LEU B 1 188 ? 36.25 4.668 1.513 1 78.25 188 LEU B O 1
ATOM 3149 N N . VAL B 1 189 ? 34.281 5.086 0.568 1 76.88 189 VAL B N 1
ATOM 3150 C CA . VAL B 1 189 ? 34.875 5.848 -0.535 1 76.88 189 VAL B CA 1
ATOM 3151 C C . VAL B 1 189 ? 35.5 7.129 -0.001 1 76.88 189 VAL B C 1
ATOM 3153 O O . VAL B 1 189 ? 36.562 7.539 -0.466 1 76.88 189 VAL B O 1
ATOM 3156 N N . LYS B 1 190 ? 34.75 7.738 0.878 1 77.69 190 LYS B N 1
ATOM 3157 C CA . LYS B 1 190 ? 35.281 8.953 1.487 1 77.69 190 LYS B CA 1
ATOM 3158 C C . LYS B 1 190 ? 36.625 8.695 2.146 1 77.69 190 LYS B C 1
ATOM 3160 O O . LYS B 1 190 ? 37.531 9.531 2.072 1 77.69 190 LYS B O 1
ATOM 3165 N N . ILE B 1 191 ? 36.719 7.598 2.736 1 76.5 191 ILE B N 1
ATOM 3166 C CA . ILE B 1 191 ? 37.906 7.258 3.469 1 76.5 191 ILE B CA 1
ATOM 3167 C C . ILE B 1 191 ? 39 6.824 2.49 1 76.5 191 ILE B C 1
ATOM 3169 O O . ILE B 1 191 ? 40.156 7.25 2.604 1 76.5 191 ILE B O 1
ATOM 3173 N N . LYS B 1 192 ? 38.656 6.012 1.533 1 73.06 192 LYS B N 1
ATOM 3174 C CA . LYS B 1 192 ? 39.688 5.355 0.719 1 73.06 192 LYS B CA 1
ATOM 3175 C C . LYS B 1 192 ? 40 6.164 -0.539 1 73.06 192 LYS B C 1
ATOM 3177 O O . LYS B 1 192 ? 41.094 6.094 -1.072 1 73.06 192 LYS B O 1
ATOM 3182 N N . ASN B 1 193 ? 39 6.73 -1.118 1 70.06 193 ASN B N 1
ATOM 3183 C CA . ASN B 1 193 ? 39.219 7.516 -2.328 1 70.06 193 ASN B CA 1
ATOM 3184 C C . ASN B 1 193 ? 38.312 8.758 -2.35 1 70.06 193 ASN B C 1
ATOM 3186 O O . ASN B 1 193 ? 37.344 8.812 -3.1 1 70.06 193 ASN B O 1
ATOM 3190 N N . PRO B 1 194 ? 38.688 9.734 -1.466 1 66.44 194 PRO B N 1
ATOM 3191 C CA . PRO B 1 194 ? 37.875 10.945 -1.313 1 66.44 194 PRO B CA 1
ATOM 3192 C C . PRO B 1 194 ? 37.562 11.625 -2.646 1 66.44 194 PRO B C 1
ATOM 3194 O O . PRO B 1 194 ? 36.5 12.258 -2.797 1 66.44 194 PRO B O 1
ATOM 3197 N N . SER B 1 195 ? 38.562 11.383 -3.588 1 66.44 195 SER B N 1
ATOM 3198 C CA . SER B 1 195 ? 38.344 12.039 -4.875 1 66.44 195 SER B CA 1
ATOM 3199 C C . SER B 1 195 ? 37.156 11.422 -5.625 1 66.44 195 SER B C 1
ATOM 3201 O O . SER B 1 195 ? 36.5 12.102 -6.398 1 66.44 195 SER B O 1
ATOM 3203 N N . LEU B 1 196 ? 36.938 10.133 -5.379 1 63.81 196 LEU B N 1
ATOM 3204 C CA . LEU B 1 196 ? 35.875 9.398 -6.035 1 63.81 196 LEU B CA 1
ATOM 3205 C C . LEU B 1 196 ? 34.5 9.844 -5.523 1 63.81 196 LEU B C 1
ATOM 3207 O O . LEU B 1 196 ? 33.531 9.836 -6.27 1 63.81 196 LEU B O 1
ATOM 3211 N N . LEU B 1 197 ? 34.469 10.227 -4.266 1 63.03 197 LEU B N 1
ATOM 3212 C CA . LEU B 1 197 ? 33.219 10.695 -3.672 1 63.03 197 LEU B CA 1
ATOM 3213 C C . LEU B 1 197 ? 32.688 11.93 -4.402 1 63.03 197 LEU B C 1
ATOM 3215 O O . LEU B 1 197 ? 31.484 12.062 -4.613 1 63.03 197 LEU B O 1
ATOM 3219 N N . LEU B 1 198 ? 33.656 12.695 -4.734 1 62.59 198 LEU B N 1
ATOM 3220 C CA . LEU B 1 198 ? 33.312 13.898 -5.473 1 62.59 198 LEU B CA 1
ATOM 3221 C C . LEU B 1 198 ? 32.688 13.547 -6.82 1 62.59 198 LEU B C 1
ATOM 3223 O O . LEU B 1 198 ? 31.719 14.195 -7.254 1 62.59 198 LEU B O 1
ATOM 3227 N N . GLN B 1 199 ? 33.156 12.531 -7.383 1 61 199 GLN B N 1
ATOM 3228 C CA . GLN B 1 199 ? 32.625 12.102 -8.672 1 61 199 GLN B CA 1
ATOM 3229 C C . GLN B 1 199 ? 31.25 11.492 -8.523 1 61 199 GLN B C 1
ATOM 3231 O O . GLN B 1 199 ? 30.375 11.688 -9.383 1 61 199 GLN B O 1
ATOM 3236 N N . LEU B 1 200 ? 31.078 10.852 -7.496 1 64.69 200 LEU B N 1
ATOM 3237 C CA . LEU B 1 200 ? 29.812 10.188 -7.227 1 64.69 200 LEU B CA 1
ATOM 3238 C C . LEU B 1 200 ? 28.719 11.203 -6.922 1 64.69 200 LEU B C 1
ATOM 3240 O O . LEU B 1 200 ? 27.562 11.031 -7.332 1 64.69 200 LEU B O 1
ATOM 3244 N N . LYS B 1 201 ? 29.016 12.188 -6.16 1 60.12 201 LYS B N 1
ATOM 3245 C CA . LYS B 1 201 ? 28.062 13.258 -5.871 1 60.12 201 LYS B CA 1
ATOM 3246 C C . LYS B 1 201 ? 27.656 14 -7.145 1 60.12 201 LYS B C 1
ATOM 3248 O O . LYS B 1 201 ? 26.5 14.383 -7.312 1 60.12 201 LYS B O 1
ATOM 3253 N N . LYS B 1 202 ? 28.562 14.227 -7.945 1 54.66 202 LYS B N 1
ATOM 3254 C CA . LYS B 1 202 ? 28.312 14.914 -9.211 1 54.66 202 LYS B CA 1
ATOM 3255 C C . LYS B 1 202 ? 27.391 14.086 -10.109 1 54.66 202 LYS B C 1
ATOM 3257 O O . LYS B 1 202 ? 26.516 14.625 -10.781 1 54.66 202 LYS B O 1
ATOM 3262 N N . ALA B 1 203 ? 27.609 12.828 -10.078 1 50.62 203 ALA B N 1
ATOM 3263 C CA . ALA B 1 203 ? 26.781 11.961 -10.922 1 50.62 203 ALA B CA 1
ATOM 3264 C C . ALA B 1 203 ? 25.359 11.867 -10.398 1 50.62 203 ALA B C 1
ATOM 3266 O O . ALA B 1 203 ? 24.422 11.664 -11.164 1 50.62 203 ALA B O 1
ATOM 3267 N N . SER B 1 204 ? 25.125 11.969 -9.117 1 53.75 204 SER B N 1
ATOM 3268 C CA . SER B 1 204 ? 23.781 11.93 -8.539 1 53.75 204 SER B CA 1
ATOM 3269 C C . SER B 1 204 ? 23.031 13.227 -8.812 1 53.75 204 SER B C 1
ATOM 3271 O O . SER B 1 204 ? 21.797 13.242 -8.828 1 53.75 204 SER B O 1
ATOM 3273 N N . LEU B 1 205 ? 23.688 14.391 -8.914 1 47.53 205 LEU B N 1
ATOM 3274 C CA . LEU B 1 205 ? 23.125 15.695 -9.203 1 47.53 205 LEU B CA 1
ATOM 3275 C C . LEU B 1 205 ? 22.906 15.883 -10.695 1 47.53 205 LEU B C 1
ATOM 3277 O O . LEU B 1 205 ? 22.109 16.719 -11.117 1 47.53 205 LEU B O 1
ATOM 3281 N N . SER B 1 206 ? 23.516 15.172 -11.539 1 40.31 206 SER B N 1
ATOM 3282 C CA . SER B 1 206 ? 23.359 15.352 -12.984 1 40.31 206 SER B CA 1
ATOM 3283 C C . SER B 1 206 ? 22.297 14.414 -13.539 1 40.31 206 SER B C 1
ATOM 3285 O O . SER B 1 206 ? 22.172 13.266 -13.094 1 40.31 206 SER B O 1
#

Sequence (412 aa):
MGLHELEEVDPSLADGHRIFYEREVPFELRSAQGNEEPREVGALEAIRVKILALGDEGAFTGLRVELTSESNLFFHYVHELDIAGFKKLQQGQNLMVDFAEYPSVMVRNLDNCIKQPHSHLAVLVMKRDGSARLDFIQNMEYKFVELLSIDLKASGEDVVREQISYRYNAMKNRMALMQARLADVNALVKIKNPSLLLQLKKASLSMGLHELEEVDPSLADGHRIFYEREVPFELRSAQGNEEPREVGALEAIRVKILALGDEGAFTGLRVELTSESNLFFHYVHELDIAGFKKLQQGQNLMVDFAEYPSVMVRNLDNCIKQPHSHLAVLVMKRDGSARLDFIQNMEYKFVELLSIDLKASGEDVVREQISYRYNAMKNRMALMQARLADVNALVKIKNPSLLLQLKKASLS

Secondary structure (DSSP, 8-state):
----------GGGGGGEEEEEEEEEEEEEEE--TTS---S-PPEEEEEEEEEEEEETTEEEEEEEEEE-SS-TT-EEEEEEEHHHHHHHHHHTT--S-GGGHHHHHHHHHHHHHH-TTTEEEEEEE-TTSEEEEEEEEE-SS-EEEEEEEEEEEPPHHHHHHHHHHHHHHHHHHHHHHHHHHHHHHHHHHHH-HHHHHHHHHHHH-/----------GGGGGG-EEEEEEEEEEEEEE--TTS---S-PPEEEEEEEEEEEEETTEEEEEEEEEE-SS-TT-EEEEEEEHHHHHHHHHHTT--S-GGGHHHHHHHHHHHHHH-TTTEEEEEEE-TTSEEEEEEEEE-SS-EEEEEEEEEEEPPHHHHHHHHHHHHHHHHHHHHHHHHHHHHHHHHHHHH-HHHHHHHHHHHH-

Radius of gyration: 27.07 Å; Cα contacts (8 Å, |Δi|>4): 660; chains: 2; bounding box: 63×74×72 Å